Protein 6O55 (pdb70)

Solvent-accessible surface area: 30631 Å² total; per-residue (Å²): 111,102,74,15,0,0,0,0,0,16,50,72,71,13,26,133,19,0,51,44,0,2,100,12,0,83,79,8,128,7,12,51,43,19,40,4,0,8,17,116,112,2,67,104,39,2,69,105,16,1,78,94,0,110,103,113,36,4,38,0,0,0,0,0,8,34,18,64,2,85,2,0,10,80,0,10,49,71,16,107,24,60,6,5,0,0,0,12,66,18,159,23,38,43,0,59,37,0,49,99,42,1,65,130,57,110,114,71,67,109,14,35,36,33,56,12,2,113,56,0,0,48,63,0,0,30,100,0,0,41,52,1,5,120,129,61,104,103,11,94,62,30,18,127,107,60,144,89,94,44,41,75,147,21,62,94,86,49,96,7,154,115,90,74,9,0,0,0,0,0,16,48,85,81,12,15,120,19,0,50,44,0,2,102,11,0,85,77,8,128,5,14,31,47,18,41,7,0,10,18,116,116,2,67,106,26,2,81,114,17,1,97,91,0,105,101,113,37,4,37,0,0,0,0,0,9,32,18,58,1,83,3,0,11,81,0,10,51,66,16,104,20,59,6,5,0,0,0,14,67,15,160,25,40,46,0,61,36,0,49,101,46,2,61,130,57,110,114,69,66,108,13,36,34,30,56,12,5,117,56,0,0,49,62,0,0,31,101,0,0,41,53,2,5,121,130,61,108,123,18,93,63,32,20,129,115,62,151,86,81,43,34,67,148,21,75,106,80,43,109,17,197,143,98,73,12,0,0,0,0,0,15,51,90,88,13,17,129,19,0,46,44,0,3,102,13,0,74,76,8,100,2,4,28,41,16,42,8,0,9,18,115,115,2,69,104,23,4,85,128,17,1,87,96,0,111,88,121,36,4,39,0,0,0,0,0,8,32,18,63,2,84,2,0,11,83,0,10,52,69,15,108,25,60,6,5,0,0,0,14,63,15,150,22,41,55,0,61,35,0,47,98,46,1,64,129,54,109,114,71,67,106,14,35,36,30,56,11,5,116,58,0,0,48,63,0,0,32,100,0,0,42,55,2,5,118,130,62,109,105,12,98,62,30,20,127,115,62,145,87,85,42,37,81,151,22,64,110,84,52,90,8,142,157,105,97,54,18,0,0,0,0,0,16,45,89,84,12,16,127,20,0,44,46,0,2,102,11,0,71,71,6,107,2,5,26,78,14,37,9,0,8,18,116,114,2,68,106,40,2,69,120,19,2,81,106,0,117,102,93,34,3,37,0,0,0,0,0,9,32,18,62,2,83,2,0,11,81,0,11,50,70,16,111,25,60,5,4,0,0,0,15,66,20,144,19,41,38,0,62,38,0,48,98,43,2,63,130,58,106,114,70,66,107,14,34,36,32,56,12,1,114,56,0,0,48,62,0,0,30,100,0,0,41,51,1,11,142,130,64,104,123,16,126,62,27,20,91,104,61,146,108,99,44,44,91,145,21,61,90,86,51,71,5,119,123

Organism: Legionella pneumophila subsp. pneumophila (strain Philadelphia 1 / ATCC 33152 / DSM 7513) (NCBI:txid272624)

B-factor: mean 25.4, std 10.51, range [9.43, 81.41]

Radius of gyration: 29.44 Å; Cα contacts (8 Å, |Δi|>4): 1436; chains: 4; bounding box: 86×85×46 Å

Sequence (646 aa):
KPILIGLIMGSQSSDWQTLLIHAAHTLDALNNIGYEAEIVSAHRTPDKLFRRYAEQAEARGLEVIIIAGAGGAAHLPGMVAAKTSLPVLGVPVMMSQTLNGVDSLLSSIVQMPAGIPVGTLSS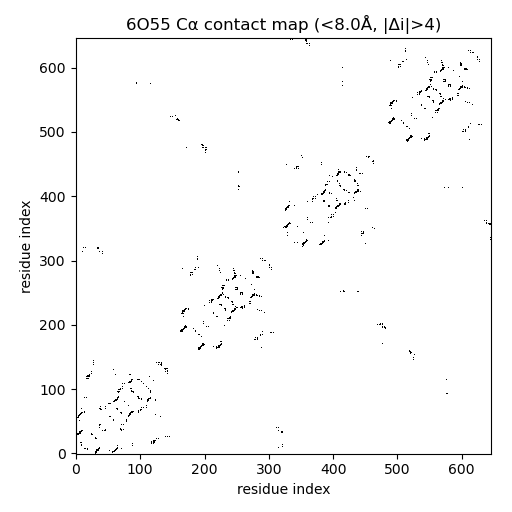IGKAGAINSALFAAAILANKYPDIRAALKHYREQQTQKVLDNPNPKKPILIGLIMGSQSSDWQTLIHAAHTLDALNIGYEAEIVSAHRTPDKLFRYAEQAEARGLEVIIIAGAGGAAHLPGMVAAKTSLPVLGVPVMSQTLNNGVDSLLSSIVQMPAGIPVGTLSSIGKAGAINSALFAAAILANKYPDIRAALKHYREQQTQKVLDNPNPKKPILIGLIMGSQSSDWQTLLIHAAHTLDALNNIGYEAEIVSAHRTPDKLFRYAEQAEARGLEVIIIAGAGGAAHLPGMVAAKTSLPVLGVPVMSQTLNNGVDSLLSSIVQMPAGIPVGTLSSIGKAGAINSALFAAAILANKYPDIRAALKHYREQQTQKVLDNPNNPKMKPILIGLIMGSQSDWQTLLIHAAHTLDALNNIGYEAEIVSAHRTPDKLFRYAEQAEARGLEVIIIAGAGGAAHLPGMVAAKTSLPVLGVPVMSQTLNGVDSLLSSIVQMPAGIPVGTLSSIGKAGAINSALFAAAILANKYPDIRAALKHYREQQTQKVLDNPNPKE

Secondary structure (DSSP, 8-state):
--EEEEEEESSGGGHHHHHHHHHHHHHTT-EEEEEE--TTT-HHHHHHHHHHHTTTT--EEEEEEESS--HHHHHHHH--S-EEEEEEPPTTTTTHHHHHHHHTPPTTS--EE--STHHHHHHHHHHHHHHHHTT-HHHHHHHHHHHHHHHHHHHH-----/--EEEEEEESSGGGHHHHHHHHHHHHHTT-EEEEEE--TTT-HHHHHHHHHHHTTTT--EEEEEEESS--HHHHHHHH--S-EEEEEEPPTTTTTHHHHHHHH-PPTTS--EE--SSHHHHHHHHHHHHHHHHTT-HHHHHHHHHHHHHHHHHHHT--S--/--EEEEEEESSGGGHHHHHHHHHHHHHTT-EEEEEE--TTT-HHHHHHHHHHHTTTT--EEEEEEESS--HHHHHHHH--S-EEEEEEPPTTTTTHHHHHHHHTPPTTS--EE--SSHHHHHHHHHHHHHHHHTT-HHHHHHHHHHHHHHHHHHHT-----/-----EEEEESSGGGHHHHHHHHHHHHHTT--EEEEE--TTT-HHHHHHHHHHHTTTT--EEEEEEESS--HHHHHHHH--S-EEEEEEPPTTTTTHHHHHHHH-PPTTS--EE--SSHHHHHHHHHHHHHHHHTT-HHHHHHHHHHHHHHHHHHHT---TT-

Foldseek 3Di:
DQAAEEEEEADPVCCVQLVLLVVLCVLLVHHHDYYHDHCPPHVVVLLVCLQCCVVSNHQEYEYEYEALGCSQQVSQVRHVHAYEYEQEQDPPPGSPNSQCNQQVDPPDGHYHYADHTNRRSNVVNLVVLVVCCVPDVSSVVSSVVVVVVVVVVCVVPVDPD/DAAAEEEEEADPVCCVQLVLLVVLCVLLVHHHDYYYDHCPPHVVVLLVCLQCCVVSNYQEYEYEYEALRCSQQVSQVRHVHAYEYEQEQDPPPGSPNSQCNQQVDPPDGHYHYADHTNRRSNVVNLVVLVVCCVPDVSSVVSSVVVVVVVVVVCVVCVDDD/DQAAEEEEEADPVCCVQLVLLVVLCVLLVHHHDYYYDHCPPHVVVLLVCLQCCVVSNHQEYEYEYEALGCSQQVSQVRHVHAYEYEQEQDPPPGSPNSQCNQQVDPPDGHYHYADHTNRRSNVSSLVVLVVCCVPDVSSVVSSVVVVVVVVVVCVVVPDPD/DAQAAEEEEEADPVCCVFLVLLVVLCVLLVHHHDYYYDHCVPHVVVLLVCLQCQVVSNHQEYEYEYEALDCSQQVSLVRHVHAYEYEQEQDPPPGSPNSQCNQQVDPPDGHYHYADHTNRRSNVVNLVVLVVCCVPDVSSVVSSVVVVVVVVVVCVVPPDPVD

InterPro domains:
  IPR000031 PurE domain [PF00731] (6-153)
  IPR000031 PurE domain [SM01001] (4-155)
  IPR000031 PurE domain [TIGR01162] (6-160)
  IPR024694 PurE, prokaryotic type [PIRSF001338] (5-158)
  IPR024694 PurE, prokaryotic type [PTHR23046] (4-160)
  IPR033747 Class I PurE [MF_01929] (6-159)

CATH classification: 3.40.50.1970

Nearest PDB structures (foldseek):
  6o55-assembly1_A  TM=1.006E+00  e=1.795E-32  Legionella pneumophila subsp. pneumophila str. Philadelphia 1
  4ycc-assembly1_A  TM=9.984E-01  e=1.562E-23  Acetobacter aceti 1023
  4zc8-assembly1_A  TM=1.001E+00  e=4.277E-23  Acetobacter aceti 1023
  4ycb-assembly1_B  TM=9.731E-01  e=1.140E-23  Acetobacter aceti 1023
  5clf-assembly1_B  TM=9.756E-01  e=1.562E-23  Acetobacter aceti 1023

Structure (mmCIF, N/CA/C/O backbone):
data_6O55
#
_entry.id   6O55
#
_cell.length_a   137.280
_cell.length_b   88.560
_cell.length_c   52.510
_cell.angle_alpha   90.000
_cell.angle_beta   111.770
_cell.angle_gamma   90.000
#
_symmetry.space_group_name_H-M   'C 1 2 1'
#
loop_
_entity.id
_entity.type
_entity.pdbx_description
1 polymer 'N5-carboxyaminoimidazole ribonucleotide mutase'
2 non-polymer 1,2-ETHANEDIOL
3 non-polymer 'CHLORIDE ION'
4 non-polymer 'TETRAETHYLENE GLYCOL'
5 water water
#
loop_
_atom_site.group_PDB
_atom_site.id
_atom_site.type_symbol
_atom_site.label_atom_id
_atom_site.label_alt_id
_atom_site.label_comp_id
_atom_site.label_asym_id
_atom_site.label_entity_id
_atom_site.label_seq_id
_atom_site.pdbx_PDB_ins_code
_atom_site.Cartn_x
_atom_site.Cartn_y
_atom_site.Cartn_z
_atom_site.occupancy
_atom_site.B_iso_or_equiv
_atom_site.auth_seq_id
_atom_site.auth_comp_id
_atom_site.auth_asym_id
_atom_site.auth_atom_id
_atom_site.pdbx_PDB_model_num
ATOM 1 N N . LYS A 1 10 ? 0.395 -42.379 18.294 1.00 58.38 2 LYS A N 1
ATOM 2 C CA . LYS A 1 10 ? 0.121 -41.717 17.022 1.00 55.45 2 LYS A CA 1
ATOM 3 C C . LYS A 1 10 ? 1.414 -41.276 16.346 1.00 51.62 2 LYS A C 1
ATOM 4 O O . LYS A 1 10 ? 2.263 -40.646 16.977 1.00 58.17 2 LYS A O 1
ATOM 6 N N . PRO A 1 11 ? 1.569 -41.614 15.066 1.00 44.79 3 PRO A N 1
ATOM 7 C CA . PRO A 1 11 ? 2.778 -41.200 14.339 1.00 40.69 3 PRO A CA 1
ATOM 8 C C . PRO A 1 11 ? 2.831 -39.689 14.152 1.00 36.83 3 PRO A C 1
ATOM 9 O O . PRO A 1 11 ? 1.807 -39.036 13.933 1.00 39.24 3 PRO A O 1
ATOM 13 N N . ILE A 1 12 ? 4.040 -39.141 14.239 1.00 31.46 4 ILE A N 1
ATOM 14 C CA . ILE A 1 12 ? 4.250 -37.701 14.107 1.00 29.79 4 ILE A CA 1
ATOM 15 C C . ILE A 1 12 ? 4.434 -37.393 12.627 1.00 30.37 4 ILE A C 1
ATOM 16 O O . ILE A 1 12 ? 5.477 -37.703 12.045 1.00 30.92 4 ILE A O 1
ATOM 21 N N . LEU A 1 13 ? 3.415 -36.784 12.016 1.00 27.78 5 LEU A N 1
ATOM 22 C CA . LEU A 1 13 ? 3.405 -36.512 10.585 1.00 26.30 5 LEU A CA 1
ATOM 23 C C . LEU A 1 13 ? 3.708 -35.061 10.248 1.00 24.88 5 LEU A C 1
ATOM 24 O O . LEU A 1 13 ? 4.076 -34.767 9.104 1.00 24.92 5 LEU A O 1
ATOM 29 N N . ILE A 1 14 ? 3.566 -34.154 11.208 1.00 24.56 6 ILE A N 1
ATOM 30 C CA . ILE A 1 14 ? 3.689 -32.725 10.956 1.00 23.30 6 ILE A CA 1
ATOM 31 C C . ILE A 1 14 ? 4.727 -32.132 11.900 1.00 25.83 6 ILE A C 1
ATOM 32 O O . ILE A 1 14 ? 4.682 -32.372 13.112 1.00 25.06 6 ILE A O 1
ATOM 37 N N . GLY A 1 15 ? 5.653 -31.358 11.347 1.00 25.85 7 GLY A N 1
ATOM 38 C CA . GLY A 1 15 ? 6.522 -30.512 12.134 1.00 22.64 7 GLY A CA 1
ATOM 39 C C . GLY A 1 15 ? 5.950 -29.110 12.129 1.00 22.40 7 GLY A C 1
ATOM 40 O O . GLY A 1 15 ? 5.729 -28.525 11.069 1.00 25.19 7 GLY A O 1
ATOM 41 N N . LEU A 1 16 ? 5.683 -28.587 13.321 1.00 21.73 8 LEU A N 1
ATOM 42 C CA . LEU A 1 16 ? 5.088 -27.265 13.508 1.00 21.55 8 LEU A CA 1
ATOM 43 C C . LEU A 1 16 ? 6.171 -26.390 14.121 1.00 20.96 8 LEU A C 1
ATOM 44 O O . LEU A 1 16 ? 6.481 -26.513 15.309 1.00 23.36 8 LEU A O 1
ATOM 49 N N . ILE A 1 17 ? 6.765 -25.512 13.316 1.00 20.19 9 ILE A N 1
ATOM 50 C CA . ILE A 1 17 ? 7.940 -24.779 13.772 1.00 18.94 9 ILE A CA 1
ATOM 51 C C . ILE A 1 17 ? 7.714 -23.286 13.617 1.00 19.77 9 ILE A C 1
ATOM 52 O O . ILE A 1 17 ? 6.930 -22.838 12.777 1.00 21.36 9 ILE A O 1
ATOM 57 N N . MET A 1 18 ? 8.429 -22.514 14.434 1.00 20.28 10 MET A N 1
ATOM 58 C CA . MET A 1 18 ? 8.269 -21.068 14.468 1.00 18.66 10 MET A CA 1
ATOM 59 C C . MET A 1 18 ? 9.573 -20.433 14.935 1.00 22.82 10 MET A C 1
ATOM 60 O O . MET A 1 18 ? 10.360 -21.049 15.657 1.00 22.31 10 MET A O 1
ATOM 65 N N . GLY A 1 19 ? 9.785 -19.168 14.541 1.00 18.83 11 GLY A N 1
ATOM 66 C CA . GLY A 1 19 ? 11.062 -18.534 14.811 1.00 24.59 11 GLY A CA 1
ATOM 67 C C . GLY A 1 19 ? 11.266 -18.067 16.237 1.00 24.13 11 GLY A C 1
ATOM 68 O O . GLY A 1 19 ? 12.412 -17.936 16.671 1.00 25.78 11 GLY A O 1
ATOM 69 N N . SER A 1 20 ? 10.193 -17.804 16.979 1.00 23.98 12 SER A N 1
ATOM 70 C CA . SER A 1 20 ? 10.344 -17.304 18.338 1.00 29.13 12 SER A CA 1
ATOM 71 C C . SER A 1 20 ? 9.154 -17.723 19.187 1.00 22.48 12 SER A C 1
ATOM 72 O O . SER A 1 20 ? 8.109 -18.139 18.674 1.00 25.55 12 SER A O 1
ATOM 75 N N . GLN A 1 21 ? 9.336 -17.600 20.507 1.00 23.87 13 GLN A N 1
ATOM 76 C CA . GLN A 1 21 ? 8.284 -17.956 21.457 1.00 26.28 13 GLN A CA 1
ATOM 77 C C . GLN A 1 21 ? 7.011 -17.159 21.210 1.00 27.14 13 GLN A C 1
ATOM 78 O O . GLN A 1 21 ? 5.903 -17.694 21.328 1.00 26.77 13 GLN A O 1
ATOM 84 N N . SER A 1 22 ? 7.151 -15.873 20.881 1.00 25.25 14 SER A N 1
ATOM 85 C CA A SER A 1 22 ? 5.980 -15.031 20.654 0.49 26.48 14 SER A CA 1
ATOM 86 C CA B SER A 1 22 ? 5.973 -15.039 20.663 0.51 26.48 14 SER A CA 1
ATOM 87 C C . SER A 1 22 ? 5.130 -15.539 19.494 1.00 26.39 14 SER A C 1
ATOM 88 O O . SER A 1 22 ? 3.907 -15.351 19.489 1.00 24.35 14 SER A O 1
ATOM 93 N N . ASP A 1 23 ? 5.754 -16.175 18.498 1.00 21.92 15 ASP A N 1
ATOM 94 C CA . ASP A 1 23 ? 4.988 -16.719 17.379 1.00 23.30 15 ASP A CA 1
ATOM 95 C C . ASP A 1 23 ? 4.017 -17.810 17.820 1.00 23.86 15 ASP A C 1
ATOM 96 O O . ASP A 1 23 ? 3.025 -18.060 17.123 1.00 19.81 15 ASP A O 1
ATOM 101 N N . TRP A 1 24 ? 4.287 -18.469 18.949 1.00 27.60 16 TRP A N 1
ATOM 102 C CA . TRP A 1 24 ? 3.412 -19.542 19.417 1.00 26.01 16 TRP A CA 1
ATOM 103 C C . TRP A 1 24 ? 2.023 -19.023 19.767 1.00 27.00 16 TRP A C 1
ATOM 104 O O . TRP A 1 24 ? 1.046 -19.778 19.687 1.00 26.32 16 TRP A O 1
ATOM 115 N N . GLN A 1 25 ? 1.906 -17.740 20.143 1.00 22.12 17 GLN A N 1
ATOM 116 C CA . GLN A 1 25 ? 0.580 -17.162 20.351 1.00 24.89 17 GLN A CA 1
ATOM 117 C C . GLN A 1 25 ? -0.293 -17.311 19.110 1.00 23.52 17 GLN A C 1
ATOM 118 O O . GLN A 1 25 ? -1.521 -17.389 19.219 1.00 24.92 17 GLN A O 1
ATOM 124 N N . THR A 1 26 ? 0.323 -17.345 17.928 1.00 22.74 18 THR A N 1
ATOM 125 C CA . THR A 1 26 ? -0.377 -17.578 16.673 1.00 22.60 18 THR A CA 1
ATOM 126 C C . THR A 1 26 ? -0.420 -19.059 16.298 1.00 22.81 18 THR A C 1
ATOM 127 O O . THR A 1 26 ? -1.491 -19.592 15.996 1.00 21.99 18 THR A O 1
ATOM 131 N N . LEU A 1 27 ? 0.726 -19.744 16.321 1.00 20.72 19 LEU A N 1
ATOM 132 C CA A LEU A 1 27 ? 0.770 -21.120 15.836 0.70 20.18 19 LEU A CA 1
ATOM 133 C CA B LEU A 1 27 ? 0.772 -21.121 15.840 0.30 21.12 19 LEU A CA 1
ATOM 134 C C . LEU A 1 27 ? 0.134 -22.121 16.794 1.00 24.42 19 LEU A C 1
ATOM 135 O O . LEU A 1 27 ? -0.124 -23.259 16.383 1.00 24.09 19 LEU A O 1
ATOM 144 N N . ILE A 1 28 ? -0.138 -21.738 18.046 1.00 21.89 20 ILE A N 1
ATOM 145 C CA . ILE A 1 28 ? -0.858 -22.657 18.923 1.00 23.15 20 ILE A CA 1
ATOM 146 C C . ILE A 1 28 ? -2.226 -22.988 18.339 1.00 24.80 20 ILE A C 1
ATOM 147 O O . ILE A 1 28 ? -2.762 -24.075 18.575 1.00 25.20 20 ILE A O 1
ATOM 152 N N . HIS A 1 29 ? -2.801 -22.087 17.543 1.00 22.13 21 HIS A N 1
ATOM 153 C CA . HIS A 1 29 ? -4.097 -22.395 16.951 1.00 23.15 21 HIS A CA 1
ATOM 154 C C . HIS A 1 29 ? -3.987 -23.480 15.884 1.00 24.44 21 HIS A C 1
ATOM 155 O O . HIS A 1 29 ? -4.952 -24.223 15.663 1.00 24.81 21 HIS A O 1
ATOM 162 N N . ALA A 1 30 ? -2.823 -23.609 15.234 1.00 22.44 22 ALA A N 1
ATOM 163 C CA . ALA A 1 30 ? -2.595 -24.762 14.363 1.00 23.87 22 ALA A CA 1
ATOM 164 C C . ALA A 1 30 ? -2.549 -26.048 15.175 1.00 24.17 22 ALA A C 1
ATOM 165 O O . ALA A 1 30 ? -3.171 -27.054 14.804 1.00 26.79 22 ALA A O 1
ATOM 167 N N . ALA A 1 31 ? -1.803 -26.029 16.283 1.00 25.14 23 ALA A N 1
ATOM 168 C CA . ALA A 1 31 ? -1.715 -27.193 17.161 1.00 24.75 23 ALA A CA 1
ATOM 169 C C . ALA A 1 31 ? -3.098 -27.629 17.643 1.00 26.70 23 ALA A C 1
ATOM 170 O O . ALA A 1 31 ? -3.430 -28.819 17.619 1.00 28.00 23 ALA A O 1
ATOM 172 N N . HIS A 1 32 ? -3.922 -26.667 18.078 1.00 25.54 24 HIS A N 1
ATOM 173 C CA . HIS A 1 32 ? -5.276 -26.978 18.529 1.00 25.20 24 HIS A CA 1
ATOM 174 C C . HIS A 1 32 ? -6.072 -27.681 17.435 1.00 30.70 24 HIS A C 1
ATOM 175 O O . HIS A 1 32 ? -6.777 -28.663 17.694 1.00 32.82 24 HIS A O 1
ATOM 182 N N . THR A 1 33 ? -5.983 -27.177 16.204 1.00 25.06 25 THR A N 1
ATOM 183 C CA . THR A 1 33 ? -6.726 -27.785 15.108 1.00 27.93 25 THR A CA 1
ATOM 184 C C . THR A 1 33 ? -6.216 -29.193 14.811 1.00 29.59 25 THR A C 1
ATOM 185 O O . THR A 1 33 ? -7.011 -30.106 14.569 1.00 27.78 25 THR A O 1
ATOM 189 N N . LEU A 1 34 ? -4.894 -29.390 14.845 1.00 25.84 26 LEU A N 1
ATOM 190 C CA . LEU A 1 34 ? -4.343 -30.731 14.667 1.00 24.04 26 LEU A CA 1
ATOM 191 C C . LEU A 1 34 ? -4.785 -31.669 15.782 1.00 28.44 26 LEU A C 1
ATOM 192 O O . LEU A 1 34 ? -5.080 -32.845 15.529 1.00 27.85 26 LEU A O 1
ATOM 197 N N . ASP A 1 35 ? -4.836 -31.175 17.023 1.00 27.31 27 ASP A N 1
ATOM 198 C CA . ASP A 1 35 ? -5.352 -31.996 18.120 1.00 30.76 27 ASP A CA 1
ATOM 199 C C . ASP A 1 35 ? -6.796 -32.407 17.868 1.00 34.04 27 ASP A C 1
ATOM 200 O O . ASP A 1 35 ? -7.181 -33.560 18.109 1.00 32.18 27 ASP A O 1
ATOM 205 N N . ALA A 1 36 ? -7.618 -31.469 17.399 1.00 27.93 28 ALA A N 1
ATOM 206 C CA . ALA A 1 36 ? -9.016 -31.776 17.123 1.00 29.85 28 ALA A CA 1
ATOM 207 C C . ALA A 1 36 ? -9.161 -32.825 16.026 1.00 34.45 28 ALA A C 1
ATOM 208 O O . ALA A 1 36 ? -10.101 -33.625 16.056 1.00 35.34 28 ALA A O 1
ATOM 210 N N . LEU A 1 37 ? -8.243 -32.847 15.062 1.00 33.67 29 LEU A N 1
ATOM 211 C CA . LEU A 1 37 ? -8.272 -33.828 13.984 1.00 29.20 29 LEU A CA 1
ATOM 212 C C . LEU A 1 37 ? -7.530 -35.114 14.326 1.00 34.92 29 LEU A C 1
ATOM 213 O O . LEU A 1 37 ? -7.488 -36.019 13.487 1.00 30.37 29 LEU A O 1
ATOM 218 N N . ASN A 1 38 ? -6.933 -35.194 15.521 1.00 31.94 30 ASN A N 1
ATOM 219 C CA A ASN A 1 38 ? -6.180 -36.369 15.968 0.54 34.27 30 ASN A CA 1
ATOM 220 C CA B ASN A 1 38 ? -6.180 -36.370 15.968 0.46 34.34 30 ASN A CA 1
ATOM 221 C C . ASN A 1 38 ? -4.989 -36.660 15.053 1.00 33.79 30 ASN A C 1
ATOM 222 O O . ASN A 1 38 ? -4.675 -37.815 14.758 1.00 35.70 30 ASN A O 1
ATOM 231 N N . ILE A 1 39 ? -4.302 -35.605 14.612 1.00 29.12 31 ILE A N 1
ATOM 232 C CA . ILE A 1 39 ? -3.099 -35.743 13.795 1.00 27.32 31 ILE A CA 1
ATOM 233 C C . ILE A 1 39 ? -1.881 -35.485 14.671 1.00 33.73 31 ILE A C 1
ATOM 234 O O . ILE A 1 39 ? -1.825 -34.479 15.388 1.00 32.78 31 ILE A O 1
ATOM 239 N N . GLY A 1 40 ? -0.897 -36.379 14.600 1.00 29.79 32 GLY A N 1
ATOM 240 C CA . GLY A 1 40 ? 0.304 -36.229 15.409 1.00 29.09 32 GLY A CA 1
ATOM 241 C C . GLY A 1 40 ? 1.244 -35.170 14.849 1.00 28.20 32 GLY A C 1
ATOM 242 O O . GLY A 1 40 ? 1.465 -35.076 13.642 1.00 29.76 32 GLY A O 1
ATOM 243 N N . TYR A 1 41 ? 1.823 -34.382 15.755 1.00 29.94 33 TYR A N 1
ATOM 244 C CA . TYR A 1 41 ? 2.719 -33.297 15.379 1.00 26.83 33 TYR A CA 1
ATOM 245 C C . TYR A 1 41 ? 3.725 -33.079 16.499 1.00 28.86 33 TYR A C 1
ATOM 246 O O . TYR A 1 41 ? 3.524 -33.513 17.637 1.00 31.57 33 TYR A O 1
ATOM 255 N N . GLU A 1 42 ? 4.829 -32.423 16.146 1.00 27.59 34 GLU A N 1
ATOM 256 C CA . GLU A 1 42 ? 5.814 -31.921 17.091 1.00 26.68 34 GLU A CA 1
ATOM 257 C C . GLU A 1 42 ? 5.959 -30.422 16.867 1.00 26.24 34 GLU A C 1
ATOM 258 O O . GLU A 1 42 ? 5.969 -29.961 15.723 1.00 31.88 34 GLU A O 1
ATOM 264 N N . ALA A 1 43 ? 6.051 -29.665 17.955 1.00 26.51 35 ALA A N 1
ATOM 265 C CA . ALA A 1 43 ? 6.155 -28.210 17.894 1.00 24.51 35 ALA A CA 1
ATOM 266 C C . ALA A 1 43 ? 7.508 -27.788 18.444 1.00 25.03 35 ALA A C 1
ATOM 267 O O . ALA A 1 43 ? 7.909 -28.242 19.521 1.00 28.54 35 ALA A O 1
ATOM 269 N N . GLU A 1 44 ? 8.202 -26.904 17.723 1.00 23.83 36 GLU A N 1
ATOM 270 C CA . GLU A 1 44 ? 9.569 -26.578 18.103 1.00 23.32 36 GLU A CA 1
ATOM 271 C C . GLU A 1 44 ? 9.937 -25.177 17.639 1.00 22.03 36 GLU A C 1
ATOM 272 O O . GLU A 1 44 ? 9.509 -24.723 16.573 1.00 24.26 36 GLU A O 1
ATOM 278 N N . ILE A 1 45 ? 10.758 -24.506 18.445 1.00 22.66 37 ILE A N 1
ATOM 279 C CA . ILE A 1 45 ? 11.313 -23.208 18.072 1.00 21.40 37 ILE A CA 1
ATOM 280 C C . ILE A 1 45 ? 12.540 -23.444 17.201 1.00 21.89 37 ILE A C 1
ATOM 281 O O . ILE A 1 45 ? 13.503 -24.084 17.633 1.00 23.85 37 ILE A O 1
ATOM 286 N N . VAL A 1 46 ? 12.499 -22.930 15.972 1.00 21.95 38 VAL A N 1
ATOM 287 C CA . VAL A 1 46 ? 13.594 -23.003 15.011 1.00 21.34 38 VAL A CA 1
ATOM 288 C C . VAL A 1 46 ? 13.716 -21.615 14.399 1.00 23.72 38 VAL A C 1
ATOM 289 O O . VAL A 1 46 ? 12.779 -21.146 13.741 1.00 25.40 38 VAL A O 1
ATOM 293 N N . SER A 1 47 ? 14.845 -20.943 14.627 1.00 17.46 39 SER A N 1
ATOM 294 C CA . SER A 1 47 ? 15.000 -19.554 14.191 1.00 16.91 39 SER A CA 1
ATOM 295 C C . SER A 1 47 ? 15.911 -19.474 12.971 1.00 22.97 39 SER A C 1
ATOM 296 O O . SER A 1 47 ? 17.084 -19.867 13.037 1.00 20.63 39 SER A O 1
ATOM 299 N N . ALA A 1 48 ? 15.376 -18.948 11.865 1.00 17.47 40 ALA A N 1
ATOM 300 C CA . ALA A 1 48 ? 16.204 -18.747 10.681 1.00 21.70 40 ALA A CA 1
ATOM 301 C C . ALA A 1 48 ? 17.377 -17.825 10.985 1.00 21.38 40 ALA A C 1
ATOM 302 O O . ALA A 1 48 ? 18.490 -18.042 10.494 1.00 23.26 40 ALA A O 1
ATOM 304 N N . HIS A 1 49 ? 17.156 -16.809 11.820 1.00 17.64 41 HIS A N 1
ATOM 305 C CA . HIS A 1 49 ? 18.179 -15.803 12.047 1.00 18.66 41 HIS A CA 1
ATOM 306 C C . HIS A 1 49 ? 19.061 -16.091 13.251 1.00 22.18 41 HIS A C 1
ATOM 307 O O . HIS A 1 49 ? 20.258 -15.780 13.211 1.00 19.16 41 HIS A O 1
ATOM 314 N N . ARG A 1 50 ? 18.518 -16.684 14.315 1.00 19.93 42 ARG A N 1
ATOM 315 C CA . ARG A 1 50 ? 19.317 -16.937 15.509 1.00 18.69 42 ARG A CA 1
ATOM 316 C C . ARG A 1 50 ? 19.830 -18.370 15.629 1.00 17.90 42 ARG A C 1
ATOM 317 O O . ARG A 1 50 ? 20.817 -18.586 16.343 1.00 18.34 42 ARG A O 1
ATOM 325 N N . THR A 1 51 ? 19.190 -19.353 14.983 1.00 19.34 43 THR A N 1
ATOM 326 C CA . THR A 1 51 ? 19.684 -20.737 14.958 1.00 18.71 43 THR A CA 1
ATOM 327 C C . THR A 1 51 ? 19.728 -21.258 13.519 1.00 19.82 43 THR A C 1
ATOM 328 O O . THR A 1 51 ? 19.082 -22.255 13.186 1.00 21.86 43 THR A O 1
ATOM 332 N N . PRO A 1 52 ? 20.507 -20.611 12.638 1.00 18.45 44 PRO A N 1
ATOM 333 C CA . PRO A 1 52 ? 20.522 -21.044 11.229 1.00 17.00 44 PRO A CA 1
ATOM 334 C C . PRO A 1 52 ? 21.029 -22.466 11.031 1.00 19.79 44 PRO A C 1
ATOM 335 O O . PRO A 1 52 ? 20.530 -23.185 10.158 1.00 22.42 44 PRO A O 1
ATOM 339 N N . ASP A 1 53 ? 22.028 -22.888 11.805 1.00 18.31 45 ASP A N 1
ATOM 340 C CA . ASP A 1 53 ? 22.511 -24.259 11.659 1.00 19.37 45 ASP A CA 1
ATOM 341 C C . ASP A 1 53 ? 21.444 -25.259 12.069 1.00 24.95 45 ASP A C 1
ATOM 342 O O . ASP A 1 53 ? 21.284 -26.301 11.420 1.00 21.93 45 ASP A O 1
ATOM 347 N N . LYS A 1 54 ? 20.703 -24.959 13.141 1.00 21.44 46 LYS A N 1
ATOM 348 C CA . LYS A 1 54 ? 19.618 -25.842 13.552 1.00 23.35 46 LYS A CA 1
ATOM 349 C C . LYS A 1 54 ? 18.551 -25.951 12.469 1.00 23.07 46 LYS A C 1
ATOM 350 O O . LYS A 1 54 ? 18.033 -27.050 12.214 1.00 23.16 46 LYS A O 1
ATOM 356 N N . LEU A 1 55 ? 18.198 -24.821 11.831 1.00 20.17 47 LEU A N 1
ATOM 357 C CA . LEU A 1 55 ? 17.249 -24.858 10.718 1.00 19.61 47 LEU A CA 1
ATOM 358 C C . LEU A 1 55 ? 17.707 -25.863 9.667 1.00 24.35 47 LEU A C 1
ATOM 359 O O . LEU A 1 55 ? 16.931 -26.710 9.215 1.00 20.80 47 LEU A O 1
ATOM 364 N N . PHE A 1 56 ? 18.977 -25.794 9.278 1.00 19.54 48 PHE A N 1
ATOM 365 C CA . PHE A 1 56 ? 19.463 -26.706 8.252 1.00 19.93 48 PHE A CA 1
ATOM 366 C C . PHE A 1 56 ? 19.388 -28.157 8.719 1.00 23.44 48 PHE A C 1
ATOM 367 O O . PHE A 1 56 ? 18.947 -29.023 7.962 1.00 23.87 48 PHE A O 1
ATOM 375 N N . ARG A 1 57 ? 19.783 -28.441 9.967 1.00 20.71 49 ARG A N 1
ATOM 376 C CA A ARG A 1 57 ? 19.696 -29.817 10.449 0.56 20.24 49 ARG A CA 1
ATOM 377 C CA B ARG A 1 57 ? 19.691 -29.807 10.490 0.44 20.78 49 ARG A CA 1
ATOM 378 C C . ARG A 1 57 ? 18.246 -30.280 10.530 1.00 23.09 49 ARG A C 1
ATOM 379 O O . ARG A 1 57 ? 17.930 -31.412 10.141 1.00 26.23 49 ARG A O 1
ATOM 394 N N . TYR A 1 58 ? 17.350 -29.422 11.020 1.00 20.49 50 TYR A N 1
ATOM 395 C CA . TYR A 1 58 ? 15.940 -29.784 11.104 1.00 27.81 50 TYR A CA 1
ATOM 396 C C . TYR A 1 58 ? 15.383 -30.158 9.734 1.00 24.29 50 TYR A C 1
ATOM 397 O O . TYR A 1 58 ? 14.724 -31.197 9.576 1.00 24.64 50 TYR A O 1
ATOM 406 N N . ALA A 1 59 ? 15.637 -29.312 8.730 1.00 21.63 51 ALA A N 1
ATOM 407 C CA . ALA A 1 59 ? 15.139 -29.577 7.382 1.00 20.90 51 ALA A CA 1
ATOM 408 C C . ALA A 1 59 ? 15.724 -30.870 6.827 1.00 21.39 51 ALA A C 1
ATOM 409 O O . ALA A 1 59 ? 15.002 -31.702 6.267 1.00 25.98 51 ALA A O 1
ATOM 411 N N . GLU A 1 60 ? 17.039 -31.051 6.982 1.00 20.43 52 GLU A N 1
ATOM 412 C CA . GLU A 1 60 ? 17.719 -32.218 6.424 1.00 23.56 52 GLU A CA 1
ATOM 413 C C . GLU A 1 60 ? 17.149 -33.517 6.973 1.00 27.41 52 GLU A C 1
ATOM 414 O O . GLU A 1 60 ? 17.079 -34.528 6.258 1.00 28.47 52 GLU A O 1
ATOM 420 N N . GLN A 1 61 ? 16.750 -33.517 8.243 1.00 23.25 53 GLN A N 1
ATOM 421 C CA . GLN A 1 61 ? 16.388 -34.754 8.922 1.00 29.13 53 GLN A CA 1
ATOM 422 C C . GLN A 1 61 ? 14.891 -35.022 8.938 1.00 28.30 53 GLN A C 1
ATOM 423 O O . GLN A 1 61 ? 14.479 -36.112 9.359 1.00 28.91 53 GLN A O 1
ATOM 429 N N . ALA A 1 62 ? 14.080 -34.077 8.456 1.00 24.28 54 ALA A N 1
ATOM 430 C CA . ALA A 1 62 ? 12.633 -34.180 8.601 1.00 21.39 54 ALA A CA 1
ATOM 431 C C . ALA A 1 62 ? 12.078 -35.395 7.864 1.00 29.81 54 ALA A C 1
ATOM 432 O O . ALA A 1 62 ? 11.242 -36.128 8.401 1.00 28.28 54 ALA A O 1
ATOM 434 N N . GLU A 1 63 ? 12.524 -35.618 6.626 1.00 33.37 55 GLU A N 1
ATOM 435 C CA . GLU A 1 63 ? 11.952 -36.701 5.832 1.00 34.23 55 GLU A CA 1
ATOM 436 C C . GLU A 1 63 ? 12.310 -38.061 6.417 1.00 35.65 55 GLU A C 1
ATOM 437 O O . GLU A 1 63 ? 11.445 -38.940 6.523 1.00 34.93 55 GLU A O 1
ATOM 443 N N . ALA A 1 64 ? 13.576 -38.250 6.809 1.00 37.08 56 ALA A N 1
ATOM 444 C CA . ALA A 1 64 ? 13.996 -39.538 7.362 1.00 41.51 56 ALA A CA 1
ATOM 445 C C . ALA A 1 64 ? 13.328 -39.815 8.700 1.00 39.89 56 ALA A C 1
ATOM 446 O O . ALA A 1 64 ? 13.161 -40.979 9.085 1.00 39.85 56 ALA A O 1
ATOM 448 N N . ARG A 1 65 ? 12.946 -38.759 9.415 1.00 38.97 57 ARG A N 1
ATOM 449 C CA . ARG A 1 65 ? 12.219 -38.861 10.670 1.00 43.25 57 ARG A CA 1
ATOM 450 C C . ARG A 1 65 ? 10.750 -39.230 10.486 1.00 40.81 57 ARG A C 1
ATOM 451 O O . ARG A 1 65 ? 10.064 -39.485 11.481 1.00 36.93 57 ARG A O 1
ATOM 459 N N . GLY A 1 66 ? 10.245 -39.255 9.254 1.00 34.26 58 GLY A N 1
ATOM 460 C CA . GLY A 1 66 ? 8.851 -39.566 9.017 1.00 33.16 58 GLY A CA 1
ATOM 461 C C . GLY A 1 66 ? 7.928 -38.371 8.896 1.00 33.05 58 GLY A C 1
ATOM 462 O O . GLY A 1 66 ? 6.729 -38.560 8.642 1.00 30.72 58 GLY A O 1
ATOM 463 N N . LEU A 1 67 ? 8.430 -37.149 9.076 1.00 31.16 59 LEU A N 1
ATOM 464 C CA . LEU A 1 67 ? 7.580 -35.987 8.861 1.00 31.13 59 LEU A CA 1
ATOM 465 C C . LEU A 1 67 ? 7.175 -35.917 7.394 1.00 31.97 59 LEU A C 1
ATOM 466 O O . LEU A 1 67 ? 7.961 -36.247 6.501 1.00 30.86 59 LEU A O 1
ATOM 471 N N . GLU A 1 68 ? 5.928 -35.513 7.150 1.00 27.38 60 GLU A N 1
ATOM 472 C CA . GLU A 1 68 ? 5.393 -35.404 5.799 1.00 27.29 60 GLU A CA 1
ATOM 473 C C . GLU A 1 68 ? 4.997 -33.986 5.406 1.00 28.86 60 GLU A C 1
ATOM 474 O O . GLU A 1 68 ? 4.977 -33.677 4.212 1.00 27.71 60 GLU A O 1
ATOM 480 N N . VAL A 1 69 ? 4.681 -33.124 6.367 1.00 23.14 61 VAL A N 1
ATOM 481 C CA . VAL A 1 69 ? 4.348 -31.727 6.105 1.00 19.86 61 VAL A CA 1
ATOM 482 C C . VAL A 1 69 ? 5.023 -30.901 7.181 1.00 22.77 61 VAL A C 1
ATOM 483 O O . VAL A 1 69 ? 5.100 -31.321 8.340 1.00 22.61 61 VAL A O 1
ATOM 487 N N . ILE A 1 70 ? 5.522 -29.726 6.800 1.00 21.06 62 ILE A N 1
ATOM 488 C CA A ILE A 1 70 ? 6.081 -28.772 7.744 0.50 21.94 62 ILE A CA 1
ATOM 489 C CA B ILE A 1 70 ? 6.092 -28.764 7.733 0.50 21.88 62 ILE A CA 1
ATOM 490 C C . ILE A 1 70 ? 5.225 -27.518 7.691 1.00 19.92 62 ILE A C 1
ATOM 491 O O . ILE A 1 70 ? 4.945 -26.998 6.606 1.00 24.33 62 ILE A O 1
ATOM 500 N N . ILE A 1 71 ? 4.779 -27.063 8.858 1.00 19.84 63 ILE A N 1
ATOM 501 C CA . ILE A 1 71 ? 4.108 -25.773 9.003 1.00 18.40 63 ILE A CA 1
ATOM 502 C C . ILE A 1 71 ? 5.086 -24.845 9.704 1.00 18.53 63 ILE A C 1
ATOM 503 O O . ILE A 1 71 ? 5.521 -25.136 10.821 1.00 19.44 63 ILE A O 1
ATOM 508 N N . ALA A 1 72 ? 5.425 -23.726 9.071 1.00 18.42 64 ALA A N 1
ATOM 509 C CA . ALA A 1 72 ? 6.430 -22.817 9.610 1.00 18.20 64 ALA A CA 1
ATOM 510 C C . ALA A 1 72 ? 5.817 -21.434 9.720 1.00 16.47 64 ALA A C 1
ATOM 511 O O . ALA A 1 72 ? 5.276 -20.920 8.739 1.00 18.36 64 ALA A O 1
ATOM 513 N N . GLY A 1 73 ? 5.892 -20.845 10.909 1.00 17.88 65 GLY A N 1
ATOM 514 C CA . GLY A 1 73 ? 5.351 -19.509 11.163 1.00 16.53 65 GLY A CA 1
ATOM 515 C C . GLY A 1 73 ? 6.463 -18.527 11.483 1.00 17.76 65 GLY A C 1
ATOM 516 O O . GLY A 1 73 ? 7.365 -18.827 12.276 1.00 21.50 65 GLY A O 1
ATOM 517 N N . ALA A 1 74 ? 6.390 -17.346 10.880 1.00 17.88 66 ALA A N 1
ATOM 518 C CA . ALA A 1 74 ? 7.387 -16.326 11.171 1.00 21.63 66 ALA A CA 1
ATOM 519 C C . ALA A 1 74 ? 6.807 -14.962 10.837 1.00 20.13 66 ALA A C 1
ATOM 520 O O . ALA A 1 74 ? 5.905 -14.837 10.001 1.00 20.20 66 ALA A O 1
ATOM 522 N N . GLY A 1 75 ? 7.349 -13.945 11.503 1.00 14.78 67 GLY A N 1
ATOM 523 C CA . GLY A 1 75 ? 6.906 -12.577 11.302 1.00 17.20 67 GLY A CA 1
ATOM 524 C C . GLY A 1 75 ? 7.998 -11.627 10.845 1.00 23.84 67 GLY A C 1
ATOM 525 O O . GLY A 1 75 ? 9.194 -11.898 11.016 1.00 22.16 67 GLY A O 1
ATOM 526 N N . GLY A 1 76 ? 7.594 -10.501 10.264 1.00 17.42 68 GLY A N 1
ATOM 527 C CA . GLY A 1 76 ? 8.574 -9.517 9.820 1.00 20.56 68 GLY A CA 1
ATOM 528 C C . GLY A 1 76 ? 9.230 -9.967 8.529 1.00 21.68 68 GLY A C 1
ATOM 529 O O . GLY A 1 76 ? 8.564 -10.432 7.605 1.00 21.80 68 GLY A O 1
ATOM 530 N N . ALA A 1 77 ? 10.548 -9.808 8.440 1.00 20.51 69 ALA A N 1
ATOM 531 C CA . ALA A 1 77 ? 11.300 -10.371 7.320 1.00 16.40 69 ALA A CA 1
ATOM 532 C C . ALA A 1 77 ? 11.407 -11.859 7.599 1.00 24.33 69 ALA A C 1
ATOM 533 O O . ALA A 1 77 ? 12.375 -12.337 8.192 1.00 26.38 69 ALA A O 1
ATOM 535 N N . ALA A 1 78 ? 10.364 -12.585 7.190 1.00 22.48 70 ALA A N 1
ATOM 536 C CA . ALA A 1 78 ? 10.140 -13.970 7.593 1.00 24.02 70 ALA A CA 1
ATOM 537 C C . ALA A 1 78 ? 10.868 -14.888 6.620 1.00 25.47 70 ALA A C 1
ATOM 538 O O . ALA A 1 78 ? 10.436 -15.062 5.474 1.00 23.80 70 ALA A O 1
ATOM 540 N N . HIS A 1 79 ? 11.982 -15.467 7.073 1.00 19.10 71 HIS A N 1
ATOM 541 C CA . HIS A 1 79 ? 12.794 -16.314 6.221 1.00 17.94 71 HIS A CA 1
ATOM 542 C C . HIS A 1 79 ? 12.682 -17.790 6.563 1.00 18.92 71 HIS A C 1
ATOM 543 O O . HIS A 1 79 ? 13.125 -18.625 5.765 1.00 20.58 71 HIS A O 1
ATOM 550 N N . LEU A 1 80 ? 12.082 -18.132 7.703 1.00 16.68 72 LEU A N 1
ATOM 551 C CA . LEU A 1 80 ? 12.049 -19.531 8.136 1.00 13.84 72 LEU A CA 1
ATOM 552 C C . LEU A 1 80 ? 11.344 -20.462 7.149 1.00 19.00 72 LEU A C 1
ATOM 553 O O . LEU A 1 80 ? 11.946 -21.483 6.772 1.00 17.11 72 LEU A O 1
ATOM 558 N N . PRO A 1 81 ? 10.113 -20.197 6.684 1.00 16.29 73 PRO A N 1
ATOM 559 C CA . PRO A 1 81 ? 9.492 -21.155 5.741 1.00 15.79 73 PRO A CA 1
ATOM 560 C C . PRO A 1 81 ? 10.302 -21.325 4.467 1.00 15.09 73 PRO A C 1
ATOM 561 O O . PRO A 1 81 ? 10.497 -22.455 4.007 1.00 17.71 73 PRO A O 1
ATOM 565 N N . GLY A 1 82 ? 10.806 -20.230 3.894 1.00 16.24 74 GLY A N 1
ATOM 566 C CA . GLY A 1 82 ? 11.528 -20.340 2.635 1.00 18.07 74 GLY A CA 1
ATOM 567 C C . GLY A 1 82 ? 12.835 -21.103 2.763 1.00 21.79 74 GLY A C 1
ATOM 568 O O . GLY A 1 82 ? 13.193 -21.898 1.887 1.00 18.83 74 GLY A O 1
ATOM 569 N N . MET A 1 83 ? 13.563 -20.891 3.856 1.00 18.21 75 MET A N 1
ATOM 570 C CA . MET A 1 83 ? 14.828 -21.607 3.990 1.00 16.43 75 MET A CA 1
ATOM 571 C C . MET A 1 83 ? 14.613 -23.080 4.317 1.00 20.17 75 MET A C 1
ATOM 572 O O . MET A 1 83 ? 15.417 -23.922 3.901 1.00 18.26 75 MET A O 1
ATOM 577 N N . VAL A 1 84 ? 13.549 -23.420 5.051 1.00 18.59 76 VAL A N 1
ATOM 578 C CA . VAL A 1 84 ? 13.230 -24.835 5.231 1.00 20.64 76 VAL A CA 1
ATOM 579 C C . VAL A 1 84 ? 12.890 -25.467 3.886 1.00 18.89 76 VAL A C 1
ATOM 580 O O . VAL A 1 84 ? 13.384 -26.550 3.556 1.00 21.83 76 VAL A O 1
ATOM 584 N N . ALA A 1 85 ? 12.062 -24.787 3.076 1.00 16.56 77 ALA A N 1
ATOM 585 C CA . ALA A 1 85 ? 11.694 -25.334 1.768 1.00 23.19 77 ALA A CA 1
ATOM 586 C C . ALA A 1 85 ? 12.915 -25.518 0.865 1.00 24.08 77 ALA A C 1
ATOM 587 O O . ALA A 1 85 ? 12.935 -26.427 0.025 1.00 20.48 77 ALA A O 1
ATOM 589 N N . ALA A 1 86 ? 13.941 -24.672 1.027 1.00 18.50 78 ALA A N 1
ATOM 590 C CA . ALA A 1 86 ? 15.181 -24.806 0.270 1.00 18.51 78 ALA A CA 1
ATOM 591 C C . ALA A 1 86 ? 15.978 -26.046 0.665 1.00 19.96 78 ALA A C 1
ATOM 592 O O . ALA A 1 86 ? 16.789 -26.526 -0.130 1.00 21.11 78 ALA A O 1
ATOM 594 N N . LYS A 1 87 ? 15.755 -26.580 1.865 1.00 20.51 79 LYS A N 1
ATOM 595 C CA . LYS A 1 87 ? 16.588 -27.635 2.413 1.00 19.90 79 LYS A CA 1
ATOM 596 C C . LYS A 1 87 ? 15.882 -28.970 2.620 1.00 19.44 79 LYS A C 1
ATOM 597 O O . LYS A 1 87 ? 16.554 -29.947 2.981 1.00 21.73 79 LYS A O 1
ATOM 603 N N . THR A 1 88 ? 14.568 -29.051 2.406 1.00 20.75 80 THR A N 1
ATOM 604 C CA . THR A 1 88 ? 13.866 -30.332 2.325 1.00 19.91 80 THR A CA 1
ATOM 605 C C . THR A 1 88 ? 12.894 -30.277 1.156 1.00 19.94 80 THR A C 1
ATOM 606 O O . THR A 1 88 ? 12.376 -29.205 0.818 1.00 23.14 80 THR A O 1
ATOM 610 N N . SER A 1 89 ? 12.645 -31.434 0.540 1.00 23.37 81 SER A N 1
ATOM 611 C CA . SER A 1 89 ? 11.650 -31.513 -0.524 1.00 21.11 81 SER A CA 1
ATOM 612 C C . SER A 1 89 ? 10.233 -31.754 -0.006 1.00 21.58 81 SER A C 1
ATOM 613 O O . SER A 1 89 ? 9.298 -31.793 -0.811 1.00 21.23 81 SER A O 1
ATOM 616 N N . LEU A 1 90 ? 10.048 -31.921 1.304 1.00 23.21 82 LEU A N 1
ATOM 617 C CA . LEU A 1 90 ? 8.709 -32.025 1.864 1.00 21.58 82 LEU A CA 1
ATOM 618 C C . LEU A 1 90 ? 7.931 -30.736 1.603 1.00 20.71 82 LEU A C 1
ATOM 619 O O . LEU A 1 90 ? 8.514 -29.652 1.587 1.00 22.20 82 LEU A O 1
ATOM 624 N N . PRO A 1 91 ? 6.608 -30.817 1.440 1.00 19.08 83 PRO A N 1
ATOM 625 C CA . PRO A 1 91 ? 5.815 -29.576 1.335 1.00 17.79 83 PRO A CA 1
ATOM 626 C C . PRO A 1 91 ? 5.901 -28.760 2.617 1.00 21.55 83 PRO A C 1
ATOM 627 O O . PRO A 1 91 ? 5.693 -29.275 3.717 1.00 20.74 83 PRO A O 1
ATOM 631 N N . VAL A 1 92 ? 6.192 -27.467 2.463 1.00 16.66 84 VAL A N 1
ATOM 632 C CA . VAL A 1 92 ? 6.317 -26.530 3.573 1.00 18.29 84 VAL A CA 1
ATOM 633 C C . VAL A 1 92 ? 5.194 -25.514 3.453 1.00 19.39 84 VAL A C 1
ATOM 634 O O . VAL A 1 92 ? 5.035 -24.874 2.404 1.00 19.25 84 VAL A O 1
ATOM 638 N N . LEU A 1 93 ? 4.412 -25.372 4.517 1.00 17.21 85 LEU A N 1
ATOM 639 C CA . LEU A 1 93 ? 3.352 -24.369 4.583 1.00 15.68 85 LEU A CA 1
ATOM 640 C C . LEU A 1 93 ? 3.835 -23.187 5.404 1.00 17.70 85 LEU A C 1
ATOM 641 O O . LEU A 1 93 ? 4.522 -23.362 6.418 1.00 18.57 85 LEU A O 1
ATOM 646 N N . GLY A 1 94 ? 3.474 -21.983 4.967 1.00 17.48 86 GLY A N 1
ATOM 647 C CA . GLY A 1 94 ? 3.947 -20.802 5.664 1.00 14.19 86 GLY A CA 1
ATOM 648 C C . GLY A 1 94 ? 2.814 -20.007 6.275 1.00 16.51 86 GLY A C 1
ATOM 649 O O . GLY A 1 94 ? 1.826 -19.704 5.595 1.00 17.36 86 GLY A O 1
ATOM 650 N N . VAL A 1 95 ? 2.937 -19.672 7.554 1.00 16.62 87 VAL A N 1
ATOM 651 C CA . VAL A 1 95 ? 1.961 -18.868 8.283 1.00 15.23 87 VAL A CA 1
ATOM 652 C C . VAL A 1 95 ? 2.594 -17.504 8.563 1.00 14.89 87 VAL A C 1
ATOM 653 O O . VAL A 1 95 ? 3.526 -17.412 9.376 1.00 18.90 87 VAL A O 1
ATOM 657 N N . PRO A 1 96 ? 2.130 -16.425 7.920 1.00 13.07 88 PRO A N 1
ATOM 658 C CA . PRO A 1 96 ? 2.673 -15.084 8.205 1.00 14.11 88 PRO A CA 1
ATOM 659 C C . PRO A 1 96 ? 2.127 -14.596 9.537 1.00 16.49 88 PRO A C 1
ATOM 660 O O . PRO A 1 96 ? 0.915 -14.466 9.710 1.00 19.37 88 PRO A O 1
ATOM 664 N N . VAL A 1 97 ? 3.025 -14.357 10.487 1.00 16.69 89 VAL A N 1
ATOM 665 C CA . VAL A 1 97 ? 2.630 -13.874 11.806 1.00 14.69 89 VAL A CA 1
ATOM 666 C C . VAL A 1 97 ? 2.428 -12.368 11.741 1.00 22.24 89 VAL A C 1
ATOM 667 O O . VAL A 1 97 ? 3.187 -11.648 11.077 1.00 24.51 89 VAL A O 1
ATOM 671 N N . MET A 1 98 ? 1.368 -11.890 12.384 1.00 25.95 90 MET A N 1
ATOM 672 C CA A MET A 1 98 ? 1.119 -10.458 12.380 0.43 27.53 90 MET A CA 1
ATOM 673 C CA B MET A 1 98 ? 1.103 -10.458 12.419 0.57 27.54 90 MET A CA 1
ATOM 674 C C . MET A 1 98 ? 2.279 -9.731 13.045 1.00 25.93 90 MET A C 1
ATOM 675 O O . MET A 1 98 ? 2.764 -10.129 14.109 1.00 28.25 90 MET A O 1
ATOM 684 N N . SER A 1 99 ? 2.737 -8.675 12.390 1.00 24.02 91 SER A N 1
ATOM 685 C CA . SER A 1 99 ? 3.836 -7.869 12.889 1.00 25.99 91 SER A CA 1
ATOM 686 C C . SER A 1 99 ? 3.295 -6.598 13.535 1.00 26.56 91 SER A C 1
ATOM 687 O O . SER A 1 99 ? 2.249 -6.072 13.143 1.00 25.90 91 SER A O 1
ATOM 690 N N . GLN A 1 100 ? 4.018 -6.114 14.544 1.00 26.29 92 GLN A N 1
ATOM 691 C CA . GLN A 1 100 ? 3.574 -4.919 15.252 1.00 39.10 92 GLN A CA 1
ATOM 692 C C . GLN A 1 100 ? 3.583 -3.688 14.347 1.00 34.91 92 GLN A C 1
ATOM 693 O O . GLN A 1 100 ? 2.671 -2.856 14.420 1.00 39.90 92 GLN A O 1
ATOM 699 N N . THR A 1 101 ? 4.584 -3.556 13.476 1.00 27.42 93 THR A N 1
ATOM 700 C CA . THR A 1 101 ? 4.681 -2.327 12.689 1.00 28.09 93 THR A CA 1
ATOM 701 C C . THR A 1 101 ? 3.854 -2.369 11.402 1.00 25.71 93 THR A C 1
ATOM 702 O O . THR A 1 101 ? 3.190 -1.382 11.066 1.00 29.44 93 THR A O 1
ATOM 706 N N . LEU A 1 102 ? 3.876 -3.478 10.661 1.00 19.73 94 LEU A N 1
ATOM 707 C CA . LEU A 1 102 ? 3.247 -3.511 9.343 1.00 20.70 94 LEU A CA 1
ATOM 708 C C . LEU A 1 102 ? 2.090 -4.511 9.246 1.00 25.20 94 LEU A C 1
ATOM 709 O O . LEU A 1 102 ? 1.690 -4.884 8.136 1.00 20.45 94 LEU A O 1
ATOM 714 N N . ASN A 1 103 ? 1.524 -4.935 10.379 1.00 21.54 95 ASN A N 1
ATOM 715 C CA . ASN A 1 103 ? 0.326 -5.784 10.399 1.00 23.15 95 ASN A CA 1
ATOM 716 C C . ASN A 1 103 ? 0.515 -7.078 9.610 1.00 24.41 95 ASN A C 1
ATOM 717 O O . ASN A 1 103 ? -0.435 -7.589 9.008 1.00 24.90 95 ASN A O 1
ATOM 722 N N . GLY A 1 104 ? 1.734 -7.614 9.589 1.00 18.74 96 GLY A N 1
ATOM 723 C CA . GLY A 1 104 ? 1.978 -8.845 8.857 1.00 17.19 96 GLY A CA 1
ATOM 724 C C . GLY A 1 104 ? 2.093 -8.691 7.357 1.00 17.23 96 GLY A C 1
ATOM 725 O O . GLY A 1 104 ? 2.179 -9.700 6.658 1.00 16.19 96 GLY A O 1
ATOM 726 N N . VAL A 1 105 ? 2.094 -7.466 6.819 1.00 14.36 97 VAL A N 1
ATOM 727 C CA . VAL A 1 105 ? 2.297 -7.334 5.376 1.00 14.51 97 VAL A CA 1
ATOM 728 C C . VAL A 1 105 ? 3.727 -7.713 5.004 1.00 14.40 97 VAL A C 1
ATOM 729 O O . VAL A 1 105 ? 3.960 -8.399 3.994 1.00 15.35 97 VAL A O 1
ATOM 733 N N . ASP A 1 106 ? 4.698 -7.309 5.828 1.00 17.00 98 ASP A N 1
ATOM 734 C CA . ASP A 1 106 ? 6.063 -7.776 5.618 1.00 15.77 98 ASP A CA 1
ATOM 735 C C . ASP A 1 106 ? 6.132 -9.294 5.741 1.00 15.59 98 ASP A C 1
ATOM 736 O O . ASP A 1 106 ? 6.728 -9.964 4.890 1.00 15.98 98 ASP A O 1
ATOM 741 N N . SER A 1 107 ? 5.469 -9.859 6.757 1.00 14.20 99 SER A N 1
ATOM 742 C CA . SER A 1 107 ? 5.451 -11.314 6.911 1.00 12.82 99 SER A CA 1
ATOM 743 C C . SER A 1 107 ? 4.921 -11.995 5.661 1.00 16.06 99 SER A C 1
ATOM 744 O O . SER A 1 107 ? 5.485 -12.997 5.196 1.00 14.91 99 SER A O 1
ATOM 747 N N . LEU A 1 108 ? 3.814 -11.479 5.121 1.00 15.41 100 LEU A N 1
ATOM 748 C CA . LEU A 1 108 ? 3.148 -12.125 3.993 1.00 15.77 100 LEU A CA 1
ATOM 749 C C . LEU A 1 108 ? 4.016 -12.082 2.742 1.00 15.27 100 LEU A C 1
ATOM 750 O O . LEU A 1 108 ? 4.245 -13.110 2.096 1.00 15.67 100 LEU A O 1
ATOM 755 N N . LEU A 1 109 ? 4.531 -10.905 2.394 1.00 13.96 101 LEU A N 1
ATOM 756 C CA . LEU A 1 109 ? 5.322 -10.816 1.171 1.00 13.56 101 LEU A CA 1
ATOM 757 C C . LEU A 1 109 ? 6.623 -11.606 1.287 1.00 18.09 101 LEU A C 1
ATOM 758 O O . LEU A 1 109 ? 7.070 -12.208 0.305 1.00 16.91 101 LEU A O 1
ATOM 763 N N . SER A 1 110 ? 7.241 -11.627 2.478 1.00 15.26 102 SER A N 1
ATOM 764 C CA A SER A 1 110 ? 8.496 -12.351 2.629 0.54 15.16 102 SER A CA 1
ATOM 765 C CA B SER A 1 110 ? 8.489 -12.358 2.681 0.46 15.36 102 SER A CA 1
ATOM 766 C C . SER A 1 110 ? 8.294 -13.861 2.576 1.00 16.11 102 SER A C 1
ATOM 767 O O . SER A 1 110 ? 9.267 -14.592 2.373 1.00 16.61 102 SER A O 1
ATOM 772 N N . ILE A 1 111 ? 7.066 -14.337 2.725 1.00 15.29 103 ILE A N 1
ATOM 773 C CA . ILE A 1 111 ? 6.782 -15.772 2.630 1.00 15.32 103 ILE A CA 1
ATOM 774 C C . ILE A 1 111 ? 6.226 -16.153 1.264 1.00 15.37 103 ILE A C 1
ATOM 775 O O . ILE A 1 111 ? 6.697 -17.109 0.644 1.00 18.29 103 ILE A O 1
ATOM 780 N N . VAL A 1 112 ? 5.215 -15.429 0.773 1.00 14.87 104 VAL A N 1
ATOM 781 C CA . VAL A 1 112 ? 4.510 -15.906 -0.414 1.00 15.58 104 VAL A CA 1
ATOM 782 C C . VAL A 1 112 ? 5.307 -15.656 -1.697 1.00 17.25 104 VAL A C 1
ATOM 783 O O . VAL A 1 112 ? 5.220 -16.451 -2.639 1.00 19.92 104 VAL A O 1
ATOM 787 N N . GLN A 1 113 ? 6.107 -14.584 -1.765 1.00 15.51 105 GLN A N 1
ATOM 788 C CA . GLN A 1 113 ? 6.720 -14.182 -3.039 1.00 14.08 105 GLN A CA 1
ATOM 789 C C . GLN A 1 113 ? 8.007 -14.940 -3.369 1.00 20.20 105 GLN A C 1
ATOM 790 O O . GLN A 1 113 ? 8.942 -14.373 -3.940 1.00 18.12 105 GLN A O 1
ATOM 796 N N . MET A 1 114 ? 8.065 -16.230 -3.058 1.00 16.22 106 MET A N 1
ATOM 797 C CA . MET A 1 114 ? 9.220 -17.024 -3.424 1.00 13.62 106 MET A CA 1
ATOM 798 C C . MET A 1 114 ? 9.427 -17.019 -4.937 1.00 17.95 106 MET A C 1
ATOM 799 O O . MET A 1 114 ? 8.462 -17.209 -5.694 1.00 20.44 106 MET A O 1
ATOM 804 N N . PRO A 1 115 ? 10.651 -16.810 -5.415 1.00 24.60 107 PRO A N 1
ATOM 805 C CA . PRO A 1 115 ? 10.930 -16.995 -6.841 1.00 22.87 107 PRO A CA 1
ATOM 806 C C . PRO A 1 115 ? 10.708 -18.439 -7.267 1.00 21.64 107 PRO A C 1
ATOM 807 O O . PRO A 1 115 ? 10.704 -19.368 -6.453 1.00 18.34 107 PRO A O 1
ATOM 811 N N . ALA A 1 116 ? 10.525 -18.620 -8.575 1.00 18.50 108 ALA A N 1
ATOM 812 C CA . ALA A 1 116 ? 10.323 -19.953 -9.137 1.00 20.34 108 ALA A CA 1
ATOM 813 C C . ALA A 1 116 ? 11.454 -20.897 -8.747 1.00 20.85 108 ALA A C 1
ATOM 814 O O . ALA A 1 116 ? 12.632 -20.542 -8.824 1.00 22.54 108 ALA A O 1
ATOM 816 N N . GLY A 1 117 ? 11.084 -22.104 -8.328 1.00 21.95 109 GLY A N 1
ATOM 817 C CA . GLY A 1 117 ? 12.058 -23.143 -8.046 1.00 23.52 109 GLY A CA 1
ATOM 818 C C . GLY A 1 117 ? 11.907 -23.768 -6.676 1.00 22.04 109 GLY A C 1
ATOM 819 O O . GLY A 1 117 ? 12.148 -24.968 -6.507 1.00 22.33 109 GLY A O 1
ATOM 820 N N . ILE A 1 118 ? 11.515 -22.965 -5.690 1.00 20.32 110 ILE A N 1
ATOM 821 C CA . ILE A 1 118 ? 11.344 -23.427 -4.313 1.00 21.19 110 ILE A CA 1
ATOM 822 C C . ILE A 1 118 ? 10.024 -22.875 -3.789 1.00 18.83 110 ILE A C 1
ATOM 823 O O . ILE A 1 118 ? 9.932 -21.668 -3.515 1.00 18.56 110 ILE A O 1
ATOM 828 N N . PRO A 1 119 ? 8.990 -23.699 -3.619 1.00 19.28 111 PRO A N 1
ATOM 829 C CA . PRO A 1 119 ? 7.680 -23.179 -3.210 1.00 19.83 111 PRO A CA 1
ATOM 830 C C . PRO A 1 119 ? 7.446 -23.192 -1.707 1.00 16.36 111 PRO A C 1
ATOM 831 O O . PRO A 1 119 ? 7.965 -24.032 -0.969 1.00 20.62 111 PRO A O 1
ATOM 835 N N . VAL A 1 120 ? 6.616 -22.245 -1.262 1.00 16.69 112 VAL A N 1
ATOM 836 C CA . VAL A 1 120 ? 6.015 -22.294 0.069 1.00 18.22 112 VAL A CA 1
ATOM 837 C C . VAL A 1 120 ? 4.516 -22.058 -0.084 1.00 18.12 112 VAL A C 1
ATOM 838 O O . VAL A 1 120 ? 4.098 -21.016 -0.608 1.00 17.39 112 VAL A O 1
ATOM 842 N N . GLY A 1 121 ? 3.709 -23.021 0.365 1.00 18.39 113 GLY A N 1
ATOM 843 C CA . GLY A 1 121 ? 2.263 -22.842 0.312 1.00 15.30 113 GLY A CA 1
ATOM 844 C C . GLY A 1 121 ? 1.821 -21.918 1.433 1.00 19.93 113 GLY A C 1
ATOM 845 O O . GLY A 1 121 ? 1.938 -22.281 2.609 1.00 18.62 113 GLY A O 1
ATOM 846 N N . THR A 1 122 ? 1.338 -20.724 1.099 1.00 17.06 114 THR A N 1
ATOM 847 C CA . THR A 1 122 ? 1.125 -19.674 2.093 1.00 14.26 114 THR A CA 1
ATOM 848 C C . THR A 1 122 ? -0.352 -19.535 2.456 1.00 16.19 114 THR A C 1
ATOM 849 O O . THR A 1 122 ? -1.233 -19.582 1.586 1.00 16.12 114 THR A O 1
ATOM 853 N N . LEU A 1 123 ? -0.615 -19.343 3.755 1.00 15.59 115 LEU A N 1
ATOM 854 C CA . LEU A 1 123 ? -1.964 -19.162 4.288 1.00 16.44 115 LEU A CA 1
ATOM 855 C C . LEU A 1 123 ? -2.135 -17.717 4.758 1.00 17.19 115 LEU A C 1
ATOM 856 O O . LEU A 1 123 ? -1.210 -16.908 4.672 1.00 15.73 115 LEU A O 1
ATOM 861 N N . SER A 1 124 ? -3.333 -17.416 5.276 1.00 16.76 116 SER A N 1
ATOM 862 C CA A SER A 1 124 ? -3.695 -16.063 5.698 0.60 16.35 116 SER A CA 1
ATOM 863 C CA B SER A 1 124 ? -3.659 -16.046 5.661 0.40 16.25 116 SER A CA 1
ATOM 864 C C . SER A 1 124 ? -2.755 -15.537 6.780 1.00 17.04 116 SER A C 1
ATOM 865 O O . SER A 1 124 ? -2.208 -16.300 7.578 1.00 15.97 116 SER A O 1
ATOM 870 N N . ILE A 1 125 ? -2.619 -14.204 6.841 1.00 14.94 117 ILE A N 1
ATOM 871 C CA . ILE A 1 125 ? -1.937 -13.581 7.973 1.00 14.47 117 ILE A CA 1
ATOM 872 C C . ILE A 1 125 ? -2.651 -13.953 9.267 1.00 15.59 117 ILE A C 1
ATOM 873 O O . ILE A 1 125 ? -3.883 -13.886 9.356 1.00 18.30 117 ILE A O 1
ATOM 878 N N . GLY A 1 126 ? -1.880 -14.323 10.284 1.00 15.82 118 GLY A N 1
ATOM 879 C CA . GLY A 1 126 ? -2.394 -14.417 11.643 1.00 14.91 118 GLY A CA 1
ATOM 880 C C . GLY A 1 126 ? -3.080 -15.729 11.982 1.00 19.81 118 GLY A C 1
ATOM 881 O O . GLY A 1 126 ? -2.844 -16.783 11.387 1.00 19.70 118 GLY A O 1
ATOM 882 N N . LYS A 1 127 ? -3.961 -15.636 12.985 1.00 19.49 119 LYS A N 1
ATOM 883 C CA . LYS A 1 127 ? -4.632 -16.814 13.543 1.00 23.26 119 LYS A CA 1
ATOM 884 C C . LYS A 1 127 ? -5.376 -17.608 12.472 1.00 20.71 119 LYS A C 1
ATOM 885 O O . LYS A 1 127 ? -5.380 -18.845 12.501 1.00 19.67 119 LYS A O 1
ATOM 891 N N . ALA A 1 128 ? -6.021 -16.917 11.527 1.00 21.14 120 ALA A N 1
ATOM 892 C CA . ALA A 1 128 ? -6.771 -17.615 10.482 1.00 17.61 120 ALA A CA 1
ATOM 893 C C . ALA A 1 128 ? -5.855 -18.507 9.653 1.00 16.58 120 ALA A C 1
ATOM 894 O O . ALA A 1 128 ? -6.232 -19.626 9.277 1.00 18.78 120 ALA A O 1
ATOM 896 N N . GLY A 1 129 ? -4.650 -18.017 9.346 1.00 18.87 121 GLY A N 1
ATOM 897 C CA . GLY A 1 129 ? -3.698 -18.820 8.601 1.00 17.87 121 GLY A CA 1
ATOM 898 C C . GLY A 1 129 ? -3.128 -19.978 9.394 1.00 19.63 121 GLY A C 1
ATOM 899 O O . GLY A 1 129 ? -2.843 -21.037 8.828 1.00 21.94 121 GLY A O 1
ATOM 900 N N . ALA A 1 130 ? -2.928 -19.798 10.701 1.00 18.15 122 ALA A N 1
ATOM 901 C CA . ALA A 1 130 ? -2.473 -20.914 11.527 1.00 17.55 122 ALA A CA 1
ATOM 902 C C . ALA A 1 130 ? -3.497 -22.045 11.524 1.00 19.53 122 ALA A C 1
ATOM 903 O O . ALA A 1 130 ? -3.148 -23.213 11.297 1.00 20.57 122 ALA A O 1
ATOM 905 N N . ILE A 1 131 ? -4.776 -21.714 11.748 1.00 19.25 123 ILE A N 1
ATOM 906 C CA . ILE A 1 131 ? -5.827 -22.731 11.688 1.00 21.62 123 ILE A CA 1
ATOM 907 C C . ILE A 1 131 ? -5.849 -23.378 10.306 1.00 19.87 123 ILE A C 1
ATOM 908 O O . ILE A 1 131 ? -5.869 -24.613 10.176 1.00 19.78 123 ILE A O 1
ATOM 913 N N . ASN A 1 132 ? -5.807 -22.555 9.252 1.00 20.12 124 ASN A N 1
ATOM 914 C CA . ASN A 1 132 ? -5.889 -23.095 7.896 1.00 18.14 124 ASN A CA 1
ATOM 915 C C . ASN A 1 132 ? -4.639 -23.883 7.511 1.00 20.75 124 ASN A C 1
ATOM 916 O O . ASN A 1 132 ? -4.721 -24.791 6.672 1.00 20.42 124 ASN A O 1
ATOM 921 N N . SER A 1 133 ? -3.485 -23.574 8.108 1.00 18.04 125 SER A N 1
ATOM 922 C CA . SER A 1 133 ? -2.302 -24.378 7.816 1.00 18.75 125 SER A CA 1
ATOM 923 C C . SER A 1 133 ? -2.486 -25.802 8.321 1.00 21.10 125 SER A C 1
ATOM 924 O O . SER A 1 133 ? -2.095 -26.761 7.648 1.00 21.20 125 SER A O 1
ATOM 927 N N . ALA A 1 134 ? -3.115 -25.957 9.488 1.00 19.79 126 ALA A N 1
ATOM 928 C CA . ALA A 1 134 ? -3.428 -27.289 9.992 1.00 20.85 126 ALA A CA 1
ATOM 929 C C . ALA A 1 134 ? -4.434 -27.992 9.087 1.00 25.18 126 ALA A C 1
ATOM 930 O O . ALA A 1 134 ? -4.274 -29.177 8.765 1.00 23.65 126 ALA A O 1
ATOM 932 N N . LEU A 1 135 ? -5.478 -27.274 8.662 1.00 23.77 127 LEU A N 1
ATOM 933 C CA . LEU A 1 135 ? -6.491 -27.874 7.797 1.00 21.82 127 LEU A CA 1
ATOM 934 C C . LEU A 1 135 ? -5.903 -28.246 6.442 1.00 23.58 127 LEU A C 1
ATOM 935 O O . LEU A 1 135 ? -6.247 -29.291 5.877 1.00 24.48 127 LEU A O 1
ATOM 940 N N . PHE A 1 136 ? -4.988 -27.421 5.919 1.00 21.86 128 PHE A N 1
ATOM 941 C CA . PHE A 1 136 ? -4.361 -27.747 4.642 1.00 21.66 128 PHE A CA 1
ATOM 942 C C . PHE A 1 136 ? -3.394 -28.918 4.779 1.00 23.72 128 PHE A C 1
ATOM 943 O O . PHE A 1 136 ? -3.346 -29.798 3.906 1.00 23.23 128 PHE A O 1
ATOM 951 N N . ALA A 1 137 ? -2.620 -28.959 5.868 1.00 20.69 129 ALA A N 1
ATOM 952 C CA . ALA A 1 137 ? -1.779 -30.131 6.095 1.00 20.96 129 ALA A CA 1
ATOM 953 C C . ALA A 1 137 ? -2.629 -31.392 6.168 1.00 23.28 129 ALA A C 1
ATOM 954 O O . ALA A 1 137 ? -2.249 -32.439 5.632 1.00 24.98 129 ALA A O 1
ATOM 956 N N . ALA A 1 138 ? -3.795 -31.299 6.810 1.00 25.72 130 ALA A N 1
ATOM 957 C CA . ALA A 1 138 ? -4.692 -32.447 6.863 1.00 30.57 130 ALA A CA 1
ATOM 958 C C . ALA A 1 138 ? -5.180 -32.819 5.466 1.00 30.35 130 ALA A C 1
ATOM 959 O O . ALA A 1 138 ? -5.261 -34.004 5.123 1.00 28.68 130 ALA A O 1
ATOM 961 N N . ALA A 1 139 ? -5.485 -31.817 4.640 1.00 25.64 131 ALA A N 1
ATOM 962 C CA . ALA A 1 139 ? -5.890 -32.089 3.263 1.00 27.88 131 ALA A CA 1
ATOM 963 C C . ALA A 1 139 ? -4.789 -32.822 2.504 1.00 26.18 131 ALA A C 1
ATOM 964 O O . ALA A 1 139 ? -5.069 -33.745 1.729 1.00 25.96 131 ALA A O 1
ATOM 966 N N . ILE A 1 140 ? -3.529 -32.430 2.720 1.00 21.82 132 ILE A N 1
ATOM 967 C CA . ILE A 1 140 ? -2.408 -33.119 2.081 1.00 24.86 132 ILE A CA 1
ATOM 968 C C . ILE A 1 140 ? -2.338 -34.568 2.552 1.00 28.61 132 ILE A C 1
ATOM 969 O O . ILE A 1 140 ? -2.233 -35.499 1.745 1.00 25.56 132 ILE A O 1
ATOM 974 N N . LEU A 1 141 ? -2.394 -34.774 3.871 1.00 24.15 133 LEU A N 1
ATOM 975 C CA . LEU A 1 141 ? -2.257 -36.118 4.441 1.00 26.25 133 LEU A CA 1
ATOM 976 C C . LEU A 1 141 ? -3.446 -37.009 4.108 1.00 30.31 133 LEU A C 1
ATOM 977 O O . LEU A 1 141 ? -3.302 -38.240 4.054 1.00 30.51 133 LEU A O 1
ATOM 982 N N . ALA A 1 142 ? -4.624 -36.407 3.916 1.00 26.72 134 ALA A N 1
ATOM 983 C CA . ALA A 1 142 ? -5.838 -37.152 3.607 1.00 28.56 134 ALA A CA 1
ATOM 984 C C . ALA A 1 142 ? -5.739 -37.893 2.284 1.00 29.33 134 ALA A C 1
ATOM 985 O O . ALA A 1 142 ? -6.458 -38.878 2.088 1.00 32.53 134 ALA A O 1
ATOM 987 N N . ASN A 1 143 ? -4.860 -37.457 1.375 1.00 28.89 135 ASN A N 1
ATOM 988 C CA . ASN A 1 143 ? -4.667 -38.224 0.147 1.00 27.54 135 ASN A CA 1
ATOM 989 C C . ASN A 1 143 ? -4.045 -39.582 0.438 1.00 29.20 135 ASN A C 1
ATOM 990 O O . ASN A 1 143 ? -4.237 -40.524 -0.335 1.00 32.54 135 ASN A O 1
ATOM 995 N N . LYS A 1 144 ? -3.298 -39.684 1.538 1.00 29.37 136 LYS A N 1
ATOM 996 C CA . LYS A 1 144 ? -2.594 -40.888 1.968 1.00 41.34 136 LYS A CA 1
ATOM 997 C C . LYS A 1 144 ? -3.373 -41.719 2.968 1.00 37.08 136 LYS A C 1
ATOM 998 O O . LYS A 1 144 ? -3.391 -42.956 2.875 1.00 36.63 136 LYS A O 1
ATOM 1004 N N . TYR A 1 145 ? -3.975 -41.062 3.947 1.00 31.85 137 TYR A N 1
ATOM 1005 C CA . TYR A 1 145 ? -4.442 -41.719 5.164 1.00 34.31 137 TYR A CA 1
ATOM 1006 C C . TYR A 1 145 ? -5.956 -41.631 5.273 1.00 34.80 137 TYR A C 1
ATOM 1007 O O . TYR A 1 145 ? -6.494 -40.542 5.555 1.00 32.28 137 TYR A O 1
ATOM 1016 N N . PRO A 1 146 ? -6.678 -42.732 5.042 1.00 33.24 138 PRO A N 1
ATOM 1017 C CA . PRO A 1 146 ? -8.149 -42.676 5.091 1.00 33.45 138 PRO A CA 1
ATOM 1018 C C . PRO A 1 146 ? -8.705 -42.232 6.430 1.00 32.54 138 PRO A C 1
ATOM 1019 O O . PRO A 1 146 ? -9.785 -41.634 6.464 1.00 34.33 138 PRO A O 1
ATOM 1023 N N . ASP A 1 147 ? -8.029 -42.537 7.538 1.00 32.91 139 ASP A N 1
ATOM 1024 C CA . ASP A 1 147 ? -8.494 -42.048 8.832 1.00 34.59 139 ASP A CA 1
ATOM 1025 C C . ASP A 1 147 ? -8.428 -40.526 8.890 1.00 33.31 139 ASP A C 1
ATOM 1026 O O . ASP A 1 147 ? -9.316 -39.876 9.454 1.00 32.96 139 ASP A O 1
ATOM 1031 N N . ILE A 1 148 ? -7.387 -39.938 8.302 1.00 33.25 140 ILE A N 1
ATOM 1032 C CA . ILE A 1 148 ? -7.278 -38.482 8.280 1.00 32.79 140 ILE A CA 1
ATOM 1033 C C . ILE A 1 148 ? -8.296 -37.882 7.318 1.00 31.56 140 ILE A C 1
ATOM 1034 O O . ILE A 1 148 ? -8.917 -36.854 7.611 1.00 30.22 140 ILE A O 1
ATOM 1039 N N . ARG A 1 149 ? -8.478 -38.507 6.155 1.00 31.33 141 ARG A N 1
ATOM 1040 C CA . ARG A 1 149 ? -9.512 -38.059 5.227 1.00 30.66 141 ARG A CA 1
ATOM 1041 C C . ARG A 1 149 ? -10.879 -38.038 5.897 1.00 32.72 141 ARG A C 1
ATOM 1042 O O . ARG A 1 149 ? -11.635 -37.067 5.753 1.00 30.14 141 ARG A O 1
ATOM 1050 N N . ALA A 1 150 ? -11.214 -39.103 6.635 1.00 30.04 142 ALA A N 1
ATOM 1051 C CA . ALA A 1 150 ? -12.495 -39.146 7.332 1.00 29.48 142 ALA A CA 1
ATOM 1052 C C . ALA A 1 150 ? -12.590 -38.051 8.392 1.00 36.04 142 ALA A C 1
ATOM 1053 O O . ALA A 1 150 ? -13.640 -37.410 8.537 1.00 31.72 142 ALA A O 1
ATOM 1055 N N . ALA A 1 151 ? -11.502 -37.818 9.137 1.00 29.87 143 ALA A N 1
ATOM 1056 C CA . ALA A 1 151 ? -11.513 -36.778 10.164 1.00 27.25 143 ALA A CA 1
ATOM 1057 C C . ALA A 1 151 ? -11.712 -35.399 9.551 1.00 25.41 143 ALA A C 1
ATOM 1058 O O . ALA A 1 151 ? -12.480 -34.586 10.075 1.00 29.50 143 ALA A O 1
ATOM 1060 N N . LEU A 1 152 ? -11.024 -35.122 8.444 1.00 27.70 144 LEU A N 1
ATOM 1061 C CA . LEU A 1 152 ? -11.139 -33.821 7.802 1.00 28.45 144 LEU A CA 1
ATOM 1062 C C . LEU A 1 152 ? -12.538 -33.602 7.248 1.00 30.08 144 LEU A C 1
ATOM 1063 O O . LEU A 1 152 ? -13.115 -32.520 7.411 1.00 27.45 144 LEU A O 1
ATOM 1068 N N . LYS A 1 153 ? -13.098 -34.617 6.582 1.00 24.15 145 LYS A N 1
ATOM 1069 C CA . LYS A 1 153 ? -14.442 -34.471 6.031 1.00 24.53 145 LYS A CA 1
ATOM 1070 C C . LYS A 1 153 ? -15.465 -34.266 7.140 1.00 29.07 145 LYS A C 1
ATOM 1071 O O . LYS A 1 153 ? -16.410 -33.482 6.987 1.00 28.44 145 LYS A O 1
ATOM 1077 N N . HIS A 1 154 ? -15.287 -34.951 8.275 1.00 29.62 146 HIS A N 1
ATOM 1078 C CA . HIS A 1 154 ? -16.194 -34.747 9.401 1.00 32.98 146 HIS A CA 1
ATOM 1079 C C . HIS A 1 154 ? -16.071 -33.330 9.961 1.00 30.04 146 HIS A C 1
ATOM 1080 O O . HIS A 1 154 ? -17.078 -32.698 10.299 1.00 30.99 146 HIS A O 1
ATOM 1087 N N . TYR A 1 155 ? -14.843 -32.826 10.081 1.00 26.29 147 TYR A N 1
ATOM 1088 C CA . TYR A 1 155 ? -14.640 -31.445 10.503 1.00 24.38 147 TYR A CA 1
ATOM 1089 C C . TYR A 1 155 ? -15.362 -30.479 9.566 1.00 26.92 147 TYR A C 1
ATOM 1090 O O . TYR A 1 155 ? -16.028 -29.533 10.012 1.00 23.99 147 TYR A O 1
ATOM 1099 N N . ARG A 1 156 ? -15.216 -30.684 8.255 1.00 26.70 148 ARG A N 1
ATOM 1100 C CA . ARG A 1 156 ? -15.850 -29.781 7.301 1.00 26.40 148 ARG A CA 1
ATOM 1101 C C . ARG A 1 156 ? -17.367 -29.914 7.351 1.00 28.06 148 ARG A C 1
ATOM 1102 O O . ARG A 1 156 ? -18.087 -28.912 7.272 1.00 22.40 148 ARG A O 1
ATOM 1110 N N . GLU A 1 157 ? -17.874 -31.142 7.500 1.00 22.46 149 GLU A N 1
ATOM 1111 C CA . GLU A 1 157 ? -19.318 -31.334 7.572 1.00 23.66 149 GLU A CA 1
ATOM 1112 C C . GLU A 1 157 ? -19.900 -30.670 8.817 1.00 30.76 149 GLU A C 1
ATOM 1113 O O . GLU A 1 157 ? -20.963 -30.039 8.752 1.00 24.56 149 GLU A O 1
ATOM 1119 N N . GLN A 1 158 ? -19.207 -30.781 9.960 1.00 28.08 150 GLN A N 1
ATOM 1120 C CA . GLN A 1 158 ? -19.721 -30.182 11.193 1.00 31.76 150 GLN A CA 1
ATOM 1121 C C . GLN A 1 158 ? -19.719 -28.662 11.118 1.00 28.76 150 GLN A C 1
ATOM 1122 O O . GLN A 1 158 ? -20.651 -28.007 11.603 1.00 24.71 150 GLN A O 1
ATOM 1128 N N . GLN A 1 159 ? -18.689 -28.080 10.512 1.00 21.39 151 GLN A N 1
ATOM 1129 C CA . GLN A 1 159 ? -18.637 -26.624 10.460 1.00 25.48 151 GLN A CA 1
ATOM 1130 C C . GLN A 1 159 ? -19.675 -26.083 9.479 1.00 20.60 151 GLN A C 1
ATOM 1131 O O . GLN A 1 159 ? -20.287 -25.041 9.733 1.00 21.32 151 GLN A O 1
ATOM 1137 N N . THR A 1 160 ? -19.937 -26.809 8.387 1.00 21.17 152 THR A N 1
ATOM 1138 C CA . THR A 1 160 ? -21.045 -26.444 7.504 1.00 24.17 152 THR A CA 1
ATOM 1139 C C . THR A 1 160 ? -22.384 -26.529 8.231 1.00 25.74 152 THR A C 1
ATOM 1140 O O . THR A 1 160 ? -23.191 -25.592 8.188 1.00 23.46 152 THR A O 1
ATOM 1144 N N . GLN A 1 161 ? -22.642 -27.650 8.909 1.00 22.61 153 GLN A N 1
ATOM 1145 C CA . GLN A 1 161 ? -23.941 -27.830 9.548 1.00 24.34 153 GLN A CA 1
ATOM 1146 C C . GLN A 1 161 ? -24.155 -26.826 10.674 1.00 27.10 153 GLN A C 1
ATOM 1147 O O . GLN A 1 161 ? -25.295 -26.428 10.937 1.00 25.72 153 GLN A O 1
ATOM 1153 N N . LYS A 1 162 ? -23.083 -26.394 11.340 1.00 23.28 154 LYS A N 1
ATOM 1154 C CA . LYS A 1 162 ? -23.246 -25.421 12.414 1.00 30.02 154 LYS A CA 1
ATOM 1155 C C . LYS A 1 162 ? -23.762 -24.090 11.873 1.00 24.77 154 LYS A C 1
ATOM 1156 O O . LYS A 1 162 ? -24.627 -23.451 12.486 1.00 26.86 154 LYS A O 1
ATOM 1162 N N . VAL A 1 163 ? -23.263 -23.666 10.713 1.00 22.65 155 VAL A N 1
ATOM 1163 C CA . VAL A 1 163 ? -23.754 -22.423 10.126 1.00 21.71 155 VAL A CA 1
ATOM 1164 C C . VAL A 1 163 ? -25.190 -22.597 9.652 1.00 22.57 155 VAL A C 1
ATOM 1165 O O . VAL A 1 163 ? -26.038 -21.723 9.866 1.00 22.98 155 VAL A O 1
ATOM 1169 N N . LEU A 1 164 ? -25.483 -23.727 8.999 1.00 21.68 156 LEU A N 1
ATOM 1170 C CA . LEU A 1 164 ? -26.838 -23.996 8.538 1.00 23.33 156 LEU A CA 1
ATOM 1171 C C . LEU A 1 164 ? -27.828 -23.975 9.693 1.00 25.34 156 LEU A C 1
ATOM 1172 O O . LEU A 1 164 ? -28.948 -23.471 9.553 1.00 27.20 156 LEU A O 1
ATOM 1177 N N . ASP A 1 165 ? -27.437 -24.527 10.842 1.00 25.52 157 ASP A N 1
ATOM 1178 C CA . ASP A 1 165 ? -28.336 -24.623 11.986 1.00 27.70 157 ASP A CA 1
ATOM 1179 C C . ASP A 1 165 ? -28.521 -23.293 12.703 1.00 27.12 157 ASP A C 1
ATOM 1180 O O . ASP A 1 165 ? -29.402 -23.198 13.565 1.00 29.72 157 ASP A O 1
ATOM 1185 N N . ASN A 1 166 ? -27.728 -22.271 12.377 1.00 28.40 158 ASN A N 1
ATOM 1186 C CA . ASN A 1 166 ? -27.817 -20.961 13.024 1.00 24.53 158 ASN A CA 1
ATOM 1187 C C . ASN A 1 166 ? -27.882 -19.868 11.964 1.00 25.93 158 ASN A C 1
ATOM 1188 O O . ASN A 1 166 ? -26.950 -19.069 11.816 1.00 27.86 158 ASN A O 1
ATOM 1193 N N . PRO A 1 167 ? -28.989 -19.795 11.215 1.00 26.55 159 PRO A N 1
ATOM 1194 C CA . PRO A 1 167 ? -29.046 -18.856 10.085 1.00 23.96 159 PRO A CA 1
ATOM 1195 C C . PRO A 1 167 ? -29.411 -17.432 10.469 1.00 24.56 159 PRO A C 1
ATOM 1196 O O . PRO A 1 167 ? -29.229 -16.531 9.642 1.00 26.25 159 PRO A O 1
ATOM 1200 N N . ASN A 1 168 ? -29.922 -17.193 11.679 1.00 24.27 160 ASN A N 1
ATOM 1201 C CA . ASN A 1 168 ? -30.444 -15.875 12.033 1.00 27.75 160 ASN A CA 1
ATOM 1202 C C . ASN A 1 168 ? -29.410 -15.103 12.833 1.00 24.46 160 ASN A C 1
ATOM 1203 O O . ASN A 1 168 ? -29.078 -15.525 13.952 1.00 31.38 160 ASN A O 1
ATOM 1208 N N . PRO A 1 169 ? -28.878 -13.979 12.334 1.00 27.77 161 PRO A N 1
ATOM 1209 C CA . PRO A 1 169 ? -27.921 -13.211 13.147 1.00 23.01 161 PRO A CA 1
ATOM 1210 C C . PRO A 1 169 ? -28.576 -12.481 14.304 1.00 35.60 161 PRO A C 1
ATOM 1211 O O . PRO A 1 169 ? -27.880 -12.132 15.267 1.00 41.24 161 PRO A O 1
ATOM 1215 N N . LYS A 1 170 ? -29.882 -12.239 14.241 1.00 37.05 162 LYS A N 1
ATOM 1216 C CA . LYS A 1 170 ? -30.599 -11.576 15.324 1.00 42.89 162 LYS A CA 1
ATOM 1217 C C . LYS A 1 170 ? -30.835 -12.545 16.481 1.00 47.73 162 LYS A C 1
ATOM 1218 O O . LYS A 1 170 ? -30.435 -12.282 17.612 1.00 52.21 162 LYS A O 1
ATOM 1224 N N . LYS B 1 10 ? 37.393 4.623 27.327 1.00 68.96 2 LYS B N 1
ATOM 1225 C CA . LYS B 1 10 ? 36.558 4.138 26.231 1.00 65.33 2 LYS B CA 1
ATOM 1226 C C . LYS B 1 10 ? 36.213 5.262 25.260 1.00 55.63 2 LYS B C 1
ATOM 1227 O O . LYS B 1 10 ? 35.472 6.183 25.609 1.00 56.21 2 LYS B O 1
ATOM 1229 N N . PRO B 1 11 ? 36.736 5.177 24.038 1.00 47.13 3 PRO B N 1
ATOM 1230 C CA . PRO B 1 11 ? 36.467 6.225 23.047 1.00 42.16 3 PRO B CA 1
ATOM 1231 C C . PRO B 1 11 ? 35.001 6.260 22.644 1.00 35.78 3 PRO B C 1
ATOM 1232 O O . PRO B 1 11 ? 34.324 5.230 22.569 1.00 35.19 3 PRO B O 1
ATOM 1236 N N . ILE B 1 12 ? 34.510 7.467 22.378 1.00 30.40 4 ILE B N 1
ATOM 1237 C CA . ILE B 1 12 ? 33.154 7.652 21.875 1.00 24.85 4 ILE B CA 1
ATOM 1238 C C . ILE B 1 12 ? 33.205 7.479 20.362 1.00 28.18 4 ILE B C 1
ATOM 1239 O O . ILE B 1 12 ? 33.683 8.358 19.642 1.00 27.64 4 ILE B O 1
ATOM 1244 N N . LEU B 1 13 ? 32.707 6.341 19.878 1.00 22.11 5 LEU B N 1
ATOM 1245 C CA . LEU B 1 13 ? 32.784 6.003 18.466 1.00 19.22 5 LEU B CA 1
ATOM 1246 C C . LEU B 1 13 ? 31.473 6.197 17.726 1.00 18.35 5 LEU B C 1
ATOM 1247 O O . LEU B 1 13 ? 31.480 6.218 16.490 1.00 22.76 5 LEU B O 1
ATOM 1252 N N . ILE B 1 14 ? 30.350 6.296 18.433 1.00 18.42 6 ILE B N 1
ATOM 1253 C CA . ILE B 1 14 ? 29.036 6.338 17.800 1.00 19.06 6 ILE B CA 1
ATOM 1254 C C . ILE B 1 14 ? 28.307 7.594 18.249 1.00 18.69 6 ILE B C 1
ATOM 1255 O O . ILE B 1 14 ? 28.234 7.886 19.448 1.00 19.54 6 ILE B O 1
ATOM 1260 N N . GLY B 1 15 ? 27.764 8.333 17.285 1.00 18.09 7 GLY B N 1
ATOM 1261 C CA . GLY B 1 15 ? 26.822 9.392 17.566 1.00 19.65 7 GLY B CA 1
ATOM 1262 C C . GLY B 1 15 ? 25.419 8.856 17.368 1.00 17.67 7 GLY B C 1
ATOM 1263 O O . GLY B 1 15 ? 25.076 8.379 16.286 1.00 19.36 7 GLY B O 1
ATOM 1264 N N . LEU B 1 16 ? 24.618 8.910 18.429 1.00 16.97 8 LEU B N 1
ATOM 1265 C CA . LEU B 1 16 ? 23.243 8.411 18.410 1.00 15.58 8 LEU B CA 1
ATOM 1266 C C . LEU B 1 16 ? 22.322 9.625 18.479 1.00 17.08 8 LEU B C 1
ATOM 1267 O O . LEU B 1 16 ? 22.216 10.276 19.523 1.00 19.67 8 LEU B O 1
ATOM 1272 N N . ILE B 1 17 ? 21.675 9.948 17.365 1.00 15.85 9 ILE B N 1
ATOM 1273 C CA . ILE B 1 17 ? 20.951 11.206 17.281 1.00 17.10 9 ILE B CA 1
ATOM 1274 C C . ILE B 1 17 ? 19.528 10.947 16.810 1.00 16.36 9 ILE B C 1
ATOM 1275 O O . ILE B 1 17 ? 19.224 9.936 16.173 1.00 16.63 9 ILE B O 1
ATOM 1280 N N . MET B 1 18 ? 18.650 11.890 17.131 1.00 16.34 10 MET B N 1
ATOM 1281 C CA . MET B 1 18 ? 17.234 11.712 16.843 1.00 16.72 10 MET B CA 1
ATOM 1282 C C . MET B 1 18 ? 16.594 13.087 16.776 1.00 21.37 10 MET B C 1
ATOM 1283 O O . MET B 1 18 ? 17.070 14.044 17.394 1.00 19.66 10 MET B O 1
ATOM 1288 N N . GLY B 1 19 ? 15.476 13.168 16.045 1.00 22.98 11 GLY B N 1
ATOM 1289 C CA . GLY B 1 19 ? 14.882 14.465 15.781 1.00 26.12 11 GLY B CA 1
ATOM 1290 C C . GLY B 1 19 ? 14.125 15.085 16.939 1.00 24.08 11 GLY B C 1
ATOM 1291 O O . GLY B 1 19 ? 13.968 16.307 16.971 1.00 25.71 11 GLY B O 1
ATOM 1292 N N . SER B 1 20 ? 13.645 14.284 17.885 1.00 19.15 12 SER B N 1
ATOM 1293 C CA . SER B 1 20 ? 12.793 14.808 18.941 1.00 22.08 12 SER B CA 1
ATOM 1294 C C . SER B 1 20 ? 12.863 13.900 20.160 1.00 22.62 12 SER B C 1
ATOM 1295 O O . SER B 1 20 ? 13.289 12.742 20.079 1.00 20.41 12 SER B O 1
ATOM 1298 N N . GLN B 1 21 ? 12.429 14.454 21.296 1.00 22.05 13 GLN B N 1
ATOM 1299 C CA . GLN B 1 21 ? 12.462 13.714 22.551 1.00 23.82 13 GLN B CA 1
ATOM 1300 C C . GLN B 1 21 ? 11.640 12.436 22.461 1.00 24.31 13 GLN B C 1
ATOM 1301 O O . GLN B 1 21 ? 12.037 11.395 22.998 1.00 25.57 13 GLN B O 1
ATOM 1307 N N . SER B 1 22 ? 10.494 12.494 21.778 1.00 24.79 14 SER B N 1
ATOM 1308 C CA A SER B 1 22 ? 9.653 11.306 21.672 0.61 26.50 14 SER B CA 1
ATOM 1309 C CA B SER B 1 22 ? 9.637 11.318 21.636 0.39 26.10 14 SER B CA 1
ATOM 1310 C C . SER B 1 22 ? 10.352 10.177 20.919 1.00 24.07 14 SER B C 1
ATOM 1311 O O . SER B 1 22 ? 10.054 9.003 21.161 1.00 23.11 14 SER B O 1
ATOM 1316 N N . ASP B 1 23 ? 11.300 10.496 20.030 1.00 19.71 15 ASP B N 1
ATOM 1317 C CA . ASP B 1 23 ? 12.037 9.438 19.333 1.00 18.34 15 ASP B CA 1
ATOM 1318 C C . ASP B 1 23 ? 12.896 8.605 20.281 1.00 20.46 15 ASP B C 1
ATOM 1319 O O . ASP B 1 23 ? 13.240 7.463 19.948 1.00 18.03 15 ASP B O 1
ATOM 1324 N N . TRP B 1 24 ? 13.263 9.158 21.440 1.00 20.82 16 TRP B N 1
ATOM 1325 C CA . TRP B 1 24 ? 14.104 8.434 22.393 1.00 18.61 16 TRP B CA 1
ATOM 1326 C C . TRP B 1 24 ? 13.425 7.163 22.893 1.00 19.62 16 TRP B C 1
ATOM 1327 O O . TRP B 1 24 ? 14.106 6.192 23.230 1.00 22.41 16 TRP B O 1
ATOM 1338 N N . GLN B 1 25 ? 12.087 7.147 22.949 1.00 20.03 17 GLN B N 1
ATOM 1339 C CA . GLN B 1 25 ? 11.383 5.929 23.351 1.00 20.01 17 GLN B CA 1
ATOM 1340 C C . GLN B 1 25 ? 11.751 4.756 22.454 1.00 18.13 17 GLN B C 1
ATOM 1341 O O . GLN B 1 25 ? 11.685 3.595 22.887 1.00 21.28 17 GLN B O 1
ATOM 1347 N N . THR B 1 26 ? 12.155 5.037 21.217 1.00 16.95 18 THR B N 1
ATOM 1348 C CA . THR B 1 26 ? 12.646 4.021 20.295 1.00 19.55 18 THR B CA 1
ATOM 1349 C C . THR B 1 26 ? 14.167 3.887 20.360 1.00 19.04 18 THR B C 1
ATOM 1350 O O . THR B 1 26 ? 14.685 2.784 20.555 1.00 17.98 18 THR B O 1
ATOM 1354 N N . LEU B 1 27 ? 14.899 4.997 20.233 1.00 17.65 19 LEU B N 1
ATOM 1355 C CA . LEU B 1 27 ? 16.353 4.911 20.132 1.00 19.23 19 LEU B CA 1
ATOM 1356 C C . LEU B 1 27 ? 17.040 4.546 21.444 1.00 18.70 19 LEU B C 1
ATOM 1357 O O . LEU B 1 27 ? 18.225 4.196 21.414 1.00 19.43 19 LEU B O 1
ATOM 1362 N N . ILE B 1 28 ? 16.347 4.624 22.584 1.00 17.14 20 ILE B N 1
ATOM 1363 C CA . ILE B 1 28 ? 16.946 4.179 23.844 1.00 18.39 20 ILE B CA 1
ATOM 1364 C C . ILE B 1 28 ? 17.328 2.706 23.764 1.00 18.03 20 ILE B C 1
ATOM 1365 O O . ILE B 1 28 ? 18.260 2.255 24.449 1.00 16.44 20 ILE B O 1
ATOM 1370 N N . HIS B 1 29 ? 16.639 1.935 22.915 1.00 19.56 21 HIS B N 1
ATOM 1371 C CA . HIS B 1 29 ? 16.987 0.526 22.771 1.00 16.77 21 HIS B CA 1
ATOM 1372 C C . HIS B 1 29 ? 18.299 0.346 22.022 1.00 20.04 21 HIS B C 1
ATOM 1373 O O . HIS B 1 29 ? 19.001 -0.643 22.253 1.00 20.48 21 HIS B O 1
ATOM 1380 N N . ALA B 1 30 ? 18.640 1.276 21.121 1.00 16.88 22 ALA B N 1
ATOM 1381 C CA . ALA B 1 30 ? 19.982 1.289 20.552 1.00 17.76 22 ALA B CA 1
ATOM 1382 C C . ALA B 1 30 ? 21.015 1.544 21.636 1.00 20.53 22 ALA B C 1
ATOM 1383 O O . ALA B 1 30 ? 22.037 0.847 21.719 1.00 18.05 22 ALA B O 1
ATOM 1385 N N . ALA B 1 31 ? 20.764 2.554 22.475 1.00 18.08 23 ALA B N 1
ATOM 1386 C CA . ALA B 1 31 ? 21.699 2.876 23.547 1.00 16.71 23 ALA B CA 1
ATOM 1387 C C . ALA B 1 31 ? 21.897 1.685 24.478 1.00 20.38 23 ALA B C 1
ATOM 1388 O O . ALA B 1 31 ? 23.032 1.366 24.854 1.00 21.58 23 ALA B O 1
ATOM 1390 N N . HIS B 1 32 ? 20.806 0.997 24.838 1.00 17.23 24 HIS B N 1
ATOM 1391 C CA . HIS B 1 32 ? 20.917 -0.149 25.736 1.00 20.55 24 HIS B CA 1
ATOM 1392 C C . HIS B 1 32 ? 21.785 -1.242 25.128 1.00 19.53 24 HIS B C 1
ATOM 1393 O O . HIS B 1 32 ? 22.562 -1.896 25.835 1.00 20.52 24 HIS B O 1
ATOM 1400 N N . THR B 1 33 ? 21.651 -1.460 23.818 1.00 18.58 25 THR B N 1
ATOM 1401 C CA . THR B 1 33 ? 22.443 -2.480 23.143 1.00 21.65 25 THR B CA 1
ATOM 1402 C C . THR B 1 33 ? 23.922 -2.102 23.123 1.00 21.61 25 THR B C 1
ATOM 1403 O O . THR B 1 33 ? 24.786 -2.946 23.384 1.00 21.98 25 THR B O 1
ATOM 1407 N N . LEU B 1 34 ? 24.227 -0.834 22.822 1.00 17.36 26 LEU B N 1
ATOM 1408 C CA . LEU B 1 34 ? 25.611 -0.366 22.852 1.00 17.46 26 LEU B CA 1
ATOM 1409 C C . LEU B 1 34 ? 26.214 -0.495 24.245 1.00 20.37 26 LEU B C 1
ATOM 1410 O O . LEU B 1 34 ? 27.389 -0.858 24.389 1.00 21.39 26 LEU B O 1
ATOM 1415 N N . ASP B 1 35 ? 25.430 -0.204 25.287 1.00 21.50 27 ASP B N 1
ATOM 1416 C CA . ASP B 1 35 ? 25.929 -0.399 26.644 1.00 24.80 27 ASP B CA 1
ATOM 1417 C C . ASP B 1 35 ? 26.234 -1.869 26.906 1.00 25.18 27 ASP B C 1
ATOM 1418 O O . ASP B 1 35 ? 27.225 -2.192 27.569 1.00 25.77 27 ASP B O 1
ATOM 1423 N N . ALA B 1 36 ? 25.401 -2.774 26.380 1.00 23.86 28 ALA B N 1
ATOM 1424 C CA . ALA B 1 36 ? 25.646 -4.203 26.560 1.00 22.79 28 ALA B CA 1
ATOM 1425 C C . ALA B 1 36 ? 26.957 -4.624 25.904 1.00 24.57 28 ALA B C 1
ATOM 1426 O O . ALA B 1 36 ? 27.671 -5.488 26.425 1.00 26.44 28 ALA B O 1
ATOM 1428 N N . LEU B 1 37 ? 27.298 -4.015 24.773 1.00 23.48 29 LEU B N 1
ATOM 1429 C CA . LEU B 1 37 ? 28.528 -4.320 24.055 1.00 26.65 29 LEU B CA 1
ATOM 1430 C C . LEU B 1 37 ? 29.718 -3.468 24.498 1.00 26.04 29 LEU B C 1
ATOM 1431 O O . LEU B 1 37 ? 30.804 -3.611 23.929 1.00 25.67 29 LEU B O 1
ATOM 1436 N N . ASN B 1 38 ? 29.537 -2.586 25.484 1.00 24.45 30 ASN B N 1
ATOM 1437 C CA . ASN B 1 38 ? 30.600 -1.714 26.004 1.00 23.04 30 ASN B CA 1
ATOM 1438 C C . ASN B 1 38 ? 31.207 -0.828 24.911 1.00 27.83 30 ASN B C 1
ATOM 1439 O O . ASN B 1 38 ? 32.423 -0.619 24.859 1.00 27.19 30 ASN B O 1
ATOM 1444 N N . ILE B 1 39 ? 30.358 -0.286 24.037 1.00 20.00 31 ILE B N 1
ATOM 1445 C CA . ILE B 1 39 ? 30.794 0.595 22.960 1.00 20.28 31 ILE B CA 1
ATOM 1446 C C . ILE B 1 39 ? 30.432 2.028 23.332 1.00 20.45 31 ILE B C 1
ATOM 1447 O O . ILE B 1 39 ? 29.278 2.305 23.677 1.00 20.84 31 ILE B O 1
ATOM 1452 N N . GLY B 1 40 ? 31.409 2.931 23.260 1.00 19.76 32 GLY B N 1
ATOM 1453 C CA . GLY B 1 40 ? 31.178 4.315 23.658 1.00 19.93 32 GLY B CA 1
ATOM 1454 C C . GLY B 1 40 ? 30.319 5.073 22.651 1.00 22.25 32 GLY B C 1
ATOM 1455 O O . GLY B 1 40 ? 30.580 5.044 21.442 1.00 20.98 32 GLY B O 1
ATOM 1456 N N . TYR B 1 41 ? 29.309 5.789 23.153 1.00 19.35 33 TYR B N 1
ATOM 1457 C CA . TYR B 1 41 ? 28.419 6.573 22.303 1.00 18.65 33 TYR B CA 1
ATOM 1458 C C . TYR B 1 41 ? 27.985 7.828 23.050 1.00 20.19 33 TYR B C 1
ATOM 1459 O O . TYR B 1 41 ? 28.143 7.944 24.271 1.00 21.12 33 TYR B O 1
ATOM 1468 N N . GLU B 1 42 ? 27.429 8.772 22.291 1.00 20.27 34 GLU B N 1
ATOM 1469 C CA . GLU B 1 42 ? 26.823 9.981 22.840 1.00 17.65 34 GLU B CA 1
ATOM 1470 C C . GLU B 1 42 ? 25.462 10.155 22.182 1.00 23.72 34 GLU B C 1
ATOM 1471 O O . GLU B 1 42 ? 25.340 10.002 20.963 1.00 27.56 34 GLU B O 1
ATOM 1477 N N . ALA B 1 43 ? 24.436 10.438 22.979 1.00 20.20 35 ALA B N 1
ATOM 1478 C CA . ALA B 1 43 ? 23.083 10.585 22.458 1.00 17.54 35 ALA B CA 1
ATOM 1479 C C . ALA B 1 43 ? 22.697 12.057 22.484 1.00 16.85 35 ALA B C 1
ATOM 1480 O O . ALA B 1 43 ? 22.977 12.761 23.457 1.00 21.81 35 ALA B O 1
ATOM 1482 N N . GLU B 1 44 ? 22.058 12.517 21.414 1.00 17.56 36 GLU B N 1
ATOM 1483 C CA . GLU B 1 44 ? 21.790 13.940 21.265 1.00 17.83 36 GLU B CA 1
ATOM 1484 C C . GLU B 1 44 ? 20.545 14.145 20.418 1.00 19.67 36 GLU B C 1
ATOM 1485 O O . GLU B 1 44 ? 20.301 13.390 19.472 1.00 19.14 36 GLU B O 1
ATOM 1491 N N . ILE B 1 45 ? 19.761 15.162 20.756 1.00 18.49 37 ILE B N 1
ATOM 1492 C CA . ILE B 1 45 ? 18.629 15.549 19.927 1.00 19.23 37 ILE B CA 1
ATOM 1493 C C . ILE B 1 45 ? 19.123 16.549 18.890 1.00 18.54 37 ILE B C 1
ATOM 1494 O O . ILE B 1 45 ? 19.661 17.607 19.232 1.00 22.08 37 ILE B O 1
ATOM 1499 N N . VAL B 1 46 ? 18.943 16.202 17.620 1.00 19.55 38 VAL B N 1
ATOM 1500 C CA . VAL B 1 46 ? 19.344 17.005 16.471 1.00 18.28 38 VAL B CA 1
ATOM 1501 C C . VAL B 1 46 ? 18.172 16.952 15.496 1.00 20.75 38 VAL B C 1
ATOM 1502 O O . VAL B 1 46 ? 17.866 15.882 14.955 1.00 19.57 38 VAL B O 1
ATOM 1506 N N . SER B 1 47 ? 17.508 18.085 15.277 1.00 16.26 39 SER B N 1
ATOM 1507 C CA . SER B 1 47 ? 16.300 18.109 14.455 1.00 15.92 39 SER B CA 1
ATOM 1508 C C . SER B 1 47 ? 16.617 18.689 13.082 1.00 19.24 39 SER B C 1
ATOM 1509 O O . SER B 1 47 ? 17.049 19.845 12.974 1.00 18.68 39 SER B O 1
ATOM 1512 N N . ALA B 1 48 ? 16.371 17.897 12.037 1.00 15.73 40 ALA B N 1
ATOM 1513 C CA . ALA B 1 48 ? 16.522 18.400 10.676 1.00 17.20 40 ALA B CA 1
ATOM 1514 C C . ALA B 1 48 ? 15.611 19.593 10.418 1.00 18.24 40 ALA B C 1
ATOM 1515 O O . ALA B 1 48 ? 15.978 20.508 9.673 1.00 18.62 40 ALA B O 1
ATOM 1517 N N . HIS B 1 49 ? 14.410 19.594 11.005 1.00 15.72 41 HIS B N 1
ATOM 1518 C CA . HIS B 1 49 ? 13.428 20.623 10.694 1.00 20.94 41 HIS B CA 1
ATOM 1519 C C . HIS B 1 49 ? 13.480 21.799 11.648 1.00 18.07 41 HIS B C 1
ATOM 1520 O O . HIS B 1 49 ? 13.249 22.932 11.220 1.00 19.75 41 HIS B O 1
ATOM 1527 N N . ARG B 1 50 ? 13.804 21.566 12.918 1.00 17.84 42 ARG B N 1
ATOM 1528 C CA . ARG B 1 50 ? 13.804 22.651 13.892 1.00 18.85 42 ARG B CA 1
ATOM 1529 C C . ARG B 1 50 ? 15.199 23.160 14.226 1.00 16.96 42 ARG B C 1
ATOM 1530 O O . ARG B 1 50 ? 15.332 24.320 14.621 1.00 20.10 42 ARG B O 1
ATOM 1538 N N . THR B 1 51 ? 16.245 22.343 14.072 1.00 18.80 43 THR B N 1
ATOM 1539 C CA . THR B 1 51 ? 17.628 22.801 14.247 1.00 19.69 43 THR B CA 1
ATOM 1540 C C . THR B 1 51 ? 18.475 22.447 13.022 1.00 22.38 43 THR B C 1
ATOM 1541 O O . THR B 1 51 ? 19.476 21.728 13.130 1.00 20.16 43 THR B O 1
ATOM 1545 N N . PRO B 1 52 ? 18.118 22.970 11.836 1.00 18.71 44 PRO B N 1
ATOM 1546 C CA . PRO B 1 52 ? 18.900 22.629 10.633 1.00 16.14 44 PRO B CA 1
ATOM 1547 C C . PRO B 1 52 ? 20.351 23.060 10.711 1.00 14.76 44 PRO B C 1
ATOM 1548 O O . PRO B 1 52 ? 21.232 22.335 10.230 1.00 16.62 44 PRO B O 1
ATOM 1552 N N . ASP B 1 53 ? 20.630 24.233 11.287 1.00 17.31 45 ASP B N 1
ATOM 1553 C CA . ASP B 1 53 ? 22.021 24.670 11.381 1.00 20.09 45 ASP B CA 1
ATOM 1554 C C . ASP B 1 53 ? 22.828 23.753 12.289 1.00 18.30 45 ASP B C 1
ATOM 1555 O O . ASP B 1 53 ? 23.974 23.412 11.972 1.00 18.49 45 ASP B O 1
ATOM 1560 N N . LYS B 1 54 ? 22.252 23.347 13.424 1.00 18.96 46 LYS B N 1
ATOM 1561 C CA . LYS B 1 54 ? 22.948 22.408 14.297 1.00 17.37 46 LYS B CA 1
ATOM 1562 C C . LYS B 1 54 ? 23.203 21.082 13.590 1.00 20.23 46 LYS B C 1
ATOM 1563 O O . LYS B 1 54 ? 24.268 20.471 13.773 1.00 18.36 46 LYS B O 1
ATOM 1569 N N . LEU B 1 55 ? 22.251 20.624 12.769 1.00 17.02 47 LEU B N 1
ATOM 1570 C CA . LEU B 1 55 ? 22.473 19.380 12.028 1.00 18.94 47 LEU B CA 1
ATOM 1571 C C . LEU B 1 55 ? 23.748 19.478 11.200 1.00 18.65 47 LEU B C 1
ATOM 1572 O O . LEU B 1 55 ? 24.595 18.574 11.221 1.00 15.76 47 LEU B O 1
ATOM 1577 N N . PHE B 1 56 ? 23.897 20.575 10.457 1.00 16.56 48 PHE B N 1
ATOM 1578 C CA . PHE B 1 56 ? 25.063 20.726 9.596 1.00 18.90 48 PHE B CA 1
ATOM 1579 C C . PHE B 1 56 ? 26.342 20.784 10.413 1.00 22.52 48 PHE B C 1
ATOM 1580 O O . PHE B 1 56 ? 27.333 20.142 10.055 1.00 23.15 48 PHE B O 1
ATOM 1588 N N . ARG B 1 57 ? 26.342 21.541 11.517 1.00 19.38 49 ARG B N 1
ATOM 1589 C CA . ARG B 1 57 ? 27.533 21.609 12.358 1.00 18.39 49 ARG B CA 1
ATOM 1590 C C . ARG B 1 57 ? 27.880 20.238 12.925 1.00 19.07 49 ARG B C 1
ATOM 1591 O O . ARG B 1 57 ? 29.056 19.843 12.949 1.00 22.19 49 ARG B O 1
ATOM 1599 N N . TYR B 1 58 ? 26.869 19.516 13.416 1.00 15.40 50 TYR B N 1
ATOM 1600 C CA . TYR B 1 58 ? 27.090 18.183 13.961 1.00 19.22 50 TYR B CA 1
ATOM 1601 C C . TYR B 1 58 ? 27.734 17.266 12.930 1.00 22.50 50 TYR B C 1
ATOM 1602 O O . TYR B 1 58 ? 28.706 16.558 13.228 1.00 20.36 50 TYR B O 1
ATOM 1611 N N . ALA B 1 59 ? 27.194 17.255 11.713 1.00 18.58 51 ALA B N 1
ATOM 1612 C CA . ALA B 1 59 ? 27.748 16.382 10.686 1.00 19.19 51 ALA B CA 1
ATOM 1613 C C . ALA B 1 59 ? 29.150 16.830 10.283 1.00 19.64 51 ALA B C 1
ATOM 1614 O O . ALA B 1 59 ? 30.041 15.998 10.100 1.00 19.75 51 ALA B O 1
ATOM 1616 N N . GLU B 1 60 ? 29.364 18.144 10.146 1.00 15.36 52 GLU B N 1
ATOM 1617 C CA . GLU B 1 60 ? 30.673 18.655 9.741 1.00 17.02 52 GLU B CA 1
ATOM 1618 C C . GLU B 1 60 ? 31.758 18.261 10.728 1.00 20.84 52 GLU B C 1
ATOM 1619 O O . GLU B 1 60 ? 32.904 17.997 10.336 1.00 23.56 52 GLU B O 1
ATOM 1625 N N . GLN B 1 61 ? 31.431 18.240 12.016 1.00 18.78 53 GLN B N 1
ATOM 1626 C CA . GLN B 1 61 ? 32.440 18.063 13.048 1.00 24.33 53 GLN B CA 1
ATOM 1627 C C . GLN B 1 61 ? 32.589 16.621 13.523 1.00 19.56 53 GLN B C 1
ATOM 1628 O O . GLN B 1 61 ? 33.534 16.334 14.272 1.00 19.81 53 GLN B O 1
ATOM 1634 N N . ALA B 1 62 ? 31.713 15.710 13.082 1.00 18.47 54 ALA B N 1
ATOM 1635 C CA . ALA B 1 62 ? 31.671 14.364 13.655 1.00 16.79 54 ALA B CA 1
ATOM 1636 C C . ALA B 1 62 ? 33.008 13.643 13.504 1.00 19.90 54 ALA B C 1
ATOM 1637 O O . ALA B 1 62 ? 33.528 13.064 14.465 1.00 20.04 54 ALA B O 1
ATOM 1639 N N . GLU B 1 63 ? 33.584 13.677 12.304 1.00 23.28 55 GLU B N 1
ATOM 1640 C CA . GLU B 1 63 ? 34.830 12.957 12.065 1.00 28.28 55 GLU B CA 1
ATOM 1641 C C . GLU B 1 63 ? 35.961 13.511 12.926 1.00 29.89 55 GLU B C 1
ATOM 1642 O O . GLU B 1 63 ? 36.716 12.745 13.535 1.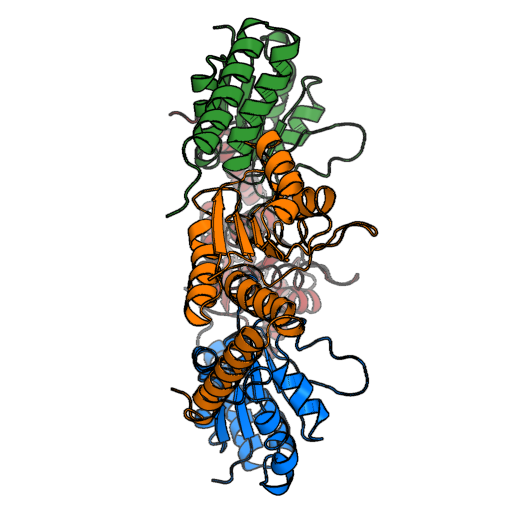00 27.89 55 GLU B O 1
ATOM 1648 N N . ALA B 1 64 ? 36.072 14.841 13.013 1.00 25.91 56 ALA B N 1
ATOM 1649 C CA . ALA B 1 64 ? 37.140 15.453 13.793 1.00 28.57 56 ALA B CA 1
ATOM 1650 C C . ALA B 1 64 ? 37.021 15.130 15.278 1.00 24.42 56 ALA B C 1
ATOM 1651 O O . ALA B 1 64 ? 38.031 15.137 15.995 1.00 26.62 56 ALA B O 1
ATOM 1653 N N . ARG B 1 65 ? 35.809 14.868 15.762 1.00 20.31 57 ARG B N 1
ATOM 1654 C CA . ARG B 1 65 ? 35.585 14.468 17.147 1.00 23.24 57 ARG B CA 1
ATOM 1655 C C . ARG B 1 65 ? 35.831 12.988 17.381 1.00 24.45 57 ARG B C 1
ATOM 1656 O O . ARG B 1 65 ? 35.734 12.530 18.525 1.00 26.34 57 ARG B O 1
ATOM 1664 N N . GLY B 1 66 ? 36.145 12.232 16.337 1.00 19.73 58 GLY B N 1
ATOM 1665 C CA . GLY B 1 66 ? 36.462 10.833 16.502 1.00 22.25 58 GLY B CA 1
ATOM 1666 C C . GLY B 1 66 ? 35.304 9.880 16.335 1.00 22.92 58 GLY B C 1
ATOM 1667 O O . GLY B 1 66 ? 35.500 8.674 16.512 1.00 20.82 58 GLY B O 1
ATOM 1668 N N . LEU B 1 67 ? 34.109 10.370 16.004 1.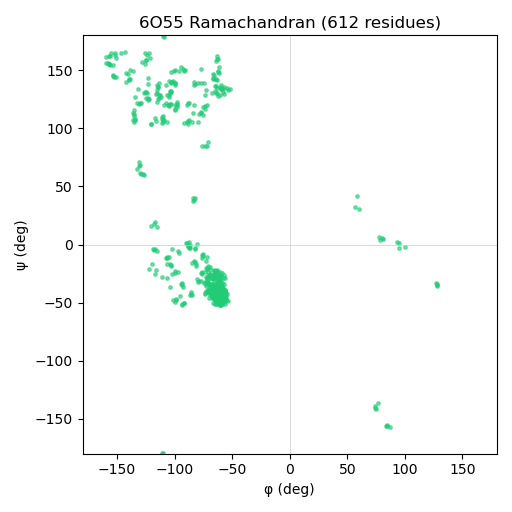00 17.20 59 LEU B N 1
ATOM 1669 C CA . LEU B 1 67 ? 33.011 9.460 15.702 1.00 16.83 59 LEU B CA 1
ATOM 1670 C C . LEU B 1 67 ? 33.309 8.694 14.418 1.00 16.04 59 LEU B C 1
ATOM 1671 O O . LEU B 1 67 ? 33.967 9.196 13.502 1.00 19.33 59 LEU B O 1
ATOM 1676 N N . GLU B 1 68 ? 32.842 7.445 14.373 1.00 16.18 60 GLU B N 1
ATOM 1677 C CA . GLU B 1 68 ? 33.043 6.604 13.204 1.00 16.19 60 GLU B CA 1
ATOM 1678 C C . GLU B 1 68 ? 31.750 6.092 12.596 1.00 13.90 60 GLU B C 1
ATOM 1679 O O . GLU B 1 68 ? 31.759 5.721 11.419 1.00 15.21 60 GLU B O 1
ATOM 1685 N N . VAL B 1 69 ? 30.652 6.063 13.351 1.00 16.15 61 VAL B N 1
ATOM 1686 C CA . VAL B 1 69 ? 29.331 5.698 12.839 1.00 15.15 61 VAL B CA 1
ATOM 1687 C C . VAL B 1 69 ? 28.303 6.635 13.460 1.00 18.41 61 VAL B C 1
ATOM 1688 O O . VAL B 1 69 ? 28.409 6.998 14.637 1.00 19.51 61 VAL B O 1
ATOM 1692 N N . ILE B 1 70 ? 27.303 7.029 12.674 1.00 16.08 62 ILE B N 1
ATOM 1693 C CA A ILE B 1 70 ? 26.177 7.807 13.173 0.58 17.42 62 ILE B CA 1
ATOM 1694 C CA B ILE B 1 70 ? 26.173 7.816 13.155 0.42 17.57 62 ILE B CA 1
ATOM 1695 C C . ILE B 1 70 ? 24.916 6.970 13.009 1.00 20.30 62 ILE B C 1
ATOM 1696 O O . ILE B 1 70 ? 24.658 6.427 11.928 1.00 21.13 62 ILE B O 1
ATOM 1705 N N . ILE B 1 71 ? 24.163 6.833 14.097 1.00 16.42 63 ILE B N 1
ATOM 1706 C CA . ILE B 1 71 ? 22.833 6.222 14.099 1.00 15.14 63 ILE B CA 1
ATOM 1707 C C . ILE B 1 71 ? 21.858 7.380 14.236 1.00 17.74 63 ILE B C 1
ATOM 1708 O O . ILE B 1 71 ? 21.903 8.103 15.238 1.00 16.21 63 ILE B O 1
ATOM 1713 N N . ALA B 1 72 ? 20.986 7.566 13.244 1.00 15.84 64 ALA B N 1
ATOM 1714 C CA . ALA B 1 72 ? 20.012 8.650 13.266 1.00 14.64 64 ALA B CA 1
ATOM 1715 C C . ALA B 1 72 ? 18.603 8.087 13.141 1.00 18.25 64 ALA B C 1
ATOM 1716 O O . ALA B 1 72 ? 18.314 7.341 12.200 1.00 16.70 64 ALA B O 1
ATOM 1718 N N . GLY B 1 73 ? 17.731 8.441 14.082 1.00 16.71 65 GLY B N 1
ATOM 1719 C CA . GLY B 1 73 ? 16.335 8.013 14.064 1.00 16.04 65 GLY B CA 1
ATOM 1720 C C . GLY B 1 73 ? 15.400 9.191 13.841 1.00 16.92 65 GLY B C 1
ATOM 1721 O O . GLY B 1 73 ? 15.593 10.264 14.427 1.00 20.75 65 GLY B O 1
ATOM 1722 N N . ALA B 1 74 ? 14.376 8.982 13.012 1.00 15.89 66 ALA B N 1
ATOM 1723 C CA . ALA B 1 74 ? 13.363 10.003 12.789 1.00 21.45 66 ALA B CA 1
ATOM 1724 C C . ALA B 1 74 ? 12.098 9.355 12.237 1.00 23.69 66 ALA B C 1
ATOM 1725 O O . ALA B 1 74 ? 12.132 8.263 11.657 1.00 18.83 66 ALA B O 1
ATOM 1727 N N . GLY B 1 75 ? 10.977 10.036 12.444 1.00 18.47 67 GLY B N 1
ATOM 1728 C CA . GLY B 1 75 ? 9.685 9.523 12.018 1.00 20.75 67 GLY B CA 1
ATOM 1729 C C . GLY B 1 75 ? 8.944 10.470 11.097 1.00 23.95 67 GLY B C 1
ATOM 1730 O O . GLY B 1 75 ? 9.278 11.657 11.036 1.00 21.20 67 GLY B O 1
ATOM 1731 N N . GLY B 1 76 ? 7.940 9.969 10.378 1.00 20.80 68 GLY B N 1
ATOM 1732 C CA . GLY B 1 76 ? 7.202 10.816 9.453 1.00 20.80 68 GLY B CA 1
ATOM 1733 C C . GLY B 1 76 ? 8.021 11.079 8.203 1.00 25.76 68 GLY B C 1
ATOM 1734 O O . GLY B 1 76 ? 8.727 10.200 7.704 1.00 26.72 68 GLY B O 1
ATOM 1735 N N . ALA B 1 77 ? 7.941 12.305 7.686 1.00 20.52 69 ALA B N 1
ATOM 1736 C CA . ALA B 1 77 ? 8.854 12.717 6.627 1.00 16.75 69 ALA B CA 1
ATOM 1737 C C . ALA B 1 77 ? 10.235 12.880 7.244 1.00 24.76 69 ALA B C 1
ATOM 1738 O O . ALA B 1 77 ? 10.604 13.966 7.697 1.00 25.87 69 ALA B O 1
ATOM 1740 N N . ALA B 1 78 ? 10.995 11.789 7.279 1.00 16.58 70 ALA B N 1
ATOM 1741 C CA . ALA B 1 78 ? 12.200 11.679 8.097 1.00 16.99 70 ALA B CA 1
ATOM 1742 C C . ALA B 1 78 ? 13.398 12.107 7.264 1.00 22.88 70 ALA B C 1
ATOM 1743 O O . ALA B 1 78 ? 13.871 11.351 6.413 1.00 22.37 70 ALA B O 1
ATOM 1745 N N . HIS B 1 79 ? 13.902 13.325 7.526 1.00 17.10 71 HIS B N 1
ATOM 1746 C CA . HIS B 1 79 ? 15.002 13.903 6.767 1.00 15.26 71 HIS B CA 1
ATOM 1747 C C . HIS B 1 79 ? 16.328 13.903 7.508 1.00 19.30 71 HIS B C 1
ATOM 1748 O O . HIS B 1 79 ? 17.366 14.159 6.882 1.00 14.93 71 HIS B O 1
ATOM 1755 N N . LEU B 1 80 ? 16.326 13.602 8.809 1.00 14.81 72 LEU B N 1
ATOM 1756 C CA . LEU B 1 80 ? 17.562 13.670 9.587 1.00 15.23 72 LEU B CA 1
ATOM 1757 C C . LEU B 1 80 ? 18.649 12.729 9.074 1.00 14.37 72 LEU B C 1
ATOM 1758 O O . LEU B 1 80 ? 19.776 13.201 8.848 1.00 16.18 72 LEU B O 1
ATOM 1763 N N . PRO B 1 81 ? 18.416 11.416 8.875 1.00 16.36 73 PRO B N 1
ATOM 1764 C CA . PRO B 1 81 ? 19.532 10.580 8.392 1.00 15.39 73 PRO B CA 1
ATOM 1765 C C . PRO B 1 81 ? 20.095 11.048 7.059 1.00 11.94 73 PRO B C 1
ATOM 1766 O O . PRO B 1 81 ? 21.320 11.106 6.899 1.00 14.66 73 PRO B O 1
ATOM 1770 N N . GLY B 1 82 ? 19.233 11.392 6.102 1.00 14.88 74 GLY B N 1
ATOM 1771 C CA . GLY B 1 82 ? 19.718 11.695 4.767 1.00 18.04 74 GLY B CA 1
ATOM 1772 C C . GLY B 1 82 ? 20.521 12.978 4.723 1.00 19.54 74 GLY B C 1
ATOM 1773 O O . GLY B 1 82 ? 21.516 13.077 4.002 1.00 15.11 74 GLY B O 1
ATOM 1774 N N . MET B 1 83 ? 20.120 13.966 5.510 1.00 14.66 75 MET B N 1
ATOM 1775 C CA . MET B 1 83 ? 20.864 15.222 5.504 1.00 12.45 75 MET B CA 1
ATOM 1776 C C . MET B 1 83 ? 22.191 15.101 6.251 1.00 13.55 75 MET B C 1
ATOM 1777 O O . MET B 1 83 ? 23.171 15.764 5.884 1.00 16.12 75 MET B O 1
ATOM 1782 N N . VAL B 1 84 ? 22.249 14.278 7.303 1.00 12.94 76 VAL B N 1
ATOM 1783 C CA . VAL B 1 84 ? 23.538 13.995 7.932 1.00 14.79 76 VAL B CA 1
ATOM 1784 C C . VAL B 1 84 ? 24.476 13.323 6.935 1.00 14.09 76 VAL B C 1
ATOM 1785 O O . VAL B 1 84 ? 25.644 13.716 6.806 1.00 14.89 76 VAL B O 1
ATOM 1789 N N . ALA B 1 85 ? 23.977 12.311 6.202 1.00 14.68 77 ALA B N 1
ATOM 1790 C CA . ALA B 1 85 ? 24.813 11.619 5.224 1.00 16.12 77 ALA B CA 1
ATOM 1791 C C . ALA B 1 85 ? 25.240 12.529 4.085 1.00 14.91 77 ALA B C 1
ATOM 1792 O O . ALA B 1 85 ? 26.287 12.287 3.475 1.00 14.38 77 ALA B O 1
ATOM 1794 N N . ALA B 1 86 ? 24.473 13.585 3.806 1.00 15.38 78 ALA B N 1
ATOM 1795 C CA . ALA B 1 86 ? 24.895 14.565 2.808 1.00 13.40 78 ALA B CA 1
ATOM 1796 C C . ALA B 1 86 ? 26.061 15.420 3.289 1.00 17.85 78 ALA B C 1
ATOM 1797 O O . ALA B 1 86 ? 26.759 16.017 2.458 1.00 19.39 78 ALA B O 1
ATOM 1799 N N . LYS B 1 87 ? 26.284 15.488 4.604 1.00 16.04 79 LYS B N 1
ATOM 1800 C CA . LYS B 1 87 ? 27.206 16.445 5.200 1.00 19.00 79 LYS B CA 1
ATOM 1801 C C . LYS B 1 87 ? 28.377 15.809 5.935 1.00 21.01 79 LYS B C 1
ATOM 1802 O O . LYS B 1 87 ? 29.248 16.541 6.415 1.00 21.60 79 LYS B O 1
ATOM 1808 N N . THR B 1 88 ? 28.417 14.481 6.057 1.00 16.72 80 THR B N 1
ATOM 1809 C CA . THR B 1 88 ? 29.609 13.786 6.512 1.00 21.54 80 THR B CA 1
ATOM 1810 C C . THR B 1 88 ? 29.785 12.530 5.671 1.00 18.22 80 THR B C 1
ATOM 1811 O O . THR B 1 88 ? 28.810 11.949 5.183 1.00 21.04 80 THR B O 1
ATOM 1815 N N . SER B 1 89 ? 31.041 12.119 5.496 1.00 18.66 81 SER B N 1
ATOM 1816 C CA . SER B 1 89 ? 31.319 10.890 4.764 1.00 20.15 81 SER B CA 1
ATOM 1817 C C . SER B 1 89 ? 31.297 9.658 5.667 1.00 19.36 81 SER B C 1
ATOM 1818 O O . SER B 1 89 ? 31.440 8.533 5.173 1.00 17.76 81 SER B O 1
ATOM 1821 N N . LEU B 1 90 ? 31.103 9.839 6.973 1.00 16.90 82 LEU B N 1
ATOM 1822 C CA . LEU B 1 90 ? 30.940 8.706 7.869 1.00 19.80 82 LEU B CA 1
ATOM 1823 C C . LEU B 1 90 ? 29.693 7.910 7.484 1.00 16.80 82 LEU B C 1
ATOM 1824 O O . LEU B 1 90 ? 28.715 8.481 6.996 1.00 16.35 82 LEU B O 1
ATOM 1829 N N . PRO B 1 91 ? 29.693 6.593 7.711 1.00 15.43 83 PRO B N 1
ATOM 1830 C CA . PRO B 1 91 ? 28.470 5.809 7.482 1.00 16.52 83 PRO B CA 1
ATOM 1831 C C . PRO B 1 91 ? 27.355 6.235 8.421 1.00 16.26 83 PRO B C 1
ATOM 1832 O O . PRO B 1 91 ? 27.549 6.345 9.636 1.00 16.80 83 PRO B O 1
ATOM 1836 N N . VAL B 1 92 ? 26.180 6.484 7.845 1.00 16.92 84 VAL B N 1
ATOM 1837 C CA . VAL B 1 92 ? 24.994 6.883 8.592 1.00 14.20 84 VAL B CA 1
ATOM 1838 C C . VAL B 1 92 ? 23.980 5.753 8.519 1.00 14.40 84 VAL B C 1
ATOM 1839 O O . VAL B 1 92 ? 23.622 5.305 7.422 1.00 15.14 84 VAL B O 1
ATOM 1843 N N . LEU B 1 93 ? 23.504 5.317 9.684 1.00 15.06 85 LEU B N 1
ATOM 1844 C CA . LEU B 1 93 ? 22.467 4.297 9.807 1.00 14.60 85 LEU B CA 1
ATOM 1845 C C . LEU B 1 93 ? 21.143 4.965 10.170 1.00 15.96 85 LEU B C 1
ATOM 1846 O O . LEU B 1 93 ? 21.094 5.816 11.064 1.00 18.39 85 LEU B O 1
ATOM 1851 N N . GLY B 1 94 ? 20.076 4.602 9.466 1.00 14.40 86 GLY B N 1
ATOM 1852 C CA . GLY B 1 94 ? 18.766 5.217 9.662 1.00 14.81 86 GLY B CA 1
ATOM 1853 C C . GLY B 1 94 ? 17.813 4.272 10.378 1.00 15.93 86 GLY B C 1
ATOM 1854 O O . GLY B 1 94 ? 17.635 3.127 9.967 1.00 14.62 86 GLY B O 1
ATOM 1855 N N . VAL B 1 95 ? 17.204 4.771 11.445 1.00 14.76 87 VAL B N 1
ATOM 1856 C CA . VAL B 1 95 ? 16.182 4.036 12.179 1.00 16.69 87 VAL B CA 1
ATOM 1857 C C . VAL B 1 95 ? 14.831 4.703 11.907 1.00 16.47 87 VAL B C 1
ATOM 1858 O O . VAL B 1 95 ? 14.570 5.810 12.411 1.00 15.34 87 VAL B O 1
ATOM 1862 N N . PRO B 1 96 ? 13.945 4.088 11.120 1.00 13.23 88 PRO B N 1
ATOM 1863 C CA . PRO B 1 96 ? 12.603 4.664 10.925 1.00 13.74 88 PRO B CA 1
ATOM 1864 C C . PRO B 1 96 ? 11.773 4.501 12.191 1.00 18.18 88 PRO B C 1
ATOM 1865 O O . PRO B 1 96 ? 11.533 3.387 12.658 1.00 17.94 88 PRO B O 1
ATOM 1869 N N . VAL B 1 97 ? 11.346 5.615 12.754 1.00 14.30 89 VAL B N 1
ATOM 1870 C CA . VAL B 1 97 ? 10.520 5.579 13.952 1.00 13.16 89 VAL B CA 1
ATOM 1871 C C . VAL B 1 97 ? 9.067 5.349 13.550 1.00 19.13 89 VAL B C 1
ATOM 1872 O O . VAL B 1 97 ? 8.594 5.865 12.532 1.00 22.29 89 VAL B O 1
ATOM 1876 N N . MET B 1 98 ? 8.368 4.527 14.328 1.00 19.80 90 MET B N 1
ATOM 1877 C CA . MET B 1 98 ? 6.955 4.300 14.079 1.00 20.69 90 MET B CA 1
ATOM 1878 C C . MET B 1 98 ? 6.189 5.612 14.124 1.00 25.17 90 MET B C 1
ATOM 1879 O O . MET B 1 98 ? 6.338 6.407 15.057 1.00 25.00 90 MET B O 1
ATOM 1884 N N . SER B 1 99 ? 5.372 5.845 13.108 1.00 24.01 91 SER B N 1
ATOM 1885 C CA . SER B 1 99 ? 4.535 7.032 13.071 1.00 27.44 91 SER B CA 1
ATOM 1886 C C . SER B 1 99 ? 3.098 6.665 13.425 1.00 29.69 91 SER B C 1
ATOM 1887 O O . SER B 1 99 ? 2.633 5.554 13.152 1.00 24.00 91 SER B O 1
ATOM 1890 N N . GLN B 1 100 ? 2.398 7.614 14.046 1.00 28.15 92 GLN B N 1
ATOM 1891 C CA . GLN B 1 100 ? 1.040 7.337 14.509 1.00 34.44 92 GLN B CA 1
ATOM 1892 C C . GLN B 1 100 ? 0.087 7.089 13.345 1.00 32.65 92 GLN B C 1
ATOM 1893 O O . GLN B 1 100 ? -0.765 6.196 13.414 1.00 39.25 92 GLN B O 1
ATOM 1899 N N . THR B 1 101 ? 0.216 7.858 12.264 1.00 23.64 93 THR B N 1
ATOM 1900 C CA . THR B 1 101 ? -0.759 7.750 11.184 1.00 26.42 93 THR B CA 1
ATOM 1901 C C . THR B 1 101 ? -0.441 6.625 10.202 1.00 23.81 93 THR B C 1
ATOM 1902 O O . THR B 1 101 ? -1.351 5.878 9.822 1.00 27.94 93 THR B O 1
ATOM 1906 N N . LEU B 1 102 ? 0.821 6.469 9.789 1.00 20.96 94 LEU B N 1
ATOM 1907 C CA . LEU B 1 102 ? 1.172 5.506 8.749 1.00 21.55 94 LEU B CA 1
ATOM 1908 C C . LEU B 1 102 ? 2.073 4.371 9.241 1.00 26.50 94 LEU B C 1
ATOM 1909 O O . LEU B 1 102 ? 2.660 3.661 8.412 1.00 20.30 94 LEU B O 1
ATOM 1914 N N . ASN B 1 103 ? 2.196 4.186 10.561 1.00 21.54 95 ASN B N 1
ATOM 1915 C CA A ASN B 1 103 ? 2.908 3.043 11.144 0.56 24.04 95 ASN B CA 1
ATOM 1916 C CA B ASN B 1 103 ? 2.903 3.048 11.148 0.44 24.12 95 ASN B CA 1
ATOM 1917 C C . ASN B 1 103 ? 4.358 2.965 10.682 1.00 27.46 95 ASN B C 1
ATOM 1918 O O . ASN B 1 103 ? 4.915 1.877 10.526 1.00 24.67 95 ASN B O 1
ATOM 1927 N N . GLY B 1 104 ? 4.987 4.117 10.471 1.00 17.63 96 GLY B N 1
ATOM 1928 C CA . GLY B 1 104 ? 6.367 4.162 10.053 1.00 17.23 96 GLY B CA 1
ATOM 1929 C C . GLY B 1 104 ? 6.612 3.875 8.586 1.00 17.59 96 GLY B C 1
ATOM 1930 O O . GLY B 1 104 ? 7.779 3.807 8.179 1.00 15.58 96 GLY B O 1
ATOM 1931 N N . VAL B 1 105 ? 5.565 3.684 7.777 1.00 13.57 97 VAL B N 1
ATOM 1932 C CA . VAL B 1 105 ? 5.789 3.519 6.343 1.00 11.96 97 VAL B CA 1
ATOM 1933 C C . VAL B 1 105 ? 6.329 4.813 5.738 1.00 15.91 97 VAL B C 1
ATOM 1934 O O . VAL B 1 105 ? 7.231 4.791 4.887 1.00 14.83 97 VAL B O 1
ATOM 1938 N N . ASP B 1 106 ? 5.815 5.962 6.181 1.00 16.17 98 ASP B N 1
ATOM 1939 C CA . ASP B 1 106 ? 6.403 7.216 5.723 1.00 13.05 98 ASP B CA 1
ATOM 1940 C C . ASP B 1 106 ? 7.855 7.333 6.197 1.00 10.96 98 ASP B C 1
ATOM 1941 O O . ASP B 1 106 ? 8.742 7.712 5.418 1.00 14.38 98 ASP B O 1
ATOM 1946 N N . SER B 1 107 ? 8.126 6.973 7.458 1.00 12.13 99 SER B N 1
ATOM 1947 C CA . SER B 1 107 ? 9.497 6.997 7.971 1.00 13.74 99 SER B CA 1
ATOM 1948 C C . SER B 1 107 ? 10.421 6.131 7.122 1.00 13.81 99 SER B C 1
ATOM 1949 O O . SER B 1 107 ? 11.525 6.553 6.744 1.00 13.98 99 SER B O 1
ATOM 1952 N N . LEU B 1 108 ? 9.997 4.894 6.851 1.00 12.35 100 LEU B N 1
ATOM 1953 C CA . LEU B 1 108 ? 10.824 3.961 6.099 1.00 10.80 100 LEU B CA 1
ATOM 1954 C C . LEU B 1 108 ? 11.158 4.496 4.708 1.00 12.81 100 LEU B C 1
ATOM 1955 O O . LEU B 1 108 ? 12.328 4.541 4.316 1.00 13.90 100 LEU B O 1
ATOM 1960 N N . LEU B 1 109 ? 10.141 4.913 3.940 1.00 13.60 101 LEU B N 1
ATOM 1961 C CA . LEU B 1 109 ? 10.419 5.336 2.572 1.00 15.13 101 LEU B CA 1
ATOM 1962 C C . LEU B 1 109 ? 11.246 6.616 2.537 1.00 15.29 101 LEU B C 1
ATOM 1963 O O . LEU B 1 109 ? 12.088 6.777 1.647 1.00 15.19 101 LEU B O 1
ATOM 1968 N N . SER B 1 110 ? 11.043 7.518 3.497 1.00 13.83 102 SER B N 1
ATOM 1969 C CA A SER B 1 110 ? 11.776 8.784 3.533 0.39 14.30 102 SER B CA 1
ATOM 1970 C CA B SER B 1 110 ? 11.788 8.769 3.459 0.61 14.32 102 SER B CA 1
ATOM 1971 C C . SER B 1 110 ? 13.247 8.594 3.877 1.00 16.14 102 SER B C 1
ATOM 1972 O O . SER B 1 110 ? 14.061 9.485 3.609 1.00 17.06 102 SER B O 1
ATOM 1977 N N . ILE B 1 111 ? 13.602 7.465 4.481 1.00 14.73 103 ILE B N 1
ATOM 1978 C CA . ILE B 1 111 ? 14.980 7.177 4.864 1.00 13.79 103 ILE B CA 1
ATOM 1979 C C . ILE B 1 111 ? 15.665 6.276 3.847 1.00 13.49 103 ILE B C 1
ATOM 1980 O O . ILE B 1 111 ? 16.801 6.538 3.440 1.00 15.32 103 ILE B O 1
ATOM 1985 N N . VAL B 1 112 ? 14.994 5.201 3.426 1.00 13.54 104 VAL B N 1
ATOM 1986 C CA . VAL B 1 112 ? 15.696 4.189 2.639 1.00 12.94 104 VAL B CA 1
ATOM 1987 C C . VAL B 1 112 ? 15.833 4.600 1.171 1.00 15.08 104 VAL B C 1
ATOM 1988 O O . VAL B 1 112 ? 16.828 4.251 0.528 1.00 16.51 104 VAL B O 1
ATOM 1992 N N . GLN B 1 113 ? 14.864 5.339 0.611 1.00 12.75 105 GLN B N 1
ATOM 1993 C CA . GLN B 1 113 ? 14.833 5.568 -0.836 1.00 11.58 105 GLN B CA 1
ATOM 1994 C C . GLN B 1 113 ? 15.751 6.693 -1.305 1.00 12.79 105 GLN B C 1
ATOM 1995 O O . GLN B 1 113 ? 15.404 7.449 -2.227 1.00 14.66 105 GLN B O 1
ATOM 2001 N N . MET B 1 114 ? 16.951 6.793 -0.727 1.00 14.53 106 MET B N 1
ATOM 2002 C CA . MET B 1 114 ? 17.889 7.833 -1.136 1.00 12.86 106 MET B CA 1
ATOM 2003 C C . MET B 1 114 ? 18.289 7.632 -2.593 1.00 18.56 106 MET B C 1
ATOM 2004 O O . MET B 1 114 ? 18.588 6.496 -3.000 1.00 18.12 106 MET B O 1
ATOM 2009 N N . PRO B 1 115 ? 18.301 8.686 -3.405 1.00 19.84 107 PRO B N 1
ATOM 2010 C CA . PRO B 1 115 ? 18.853 8.571 -4.756 1.00 18.84 107 PRO B CA 1
ATOM 2011 C C . PRO B 1 115 ? 20.335 8.225 -4.707 1.00 18.25 107 PRO B C 1
ATOM 2012 O O . PRO B 1 115 ? 21.023 8.438 -3.703 1.00 15.96 107 PRO B O 1
ATOM 2016 N N . ALA B 1 116 ? 20.822 7.683 -5.824 1.00 18.41 108 ALA B N 1
ATOM 2017 C CA . ALA B 1 116 ? 22.227 7.324 -5.956 1.00 16.10 108 ALA B CA 1
ATOM 2018 C C . ALA B 1 116 ? 23.122 8.514 -5.625 1.00 17.97 108 ALA B C 1
ATOM 2019 O O . ALA B 1 116 ? 22.887 9.623 -6.105 1.00 20.10 108 ALA B O 1
ATOM 2021 N N . GLY B 1 117 ? 24.146 8.271 -4.799 1.00 19.42 109 GLY B N 1
ATOM 2022 C CA . GLY B 1 117 ? 25.150 9.288 -4.514 1.00 18.47 109 GLY B CA 1
ATOM 2023 C C . GLY B 1 117 ? 25.375 9.536 -3.035 1.00 14.81 109 GLY B C 1
ATOM 2024 O O . GLY B 1 117 ? 26.494 9.856 -2.623 1.00 18.77 109 GLY B O 1
ATOM 2025 N N . ILE B 1 118 ? 24.320 9.411 -2.235 1.00 15.87 110 ILE B N 1
ATOM 2026 C CA . ILE B 1 118 ? 24.380 9.619 -0.785 1.00 14.42 110 ILE B CA 1
ATOM 2027 C C . ILE B 1 118 ? 23.603 8.490 -0.116 1.00 14.47 110 ILE B C 1
ATOM 2028 O O . ILE B 1 118 ? 22.363 8.489 -0.150 1.00 15.17 110 ILE B O 1
ATOM 2033 N N . PRO B 1 119 ? 24.279 7.517 0.494 1.00 15.72 111 PRO B N 1
ATOM 2034 C CA . PRO B 1 119 ? 23.588 6.365 1.087 1.00 17.55 111 PRO B CA 1
ATOM 2035 C C . PRO B 1 119 ? 23.220 6.554 2.551 1.00 17.09 111 PRO B C 1
ATOM 2036 O O . PRO B 1 119 ? 23.901 7.247 3.309 1.00 18.08 111 PRO B O 1
ATOM 2040 N N . VAL B 1 120 ? 22.128 5.895 2.948 1.00 13.75 112 VAL B N 1
ATOM 2041 C CA . VAL B 1 120 ? 21.815 5.656 4.360 1.00 13.80 112 VAL B CA 1
ATOM 2042 C C . VAL B 1 120 ? 21.522 4.165 4.543 1.00 14.12 112 VAL B C 1
ATOM 2043 O O . VAL B 1 120 ? 20.595 3.628 3.920 1.00 14.14 112 VAL B O 1
ATOM 2047 N N . GLY B 1 121 ? 22.281 3.509 5.417 1.00 14.14 113 GLY B N 1
ATOM 2048 C CA . GLY B 1 121 ? 22.016 2.106 5.730 1.00 13.55 113 GLY B CA 1
ATOM 2049 C C . GLY B 1 121 ? 20.803 1.990 6.636 1.00 15.32 113 GLY B C 1
ATOM 2050 O O . GLY B 1 121 ? 20.851 2.421 7.794 1.00 16.13 113 GLY B O 1
ATOM 2051 N N . THR B 1 122 ? 19.698 1.442 6.136 1.00 12.64 114 THR B N 1
ATOM 2052 C CA . THR B 1 122 ? 18.426 1.529 6.843 1.00 12.46 114 THR B CA 1
ATOM 2053 C C . THR B 1 122 ? 18.095 0.216 7.544 1.00 12.47 114 THR B C 1
ATOM 2054 O O . THR B 1 122 ? 18.319 -0.871 6.997 1.00 13.62 114 THR B O 1
ATOM 2058 N N . LEU B 1 123 ? 17.564 0.327 8.764 1.00 13.12 115 LEU B N 1
ATOM 2059 C CA . LEU B 1 123 ? 17.150 -0.827 9.567 1.00 15.12 115 LEU B CA 1
ATOM 2060 C C . LEU B 1 123 ? 15.624 -0.874 9.667 1.00 15.95 115 LEU B C 1
ATOM 2061 O O . LEU B 1 123 ? 14.920 0.001 9.152 1.00 15.26 115 LEU B O 1
ATOM 2066 N N . SER B 1 124 ? 15.127 -1.903 10.364 1.00 13.02 116 SER B N 1
ATOM 2067 C CA A SER B 1 124 ? 13.689 -2.133 10.502 0.57 12.95 116 SER B CA 1
ATOM 2068 C CA B SER B 1 124 ? 13.688 -2.121 10.477 0.43 13.10 116 SER B CA 1
ATOM 2069 C C . SER B 1 124 ? 12.983 -0.936 11.127 1.00 15.28 116 SER B C 1
ATOM 2070 O O . SER B 1 124 ? 13.566 -0.185 11.908 1.00 15.22 116 SER B O 1
ATOM 2075 N N . ILE B 1 125 ? 11.690 -0.788 10.803 1.00 15.10 117 ILE B N 1
ATOM 2076 C CA . ILE B 1 125 ? 10.869 0.204 11.494 1.00 14.67 117 ILE B CA 1
ATOM 2077 C C . ILE B 1 125 ? 10.852 -0.120 12.979 1.00 15.76 117 ILE B C 1
ATOM 2078 O O . ILE B 1 125 ? 10.686 -1.279 13.376 1.00 17.56 117 ILE B O 1
ATOM 2083 N N . GLY B 1 126 ? 11.051 0.898 13.813 1.00 14.52 118 GLY B N 1
ATOM 2084 C CA . GLY B 1 126 ? 10.756 0.767 15.224 1.00 15.58 118 GLY B CA 1
ATOM 2085 C C . GLY B 1 126 ? 11.881 0.207 16.073 1.00 13.84 118 GLY B C 1
ATOM 2086 O O . GLY B 1 126 ? 13.068 0.259 15.742 1.00 18.50 118 GLY B O 1
ATOM 2087 N N . LYS B 1 127 ? 11.465 -0.344 17.219 1.00 14.94 119 LYS B N 1
ATOM 2088 C CA . LYS B 1 127 ? 12.399 -0.845 18.222 1.00 16.17 119 LYS B CA 1
ATOM 2089 C C . LYS B 1 127 ? 13.359 -1.876 17.637 1.00 15.83 119 LYS B C 1
ATOM 2090 O O . LYS B 1 127 ? 14.551 -1.869 17.963 1.00 15.16 119 LYS B O 1
ATOM 2096 N N . ALA B 1 128 ? 12.857 -2.780 16.784 1.00 15.81 120 ALA B N 1
ATOM 2097 C CA . ALA B 1 128 ? 13.745 -3.782 16.192 1.00 17.64 120 ALA B CA 1
ATOM 2098 C C . ALA B 1 128 ? 14.857 -3.112 15.398 1.00 15.88 120 ALA B C 1
ATOM 2099 O O . ALA B 1 128 ? 16.008 -3.558 15.434 1.00 16.39 120 ALA B O 1
ATOM 2101 N N . GLY B 1 129 ? 14.533 -2.018 14.697 1.00 14.95 121 GLY B N 1
ATOM 2102 C CA . GLY B 1 129 ? 15.554 -1.293 13.958 1.00 11.23 121 GLY B CA 1
ATOM 2103 C C . GLY B 1 129 ? 16.516 -0.526 14.846 1.00 14.59 121 GLY B C 1
ATOM 2104 O O . GLY B 1 129 ? 17.690 -0.363 14.499 1.00 16.25 121 GLY B O 1
ATOM 2105 N N . ALA B 1 130 ? 16.041 -0.029 15.989 1.00 16.23 122 ALA B N 1
ATOM 2106 C CA . ALA B 1 130 ? 16.961 0.627 16.915 1.00 14.14 122 ALA B CA 1
ATOM 2107 C C . ALA B 1 130 ? 17.995 -0.365 17.435 1.00 16.67 122 ALA B C 1
ATOM 2108 O O . ALA B 1 130 ? 19.202 -0.087 17.445 1.00 14.33 122 ALA B O 1
ATOM 2110 N N . ILE B 1 131 ? 17.540 -1.547 17.849 1.00 14.26 123 ILE B N 1
ATOM 2111 C CA . ILE B 1 131 ? 18.471 -2.552 18.355 1.00 13.73 123 ILE B CA 1
ATOM 2112 C C . ILE B 1 131 ? 19.436 -2.963 17.252 1.00 14.82 123 ILE B C 1
ATOM 2113 O O . ILE B 1 131 ? 20.658 -3.047 17.461 1.00 15.43 123 ILE B O 1
ATOM 2118 N N . ASN B 1 132 ? 18.908 -3.188 16.050 1.00 15.49 124 ASN B N 1
ATOM 2119 C CA . ASN B 1 132 ? 19.760 -3.637 14.958 1.00 14.75 124 ASN B CA 1
ATOM 2120 C C . ASN B 1 132 ? 20.707 -2.539 14.485 1.00 16.12 124 ASN B C 1
ATOM 2121 O O . ASN B 1 132 ? 21.784 -2.847 13.965 1.00 15.43 124 ASN B O 1
ATOM 2126 N N . SER B 1 133 ? 20.355 -1.260 14.670 1.00 14.22 125 SER B N 1
ATOM 2127 C CA . SER B 1 133 ? 21.297 -0.221 14.273 1.00 14.06 125 SER B CA 1
ATOM 2128 C C . SER B 1 133 ? 22.535 -0.258 15.160 1.00 15.35 125 SER B C 1
ATOM 2129 O O . SER B 1 133 ? 23.653 -0.039 14.686 1.00 15.79 125 SER B O 1
ATOM 2132 N N . ALA B 1 134 ? 22.351 -0.574 16.443 1.00 11.83 126 ALA B N 1
ATOM 2133 C CA . ALA B 1 134 ? 23.478 -0.731 17.352 1.00 15.01 126 ALA B CA 1
ATOM 2134 C C . ALA B 1 134 ? 24.320 -1.948 16.979 1.00 17.27 126 ALA B C 1
ATOM 2135 O O . ALA B 1 134 ? 25.557 -1.873 16.927 1.00 14.96 126 ALA B O 1
ATOM 2137 N N . LEU B 1 135 ? 23.662 -3.078 16.713 1.00 17.04 127 LEU B N 1
ATOM 2138 C CA . LEU B 1 135 ? 24.387 -4.277 16.307 1.00 14.47 127 LEU B CA 1
ATOM 2139 C C . LEU B 1 135 ? 25.111 -4.062 14.983 1.00 17.84 127 LEU B C 1
ATOM 2140 O O . LEU B 1 135 ? 26.200 -4.608 14.767 1.00 16.44 127 LEU B O 1
ATOM 2145 N N . PHE B 1 136 ? 24.516 -3.288 14.071 1.00 14.80 128 PHE B N 1
ATOM 2146 C CA . PHE B 1 136 ? 25.179 -3.039 12.792 1.00 14.42 128 PHE B CA 1
ATOM 2147 C C . PHE B 1 136 ? 26.356 -2.078 12.945 1.00 16.44 128 PHE B C 1
ATOM 2148 O O . PHE B 1 136 ? 27.411 -2.285 12.332 1.00 15.56 128 PHE B O 1
ATOM 2156 N N . ALA B 1 137 ? 26.190 -1.006 13.729 1.00 14.49 129 ALA B N 1
ATOM 2157 C CA . ALA B 1 137 ? 27.334 -0.161 14.066 1.00 13.83 129 ALA B CA 1
ATOM 2158 C C . ALA B 1 137 ? 28.460 -0.990 14.685 1.00 18.82 129 ALA B C 1
ATOM 2159 O O . ALA B 1 137 ? 29.637 -0.825 14.339 1.00 17.25 129 ALA B O 1
ATOM 2161 N N . ALA B 1 138 ? 28.115 -1.909 15.586 1.00 16.04 130 ALA B N 1
ATOM 2162 C CA . ALA B 1 138 ? 29.132 -2.790 16.152 1.00 18.45 130 ALA B CA 1
ATOM 2163 C C . ALA B 1 138 ? 29.826 -3.613 15.067 1.00 16.70 130 ALA B C 1
ATOM 2164 O O . ALA B 1 138 ? 31.048 -3.794 15.101 1.00 18.69 130 ALA B O 1
ATOM 2166 N N . ALA B 1 139 ? 29.068 -4.107 14.091 1.00 16.78 131 ALA B N 1
ATOM 2167 C CA . ALA B 1 139 ? 29.674 -4.908 13.026 1.00 16.75 131 ALA B CA 1
ATOM 2168 C C . ALA B 1 139 ? 30.646 -4.071 12.199 1.00 14.98 131 ALA B C 1
ATOM 2169 O O . ALA B 1 139 ? 31.709 -4.560 11.789 1.00 20.16 131 ALA B O 1
ATOM 2171 N N . ILE B 1 140 ? 30.287 -2.810 11.940 1.00 16.41 132 ILE B N 1
ATOM 2172 C CA . ILE B 1 140 ? 31.184 -1.892 11.240 1.00 16.72 132 ILE B CA 1
ATOM 2173 C C . ILE B 1 140 ? 32.470 -1.704 12.033 1.00 18.60 132 ILE B C 1
ATOM 2174 O O . ILE B 1 140 ? 33.579 -1.836 11.501 1.00 19.09 132 ILE B O 1
ATOM 2179 N N . LEU B 1 141 ? 32.332 -1.379 13.320 1.00 17.15 133 LEU B N 1
ATOM 2180 C CA . LEU B 1 141 ? 33.479 -1.094 14.172 1.00 18.08 133 LEU B CA 1
ATOM 2181 C C . LEU B 1 141 ? 34.338 -2.329 14.395 1.00 18.87 133 LEU B C 1
ATOM 2182 O O . LEU B 1 141 ? 35.550 -2.213 14.615 1.00 20.82 133 LEU B O 1
ATOM 2187 N N . ALA B 1 142 ? 33.729 -3.512 14.347 1.00 18.74 134 ALA B N 1
ATOM 2188 C CA . ALA B 1 142 ? 34.452 -4.746 14.615 1.00 17.11 134 ALA B CA 1
ATOM 2189 C C . ALA B 1 142 ? 35.525 -5.036 13.570 1.00 21.33 134 ALA B C 1
ATOM 2190 O O . ALA B 1 142 ? 36.463 -5.782 13.860 1.00 18.37 134 ALA B O 1
ATOM 2192 N N . ASN B 1 143 ? 35.414 -4.471 12.361 1.00 18.24 135 ASN B N 1
ATOM 2193 C CA . ASN B 1 143 ? 36.491 -4.642 11.391 1.00 23.21 135 ASN B CA 1
ATOM 2194 C C . ASN B 1 143 ? 37.777 -3.961 11.828 1.00 20.99 135 ASN B C 1
ATOM 2195 O O . ASN B 1 143 ? 38.860 -4.377 11.403 1.00 21.83 135 ASN B O 1
ATOM 2200 N N . LYS B 1 144 ? 37.676 -2.932 12.663 1.00 20.85 136 LYS B N 1
ATOM 2201 C CA . LYS B 1 144 ? 38.806 -2.121 13.079 1.00 21.59 136 LYS B CA 1
ATOM 2202 C C . LYS B 1 144 ? 39.242 -2.390 14.510 1.00 25.34 136 LYS B C 1
ATOM 2203 O O . LYS B 1 144 ? 40.430 -2.259 14.817 1.00 24.42 136 LYS B O 1
ATOM 2209 N N . TYR B 1 145 ? 38.320 -2.797 15.378 1.00 22.28 137 TYR B N 1
ATOM 2210 C CA . TYR B 1 145 ? 38.579 -2.902 16.814 1.00 21.23 137 TYR B CA 1
ATOM 2211 C C . TYR B 1 145 ? 38.371 -4.332 17.288 1.00 23.46 137 TYR B C 1
ATOM 2212 O O . TYR B 1 145 ? 37.221 -4.771 17.457 1.00 22.46 137 TYR B O 1
ATOM 2221 N N . PRO B 1 146 ? 39.446 -5.087 17.525 1.00 21.32 138 PRO B N 1
ATOM 2222 C CA . PRO B 1 146 ? 39.283 -6.497 17.925 1.00 22.07 138 PRO B CA 1
ATOM 2223 C C . PRO B 1 146 ? 38.451 -6.694 19.178 1.00 23.52 138 PRO B C 1
ATOM 2224 O O . PRO B 1 146 ? 37.763 -7.715 19.289 1.00 22.59 138 PRO B O 1
ATOM 2228 N N . ASP B 1 147 ? 38.515 -5.772 20.142 1.00 21.97 139 ASP B N 1
ATOM 2229 C CA . ASP B 1 147 ? 37.697 -5.916 21.346 1.00 25.32 139 ASP B CA 1
ATOM 2230 C C . ASP B 1 147 ? 36.213 -5.867 21.017 1.00 24.87 139 ASP B C 1
ATOM 2231 O O . ASP B 1 147 ? 35.405 -6.564 21.644 1.00 22.60 139 ASP B O 1
ATOM 2236 N N . ILE B 1 148 ? 35.825 -5.026 20.057 1.00 23.63 140 ILE B N 1
ATOM 2237 C CA . ILE B 1 148 ? 34.414 -4.942 19.691 1.00 21.49 140 ILE B CA 1
ATOM 2238 C C . ILE B 1 148 ? 33.996 -6.178 18.910 1.00 21.52 140 ILE B C 1
ATOM 2239 O O . ILE B 1 148 ? 32.872 -6.671 19.062 1.00 20.10 140 ILE B O 1
ATOM 2244 N N . ARG B 1 149 ? 34.892 -6.711 18.076 1.00 20.40 141 ARG B N 1
ATOM 2245 C CA . ARG B 1 149 ? 34.589 -7.966 17.394 1.00 18.95 141 ARG B CA 1
ATOM 2246 C C . ARG B 1 149 ? 34.337 -9.080 18.401 1.00 20.27 141 ARG B C 1
ATOM 2247 O O . ARG B 1 149 ? 33.374 -9.842 18.263 1.00 20.78 141 ARG B O 1
ATOM 2255 N N . ALA B 1 150 ? 35.163 -9.165 19.444 1.00 19.84 142 ALA B N 1
ATOM 2256 C CA . ALA B 1 150 ? 34.961 -10.214 20.441 1.00 23.59 142 ALA B CA 1
ATOM 2257 C C . ALA B 1 150 ? 33.639 -10.025 21.179 1.00 23.74 142 ALA B C 1
ATOM 2258 O O . ALA B 1 150 ? 32.913 -10.993 21.427 1.00 22.23 142 ALA B O 1
ATOM 2260 N N . ALA B 1 151 ? 33.301 -8.780 21.527 1.00 21.98 143 ALA B N 1
ATOM 2261 C CA . ALA B 1 151 ? 32.037 -8.529 22.211 1.00 18.42 143 ALA B CA 1
ATOM 2262 C C . ALA B 1 151 ? 30.843 -8.887 21.332 1.00 18.93 143 ALA B C 1
ATOM 2263 O O . ALA B 1 151 ? 29.846 -9.433 21.821 1.00 19.22 143 ALA B O 1
ATOM 2265 N N . LEU B 1 152 ? 30.912 -8.565 20.035 1.00 16.68 144 LEU B N 1
ATOM 2266 C CA . LEU B 1 152 ? 29.784 -8.836 19.146 1.00 17.24 144 LEU B CA 1
ATOM 2267 C C . LEU B 1 152 ? 29.634 -10.329 18.901 1.00 17.39 144 LEU B C 1
ATOM 2268 O O . LEU B 1 152 ? 28.512 -10.856 18.879 1.00 18.89 144 LEU B O 1
ATOM 2273 N N . LYS B 1 153 ? 30.753 -11.028 18.716 1.00 16.90 145 LYS B N 1
ATOM 2274 C CA . LYS B 1 153 ? 30.666 -12.471 18.524 1.00 18.89 145 LYS B CA 1
ATOM 2275 C C . LYS B 1 153 ? 30.112 -13.153 19.766 1.00 22.59 145 LYS B C 1
ATOM 2276 O O . LYS B 1 153 ? 29.311 -14.092 19.661 1.00 20.45 145 LYS B O 1
ATOM 2282 N N . HIS B 1 154 ? 30.495 -12.677 20.955 1.00 19.36 146 HIS B N 1
ATOM 2283 C CA . HIS B 1 154 ? 29.948 -13.267 22.175 1.00 22.71 146 HIS B CA 1
ATOM 2284 C C . HIS B 1 154 ? 28.446 -13.011 22.277 1.00 20.19 146 HIS B C 1
ATOM 2285 O O . HIS B 1 154 ? 27.674 -13.906 22.649 1.00 20.66 146 HIS B O 1
ATOM 2292 N N . TYR B 1 155 ? 28.019 -11.793 21.952 1.00 16.68 147 TYR B N 1
ATOM 2293 C CA . TYR B 1 155 ? 26.598 -11.461 21.947 1.00 17.42 147 TYR B CA 1
ATOM 2294 C C . TYR B 1 155 ? 25.826 -12.391 21.018 1.00 19.67 147 TYR B C 1
ATOM 2295 O O . TYR B 1 155 ? 24.761 -12.909 21.377 1.00 16.67 147 TYR B O 1
ATOM 2304 N N . ARG B 1 156 ? 26.340 -12.592 19.805 1.00 16.65 148 ARG B N 1
ATOM 2305 C CA . ARG B 1 156 ? 25.640 -13.437 18.846 1.00 16.69 148 ARG B CA 1
ATOM 2306 C C . ARG B 1 156 ? 25.631 -14.889 19.302 1.00 18.35 148 ARG B C 1
ATOM 2307 O O . ARG B 1 156 ? 24.621 -15.581 19.150 1.00 18.62 148 ARG B O 1
ATOM 2315 N N . GLU B 1 157 ? 26.739 -15.370 19.873 1.00 18.85 149 GLU B N 1
ATOM 2316 C CA . GLU B 1 157 ? 26.774 -16.761 20.322 1.00 19.01 149 GLU B CA 1
ATOM 2317 C C . GLU B 1 157 ? 25.779 -16.998 21.451 1.00 22.15 149 GLU B C 1
ATOM 2318 O O . GLU B 1 157 ? 25.072 -18.011 21.459 1.00 20.64 149 GLU B O 1
ATOM 2324 N N . GLN B 1 158 ? 25.696 -16.068 22.408 1.00 21.09 150 GLN B N 1
ATOM 2325 C CA . GLN B 1 158 ? 24.764 -16.256 23.517 1.00 22.38 150 GLN B CA 1
ATOM 2326 C C . GLN B 1 158 ? 23.320 -16.085 23.065 1.00 19.69 150 GLN B C 1
ATOM 2327 O O . GLN B 1 158 ? 22.426 -16.776 23.574 1.00 20.34 150 GLN B O 1
ATOM 2333 N N . GLN B 1 159 ? 23.082 -15.197 22.097 1.00 18.16 151 GLN B N 1
ATOM 2334 C CA . GLN B 1 159 ? 21.757 -15.078 21.497 1.00 17.60 151 GLN B CA 1
ATOM 2335 C C . GLN B 1 159 ? 21.329 -16.394 20.843 1.00 19.68 151 GLN B C 1
ATOM 2336 O O . GLN B 1 159 ? 20.191 -16.849 21.024 1.00 19.91 151 GLN B O 1
ATOM 2342 N N . THR B 1 160 ? 22.250 -17.043 20.126 1.00 19.72 152 THR B N 1
ATOM 2343 C CA . THR B 1 160 ? 21.953 -18.332 19.506 1.00 18.38 152 THR B CA 1
ATOM 2344 C C . THR B 1 160 ? 21.698 -19.411 20.556 1.00 21.85 152 THR B C 1
ATOM 2345 O O . THR B 1 160 ? 20.742 -20.191 20.446 1.00 23.14 152 THR B O 1
ATOM 2349 N N . GLN B 1 161 ? 22.553 -19.479 21.582 1.00 17.56 153 GLN B N 1
ATOM 2350 C CA . GLN B 1 161 ? 22.411 -20.524 22.590 1.00 19.31 153 GLN B CA 1
ATOM 2351 C C . GLN B 1 161 ? 21.102 -20.388 23.353 1.00 25.17 153 GLN B C 1
ATOM 2352 O O . GLN B 1 161 ? 20.478 -21.394 23.705 1.00 24.91 153 GLN B O 1
ATOM 2358 N N . LYS B 1 162 ? 20.661 -19.154 23.612 1.00 23.93 154 LYS B N 1
ATOM 2359 C CA . LYS B 1 162 ? 19.415 -18.970 24.350 1.00 23.54 154 LYS B CA 1
ATOM 2360 C C . LYS B 1 162 ? 18.231 -19.572 23.599 1.00 22.97 154 LYS B C 1
ATOM 2361 O O . LYS B 1 162 ? 17.343 -20.180 24.215 1.00 26.34 154 LYS B O 1
ATOM 2367 N N . VAL B 1 163 ? 18.211 -19.446 22.270 1.00 22.74 155 VAL B N 1
ATOM 2368 C CA . VAL B 1 163 ? 17.141 -20.074 21.495 1.00 22.72 155 VAL B CA 1
ATOM 2369 C C . VAL B 1 163 ? 17.295 -21.592 21.505 1.00 22.90 155 VAL B C 1
ATOM 2370 O O . VAL B 1 163 ? 16.324 -22.324 21.720 1.00 21.81 155 VAL B O 1
ATOM 2374 N N . LEU B 1 164 ? 18.517 -22.083 21.274 1.00 20.86 156 LEU B N 1
ATOM 2375 C CA . LEU B 1 164 ? 18.758 -23.525 21.302 1.00 21.82 156 LEU B CA 1
ATOM 2376 C C . LEU B 1 164 ? 18.370 -24.134 22.643 1.00 24.00 156 LEU B C 1
ATOM 2377 O O . LEU B 1 164 ? 17.865 -25.265 22.700 1.00 25.95 156 LEU B O 1
ATOM 2382 N N . ASP B 1 165 ? 18.609 -23.410 23.736 1.00 26.81 157 ASP B N 1
ATOM 2383 C CA . ASP B 1 165 ? 18.331 -23.941 25.064 1.00 31.78 157 ASP B CA 1
ATOM 2384 C C . ASP B 1 165 ? 16.850 -23.928 25.418 1.00 30.28 157 ASP B C 1
ATOM 2385 O O . ASP B 1 165 ? 16.475 -24.498 26.445 1.00 33.11 157 ASP B O 1
ATOM 2390 N N . ASN B 1 166 ? 16.000 -23.301 24.607 1.00 28.73 158 ASN B N 1
ATOM 2391 C CA . ASN B 1 166 ? 14.560 -23.250 24.859 1.00 29.02 158 ASN B CA 1
ATOM 2392 C C . ASN B 1 166 ? 13.826 -23.635 23.582 1.00 26.72 158 ASN B C 1
ATOM 2393 O O . ASN B 1 166 ? 13.187 -22.796 22.934 1.00 27.53 158 ASN B O 1
ATOM 2398 N N . PRO B 1 167 ? 13.888 -24.915 23.200 1.00 26.72 159 PRO B N 1
ATOM 2399 C CA . PRO B 1 167 ? 13.323 -25.339 21.913 1.00 28.01 159 PRO B CA 1
ATOM 2400 C C . PRO B 1 167 ? 11.824 -25.579 21.932 1.00 27.99 159 PRO B C 1
ATOM 2401 O O . PRO B 1 167 ? 11.223 -25.684 20.854 1.00 29.37 159 PRO B O 1
ATOM 2405 N N . ASN B 1 168 ? 11.202 -25.689 23.102 1.00 30.14 160 ASN B N 1
ATOM 2406 C CA . ASN B 1 168 ? 9.789 -26.032 23.161 1.00 32.84 160 ASN B CA 1
ATOM 2407 C C . ASN B 1 168 ? 8.950 -24.813 23.494 1.00 32.49 160 ASN B C 1
ATOM 2408 O O . ASN B 1 168 ? 9.215 -24.141 24.498 1.00 42.73 160 ASN B O 1
ATOM 2413 N N . PRO B 1 169 ? 7.937 -24.501 22.694 1.00 33.60 161 PRO B N 1
ATOM 2414 C CA . PRO B 1 169 ? 7.132 -23.306 22.957 1.00 30.70 161 PRO B CA 1
ATOM 2415 C C . PRO B 1 169 ? 6.148 -23.510 24.097 1.00 39.30 161 PRO B C 1
ATOM 2416 O O . PRO B 1 169 ? 5.709 -24.628 24.381 1.00 44.53 161 PRO B O 1
ATOM 2420 N N . LYS B 1 170 ? 5.844 -22.401 24.775 1.00 53.28 162 LYS B N 1
ATOM 2421 C CA . LYS B 1 170 ? 4.621 -22.237 25.575 1.00 66.13 162 LYS B CA 1
ATOM 2422 C C . LYS B 1 170 ? 4.525 -20.805 26.091 1.00 73.84 162 LYS B C 1
ATOM 2423 O O . LYS B 1 170 ? 4.202 -19.885 25.339 1.00 76.67 162 LYS B O 1
ATOM 2429 N N . LYS C 1 10 ? -9.464 41.648 15.494 1.00 62.40 2 LYS C N 1
ATOM 2430 C CA . LYS C 1 10 ? -8.678 41.254 14.329 1.00 60.64 2 LYS C CA 1
ATOM 2431 C C . LYS C 1 10 ? -9.552 41.041 13.106 1.00 52.85 2 LYS C C 1
ATOM 2432 O O . LYS C 1 10 ? -10.679 40.564 13.222 1.00 57.13 2 LYS C O 1
ATOM 2438 N N . PRO C 1 11 ? -9.031 41.387 11.932 1.00 46.61 3 PRO C N 1
ATOM 2439 C CA . PRO C 1 11 ? -9.694 40.974 10.690 1.00 38.65 3 PRO C CA 1
ATOM 2440 C C . PRO C 1 11 ? -9.671 39.460 10.555 1.00 33.44 3 PRO C C 1
ATOM 2441 O O . PRO C 1 11 ? -8.658 38.811 10.823 1.00 34.26 3 PRO C O 1
ATOM 2445 N N . ILE C 1 12 ? -10.805 38.902 10.145 1.00 30.75 4 ILE C N 1
ATOM 2446 C CA . ILE C 1 12 ? -10.931 37.460 9.952 1.00 28.42 4 ILE C CA 1
ATOM 2447 C C . ILE C 1 12 ? -10.311 37.120 8.601 1.00 30.24 4 ILE C C 1
ATOM 2448 O O . ILE C 1 12 ? -10.898 37.401 7.554 1.00 32.53 4 ILE C O 1
ATOM 2453 N N . LEU C 1 13 ? -9.118 36.515 8.619 1.00 26.46 5 LEU C N 1
ATOM 2454 C CA . LEU C 1 13 ? -8.377 36.260 7.389 1.00 25.67 5 LEU C CA 1
ATOM 2455 C C . LEU C 1 13 ? -8.423 34.810 6.938 1.00 26.61 5 LEU C C 1
ATOM 2456 O O . LEU C 1 13 ? -8.092 34.529 5.782 1.00 24.49 5 LEU C O 1
ATOM 2461 N N . ILE C 1 14 ? -8.802 33.891 7.818 1.00 22.88 6 ILE C N 1
ATOM 2462 C CA . ILE C 1 14 ? -8.773 32.464 7.525 1.00 21.25 6 ILE C CA 1
ATOM 2463 C C . ILE C 1 14 ? -10.147 31.883 7.815 1.00 24.98 6 ILE C C 1
ATOM 2464 O O . ILE C 1 14 ? -10.712 32.122 8.887 1.00 24.54 6 ILE C O 1
ATOM 2469 N N . GLY C 1 15 ? -10.682 31.125 6.860 1.00 24.53 7 GLY C N 1
ATOM 2470 C CA . GLY C 1 15 ? -11.833 30.286 7.092 1.00 19.68 7 GLY C CA 1
ATOM 2471 C C . GLY C 1 15 ? -11.358 28.871 7.351 1.00 18.95 7 GLY C C 1
ATOM 2472 O O . GLY C 1 15 ? -10.684 28.271 6.515 1.00 19.97 7 GLY C O 1
ATOM 2473 N N . LEU C 1 16 ? -11.659 28.370 8.539 1.00 18.97 8 LEU C N 1
ATOM 2474 C CA . LEU C 1 16 ? -11.248 27.035 8.970 1.00 20.26 8 LEU C CA 1
ATOM 2475 C C . LEU C 1 16 ? -12.513 26.183 8.933 1.00 17.26 8 LEU C C 1
ATOM 2476 O O . LEU C 1 16 ? -13.388 26.322 9.789 1.00 21.95 8 LEU C O 1
ATOM 2481 N N . ILE C 1 17 ? -12.626 25.306 7.935 1.00 20.89 9 ILE C N 1
ATOM 2482 C CA . ILE C 1 17 ? -13.881 24.597 7.716 1.00 19.03 9 ILE C CA 1
ATOM 2483 C C . ILE C 1 17 ? -13.626 23.096 7.722 1.00 18.31 9 ILE C C 1
ATOM 2484 O O . ILE C 1 17 ? -12.507 22.624 7.505 1.00 22.01 9 ILE C O 1
ATOM 2489 N N . MET C 1 18 ? -14.696 22.346 7.979 1.00 19.96 10 MET C N 1
ATOM 2490 C CA . MET C 1 18 ? -14.583 20.902 8.133 1.00 18.81 10 MET C CA 1
ATOM 2491 C C . MET C 1 18 ? -15.930 20.259 7.847 1.00 22.17 10 MET C C 1
ATOM 2492 O O . MET C 1 18 ? -16.984 20.874 8.022 1.00 21.05 10 MET C O 1
ATOM 2497 N N . GLY C 1 19 ? -15.881 18.985 7.450 1.00 18.68 11 GLY C N 1
ATOM 2498 C CA . GLY C 1 19 ? -17.084 18.329 6.977 1.00 23.00 11 GLY C CA 1
ATOM 2499 C C . GLY C 1 19 ? -18.036 17.926 8.080 1.00 23.50 11 GLY C C 1
ATOM 2500 O O . GLY C 1 19 ? -19.242 17.808 7.846 1.00 25.37 11 GLY C O 1
ATOM 2501 N N . SER C 1 20 ? -17.529 17.719 9.287 1.00 20.92 12 SER C N 1
ATOM 2502 C CA . SER C 1 20 ? -18.381 17.223 10.357 1.00 21.75 12 SER C CA 1
ATOM 2503 C C . SER C 1 20 ? -17.805 17.628 11.704 1.00 27.39 12 SER C C 1
ATOM 2504 O O . SER C 1 20 ? -16.639 18.020 11.816 1.00 27.35 12 SER C O 1
ATOM 2507 N N . GLN C 1 21 ? -18.648 17.513 12.733 1.00 22.69 13 GLN C N 1
ATOM 2508 C CA . GLN C 1 21 ? -18.224 17.862 14.085 1.00 25.81 13 GLN C CA 1
ATOM 2509 C C . GLN C 1 21 ? -17.023 17.032 14.520 1.00 25.05 13 GLN C C 1
ATOM 2510 O O . GLN C 1 21 ? -16.100 17.550 15.161 1.00 25.43 13 GLN C O 1
ATOM 2516 N N . SER C 1 22 ? -17.009 15.743 14.174 1.00 22.87 14 SER C N 1
ATOM 2517 C CA A SER C 1 22 ? -15.909 14.876 14.591 0.42 23.69 14 SER C CA 1
ATOM 2518 C CA B SER C 1 22 ? -15.909 14.888 14.608 0.58 23.87 14 SER C CA 1
ATOM 2519 C C . SER C 1 22 ? -14.564 15.383 14.081 1.00 21.78 14 SER C C 1
ATOM 2520 O O . SER C 1 22 ? -13.537 15.195 14.743 1.00 22.84 14 SER C O 1
ATOM 2525 N N . ASP C 1 23 ? -14.548 16.025 12.908 1.00 20.04 15 ASP C N 1
ATOM 2526 C CA . ASP C 1 23 ? -13.306 16.559 12.355 1.00 20.55 15 ASP C CA 1
ATOM 2527 C C . ASP C 1 23 ? -12.700 17.643 13.237 1.00 25.27 15 ASP C C 1
ATOM 2528 O O . ASP C 1 23 ? -11.494 17.917 13.132 1.00 19.54 15 ASP C O 1
ATOM 2533 N N . TRP C 1 24 ? -13.514 18.282 14.081 1.00 25.21 16 TRP C N 1
ATOM 2534 C CA . TRP C 1 24 ? -13.009 19.342 14.947 1.00 22.18 16 TRP C CA 1
ATOM 2535 C C . TRP C 1 24 ? -11.963 18.815 15.917 1.00 22.78 16 TRP C C 1
ATOM 2536 O O . TRP C 1 24 ? -11.064 19.560 16.320 1.00 22.99 16 TRP C O 1
ATOM 2547 N N . GLN C 1 25 ? -12.048 17.535 16.294 1.00 21.45 17 GLN C N 1
ATOM 2548 C CA . GLN C 1 25 ? -11.016 16.971 17.159 1.00 23.10 17 GLN C CA 1
ATOM 2549 C C . GLN C 1 25 ? -9.637 17.061 16.526 1.00 23.48 17 GLN C C 1
ATOM 2550 O O . GLN C 1 25 ? -8.632 17.083 17.248 1.00 25.63 17 GLN C O 1
ATOM 2556 N N . THR C 1 26 ? -9.570 17.135 15.200 1.00 19.18 18 THR C N 1
ATOM 2557 C CA . THR C 1 26 ? -8.322 17.378 14.490 1.00 19.06 18 THR C CA 1
ATOM 2558 C C . THR C 1 26 ? -8.084 18.867 14.231 1.00 20.46 18 THR C C 1
ATOM 2559 O O . THR C 1 26 ? -7.005 19.386 14.539 1.00 18.69 18 THR C O 1
ATOM 2563 N N . LEU C 1 27 ? -9.074 19.573 13.673 1.00 17.94 19 LEU C N 1
ATOM 2564 C CA A LEU C 1 27 ? -8.833 20.945 13.248 0.59 20.44 19 LEU C CA 1
ATOM 2565 C CA B LEU C 1 27 ? -8.857 20.951 13.248 0.41 20.40 19 LEU C CA 1
ATOM 2566 C C . LEU C 1 27 ? -8.796 21.939 14.403 1.00 22.37 19 LEU C C 1
ATOM 2567 O O . LEU C 1 27 ? -8.394 23.088 14.186 1.00 24.86 19 LEU C O 1
ATOM 2576 N N . ILE C 1 28 ? -9.185 21.534 15.617 1.00 18.75 20 ILE C N 1
ATOM 2577 C CA . ILE C 1 28 ? -9.013 22.424 16.758 1.00 23.07 20 ILE C CA 1
ATOM 2578 C C . ILE C 1 28 ? -7.539 22.773 16.938 1.00 20.81 20 ILE C C 1
ATOM 2579 O O . ILE C 1 28 ? -7.206 23.858 17.428 1.00 21.70 20 ILE C O 1
ATOM 2584 N N . HIS C 1 29 ? -6.631 21.881 16.526 1.00 19.97 21 HIS C N 1
ATOM 2585 C CA . HIS C 1 29 ? -5.211 22.182 16.677 1.00 22.48 21 HIS C CA 1
ATOM 2586 C C . HIS C 1 29 ? -4.752 23.254 15.698 1.00 23.44 21 HIS C C 1
ATOM 2587 O O . HIS C 1 29 ? -3.819 24.008 16.003 1.00 25.30 21 HIS C O 1
ATOM 2594 N N . ALA C 1 30 ? -5.393 23.350 14.528 1.00 20.19 22 ALA C N 1
ATOM 2595 C CA . ALA C 1 30 ? -5.138 24.487 13.647 1.00 22.36 22 ALA C CA 1
ATOM 2596 C C . ALA C 1 30 ? -5.586 25.788 14.300 1.00 23.43 22 ALA C C 1
ATOM 2597 O O . ALA C 1 30 ? -4.866 26.795 14.259 1.00 25.00 22 ALA C O 1
ATOM 2599 N N . ALA C 1 31 ? -6.782 25.773 14.901 1.00 23.12 23 ALA C N 1
ATOM 2600 C CA . ALA C 1 31 ? -7.316 26.942 15.589 1.00 22.45 23 ALA C CA 1
ATOM 2601 C C . ALA C 1 31 ? -6.415 27.370 16.744 1.00 27.62 23 ALA C C 1
ATOM 2602 O O . ALA C 1 31 ? -6.157 28.566 16.927 1.00 23.94 23 ALA C O 1
ATOM 2604 N N . HIS C 1 32 ? -5.933 26.408 17.539 1.00 24.19 24 HIS C N 1
ATOM 2605 C CA . HIS C 1 32 ? -5.043 26.745 18.647 1.00 26.75 24 HIS C CA 1
ATOM 2606 C C . HIS C 1 32 ? -3.770 27.410 18.144 1.00 26.32 24 HIS C C 1
ATOM 2607 O O . HIS C 1 32 ? -3.268 28.356 18.762 1.00 29.31 24 HIS C O 1
ATOM 2614 N N . THR C 1 33 ? -3.247 26.943 17.009 1.00 24.00 25 THR C N 1
ATOM 2615 C CA . THR C 1 33 ? -2.041 27.536 16.445 1.00 25.42 25 THR C CA 1
ATOM 2616 C C . THR C 1 33 ? -2.308 28.948 15.926 1.00 26.08 25 THR C C 1
ATOM 2617 O O . THR C 1 33 ? -1.491 29.853 16.126 1.00 25.60 25 THR C O 1
ATOM 2621 N N . LEU C 1 34 ? -3.449 29.159 15.263 1.00 21.80 26 LEU C N 1
ATOM 2622 C CA . LEU C 1 34 ? -3.792 30.503 14.800 1.00 24.36 26 LEU C CA 1
ATOM 2623 C C . LEU C 1 34 ? -3.984 31.463 15.968 1.00 27.63 26 LEU C C 1
ATOM 2624 O O . LEU C 1 34 ? -3.583 32.634 15.895 1.00 25.97 26 LEU C O 1
ATOM 2629 N N . ASP C 1 35 ? -4.593 30.989 17.059 1.00 29.11 27 ASP C N 1
ATOM 2630 C CA . ASP C 1 35 ? -4.691 31.817 18.260 1.00 30.45 27 ASP C CA 1
ATOM 2631 C C . ASP C 1 35 ? -3.305 32.202 18.772 1.00 30.90 27 ASP C C 1
ATOM 2632 O O . ASP C 1 35 ? -3.057 33.364 19.119 1.00 32.64 27 ASP C O 1
ATOM 2637 N N . ALA C 1 36 ? -2.391 31.229 18.838 1.00 28.88 28 ALA C N 1
ATOM 2638 C CA . ALA C 1 36 ? -1.036 31.502 19.307 1.00 28.53 28 ALA C CA 1
ATOM 2639 C C . ALA C 1 36 ? -0.346 32.564 18.456 1.00 29.05 28 ALA C C 1
ATOM 2640 O O . ALA C 1 36 ? 0.447 33.358 18.975 1.00 31.18 28 ALA C O 1
ATOM 2642 N N . LEU C 1 37 ? -0.649 32.610 17.160 1.00 33.69 29 LEU C N 1
ATOM 2643 C CA . LEU C 1 37 ? -0.077 33.589 16.244 1.00 28.54 29 LEU C CA 1
ATOM 2644 C C . LEU C 1 37 ? -0.903 34.868 16.141 1.00 27.52 29 LEU C C 1
ATOM 2645 O O . LEU C 1 37 ? -0.538 35.753 15.360 1.00 31.28 29 LEU C O 1
ATOM 2650 N N . ASN C 1 38 ? -2.005 34.966 16.895 1.00 29.30 30 ASN C N 1
ATOM 2651 C CA A ASN C 1 38 ? -2.900 36.129 16.878 0.53 31.81 30 ASN C CA 1
ATOM 2652 C CA B ASN C 1 38 ? -2.888 36.135 16.877 0.47 31.83 30 ASN C CA 1
ATOM 2653 C C . ASN C 1 38 ? -3.426 36.424 15.472 1.00 31.59 30 ASN C C 1
ATOM 2654 O O . ASN C 1 38 ? -3.528 37.581 15.054 1.00 36.16 30 ASN C O 1
ATOM 2663 N N . ILE C 1 39 ? -3.784 35.371 14.734 1.00 27.10 31 ILE C N 1
ATOM 2664 C CA . ILE C 1 39 ? -4.372 35.514 13.404 1.00 27.33 31 ILE C CA 1
ATOM 2665 C C . ILE C 1 39 ? -5.874 35.261 13.496 1.00 29.20 31 ILE C C 1
ATOM 2666 O O . ILE C 1 39 ? -6.305 34.241 14.051 1.00 28.95 31 ILE C O 1
ATOM 2671 N N . GLY C 1 40 ? -6.667 36.170 12.931 1.00 25.97 32 GLY C N 1
ATOM 2672 C CA . GLY C 1 40 ? -8.117 36.036 12.998 1.00 25.58 32 GLY C CA 1
ATOM 2673 C C . GLY C 1 40 ? -8.632 34.955 12.058 1.00 26.49 32 GLY C C 1
ATOM 2674 O O . GLY C 1 40 ? -8.176 34.816 10.922 1.00 27.24 32 GLY C O 1
ATOM 2675 N N . TYR C 1 41 ? -9.600 34.182 12.544 1.00 27.99 33 TYR C N 1
ATOM 2676 C CA . TYR C 1 41 ? -10.177 33.106 11.750 1.00 25.40 33 TYR C CA 1
ATOM 2677 C C . TYR C 1 41 ? -11.607 32.876 12.208 1.00 27.16 33 TYR C C 1
ATOM 2678 O O . TYR C 1 41 ? -12.012 33.308 13.291 1.00 26.59 33 TYR C O 1
ATOM 2687 N N . GLU C 1 42 ? -12.365 32.180 11.364 1.00 24.63 34 GLU C N 1
ATOM 2688 C CA . GLU C 1 42 ? -13.682 31.672 11.708 1.00 23.56 34 GLU C CA 1
ATOM 2689 C C . GLU C 1 42 ? -13.678 30.170 11.492 1.00 23.73 34 GLU C C 1
ATOM 2690 O O . GLU C 1 42 ? -13.033 29.676 10.565 1.00 29.21 34 GLU C O 1
ATOM 2696 N N . ALA C 1 43 ? -14.373 29.442 12.356 1.00 25.51 35 ALA C N 1
ATOM 2697 C CA . ALA C 1 43 ? -14.455 27.992 12.249 1.00 22.76 35 ALA C CA 1
ATOM 2698 C C . ALA C 1 43 ? -15.898 27.599 11.965 1.00 25.72 35 ALA C C 1
ATOM 2699 O O . ALA C 1 43 ? -16.815 28.047 12.662 1.00 25.50 35 ALA C O 1
ATOM 2701 N N . GLU C 1 44 ? -16.102 26.753 10.955 1.00 20.17 36 GLU C N 1
ATOM 2702 C CA . GLU C 1 44 ? -17.464 26.458 10.531 1.00 20.29 36 GLU C CA 1
ATOM 2703 C C . GLU C 1 44 ? -17.545 25.059 9.947 1.00 22.24 36 GLU C C 1
ATOM 2704 O O . GLU C 1 44 ? -16.628 24.612 9.256 1.00 20.80 36 GLU C O 1
ATOM 2710 N N . ILE C 1 45 ? -18.663 24.390 10.198 1.00 23.80 37 ILE C N 1
ATOM 2711 C CA . ILE C 1 45 ? -18.918 23.087 9.603 1.00 21.58 37 ILE C CA 1
ATOM 2712 C C . ILE C 1 45 ? -19.579 23.290 8.245 1.00 21.37 37 ILE C C 1
ATOM 2713 O O . ILE C 1 45 ? -20.631 23.929 8.140 1.00 20.45 37 ILE C O 1
ATOM 2718 N N . VAL C 1 46 ? -18.933 22.771 7.200 1.00 21.15 38 VAL C N 1
ATOM 2719 C CA . VAL C 1 46 ? -19.405 22.833 5.820 1.00 19.36 38 VAL C CA 1
ATOM 2720 C C . VAL C 1 46 ? -19.210 21.435 5.241 1.00 19.30 38 VAL C C 1
ATOM 2721 O O . VAL C 1 46 ? -18.070 21.005 5.045 1.00 21.15 38 VAL C O 1
ATOM 2725 N N . SER C 1 47 ? -20.307 20.718 4.978 1.00 18.58 39 SER C N 1
ATOM 2726 C CA . SER C 1 47 ? -20.222 19.331 4.513 1.00 14.47 39 SER C CA 1
ATOM 2727 C C . SER C 1 47 ? -20.405 19.273 2.999 1.00 15.64 39 SER C C 1
ATOM 2728 O O . SER C 1 47 ? -21.454 19.678 2.481 1.00 19.11 39 SER C O 1
ATOM 2731 N N . ALA C 1 48 ? -19.390 18.754 2.301 1.00 17.32 40 ALA C N 1
ATOM 2732 C CA . ALA C 1 48 ? -19.503 18.561 0.859 1.00 18.87 40 ALA C CA 1
ATOM 2733 C C . ALA C 1 48 ? -20.649 17.619 0.526 1.00 21.36 40 ALA C C 1
ATOM 2734 O O . ALA C 1 48 ? -21.358 17.810 -0.469 1.00 18.12 40 ALA C O 1
ATOM 2736 N N . HIS C 1 49 ? -20.861 16.614 1.365 1.00 17.15 41 HIS C N 1
ATOM 2737 C CA . HIS C 1 49 ? -21.841 15.588 1.058 1.00 17.43 41 HIS C CA 1
ATOM 2738 C C . HIS C 1 49 ? -23.221 15.869 1.634 1.00 17.66 41 HIS C C 1
ATOM 2739 O O . HIS C 1 49 ? -24.224 15.571 0.980 1.00 19.14 41 HIS C O 1
ATOM 2746 N N . ARG C 1 50 ? -23.301 16.444 2.835 1.00 18.84 42 ARG C N 1
ATOM 2747 C CA . ARG C 1 50 ? -24.596 16.712 3.444 1.00 15.46 42 ARG C CA 1
ATOM 2748 C C . ARG C 1 50 ? -25.095 18.139 3.235 1.00 14.79 42 ARG C C 1
ATOM 2749 O O . ARG C 1 50 ? -26.307 18.356 3.303 1.00 18.29 42 ARG C O 1
ATOM 2757 N N . THR C 1 51 ? -24.213 19.110 2.985 1.00 14.58 43 THR C N 1
ATOM 2758 C CA . THR C 1 51 ? -24.625 20.497 2.704 1.00 16.42 43 THR C CA 1
ATOM 2759 C C . THR C 1 51 ? -23.938 21.012 1.442 1.00 18.57 43 THR C C 1
ATOM 2760 O O . THR C 1 51 ? -23.180 21.982 1.489 1.00 16.78 43 THR C O 1
ATOM 2764 N N . PRO C 1 52 ? -24.182 20.376 0.288 1.00 17.59 44 PRO C N 1
ATOM 2765 C CA . PRO C 1 52 ? -23.469 20.789 -0.935 1.00 14.36 44 PRO C CA 1
ATOM 2766 C C . PRO C 1 52 ? -23.764 22.220 -1.361 1.00 15.18 44 PRO C C 1
ATOM 2767 O O . PRO C 1 52 ? -22.866 22.911 -1.864 1.00 16.07 44 PRO C O 1
ATOM 2771 N N . ASP C 1 53 ? -25.006 22.679 -1.190 1.00 18.90 45 ASP C N 1
ATOM 2772 C CA . ASP C 1 53 ? -25.332 24.055 -1.564 1.00 14.98 45 ASP C CA 1
ATOM 2773 C C . ASP C 1 53 ? -24.665 25.064 -0.638 1.00 20.11 45 ASP C C 1
ATOM 2774 O O . ASP C 1 53 ? -24.280 26.156 -1.087 1.00 16.72 45 ASP C O 1
ATOM 2779 N N . LYS C 1 54 ? -24.542 24.736 0.652 1.00 17.21 46 LYS C N 1
ATOM 2780 C CA . LYS C 1 54 ? -23.792 25.596 1.562 1.00 19.44 46 LYS C CA 1
ATOM 2781 C C . LYS C 1 54 ? -22.326 25.696 1.148 1.00 18.99 46 LYS C C 1
ATOM 2782 O O . LYS C 1 54 ? -21.721 26.773 1.243 1.00 21.31 46 LYS C O 1
ATOM 2788 N N . LEU C 1 55 ? -21.729 24.579 0.703 1.00 18.56 47 LEU C N 1
ATOM 2789 C CA . LEU C 1 55 ? -20.348 24.633 0.223 1.00 17.91 47 LEU C CA 1
ATOM 2790 C C . LEU C 1 55 ? -20.210 25.678 -0.877 1.00 17.92 47 LEU C C 1
ATOM 2791 O O . LEU C 1 55 ? -19.291 26.504 -0.858 1.00 19.28 47 LEU C O 1
ATOM 2796 N N . PHE C 1 56 ? -21.126 25.662 -1.842 1.00 15.90 48 PHE C N 1
ATOM 2797 C CA . PHE C 1 56 ? -21.049 26.638 -2.921 1.00 16.53 48 PHE C CA 1
ATOM 2798 C C . PHE C 1 56 ? -21.198 28.064 -2.394 1.00 19.78 48 PHE C C 1
ATOM 2799 O O . PHE C 1 56 ? -20.440 28.948 -2.792 1.00 19.23 48 PHE C O 1
ATOM 2807 N N . ARG C 1 57 ? -22.164 28.309 -1.498 1.00 20.28 49 ARG C N 1
ATOM 2808 C CA . ARG C 1 57 ? -22.334 29.661 -0.955 1.00 20.02 49 ARG C CA 1
ATOM 2809 C C . ARG C 1 57 ? -21.078 30.111 -0.227 1.00 20.32 49 ARG C C 1
ATOM 2810 O O . ARG C 1 57 ? -20.604 31.240 -0.408 1.00 22.19 49 ARG C O 1
ATOM 2818 N N . TYR C 1 58 ? -20.526 29.230 0.606 1.00 19.86 50 TYR C N 1
ATOM 2819 C CA . TYR C 1 58 ? -19.356 29.589 1.389 1.00 19.66 50 TYR C CA 1
ATOM 2820 C C . TYR C 1 58 ? -18.181 29.940 0.487 1.00 22.23 50 TYR C C 1
ATOM 2821 O O . TYR C 1 58 ? -17.527 30.975 0.673 1.00 22.65 50 TYR C O 1
ATOM 2830 N N . ALA C 1 59 ? -17.899 29.084 -0.503 1.00 18.15 51 ALA C N 1
ATOM 2831 C CA . ALA C 1 59 ? -16.790 29.342 -1.417 1.00 19.14 51 ALA C CA 1
ATOM 2832 C C . ALA C 1 59 ? -17.026 30.614 -2.232 1.00 20.27 51 ALA C C 1
ATOM 2833 O O . ALA C 1 59 ? -16.114 31.434 -2.393 1.00 22.22 51 ALA C O 1
ATOM 2835 N N . GLU C 1 60 ? -18.249 30.789 -2.749 1.00 18.71 52 GLU C N 1
ATOM 2836 C CA . GLU C 1 60 ? -18.563 31.945 -3.587 1.00 23.11 52 GLU C CA 1
ATOM 2837 C C . GLU C 1 60 ? -18.360 33.258 -2.855 1.00 24.01 52 GLU C C 1
ATOM 2838 O O . GLU C 1 60 ? -17.978 34.260 -3.475 1.00 27.63 52 GLU C O 1
ATOM 2844 N N . GLN C 1 61 ? -18.608 33.286 -1.549 1.00 20.66 53 GLN C N 1
ATOM 2845 C CA . GLN C 1 61 ? -18.577 34.552 -0.821 1.00 24.72 53 GLN C CA 1
ATOM 2846 C C . GLN C 1 61 ? -17.313 34.779 -0.006 1.00 23.94 53 GLN C C 1
ATOM 2847 O O . GLN C 1 61 ? -17.173 35.855 0.584 1.00 25.91 53 GLN C O 1
ATOM 2853 N N . ALA C 1 62 ? -16.391 33.809 0.040 1.00 22.69 54 ALA C N 1
ATOM 2854 C CA . ALA C 1 62 ? -15.239 33.919 0.932 1.00 23.07 54 ALA C CA 1
ATOM 2855 C C . ALA C 1 62 ? -14.385 35.144 0.606 1.00 24.84 54 ALA C C 1
ATOM 2856 O O . ALA C 1 62 ? -13.995 35.896 1.507 1.00 25.66 54 ALA C O 1
ATOM 2858 N N . GLU C 1 63 ? -14.068 35.343 -0.679 1.00 24.36 55 GLU C N 1
ATOM 2859 C CA . GLU C 1 63 ? -13.206 36.452 -1.077 1.00 29.83 55 GLU C CA 1
ATOM 2860 C C . GLU C 1 63 ? -13.849 37.785 -0.732 1.00 26.76 55 GLU C C 1
ATOM 2861 O O . GLU C 1 63 ? -13.185 38.693 -0.219 1.00 29.74 55 GLU C O 1
ATOM 2867 N N . ALA C 1 64 ? -15.151 37.912 -0.992 1.00 28.24 56 ALA C N 1
ATOM 2868 C CA . ALA C 1 64 ? -15.841 39.174 -0.763 1.00 31.67 56 ALA C CA 1
ATOM 2869 C C . ALA C 1 64 ? -15.914 39.526 0.716 1.00 28.93 56 ALA C C 1
ATOM 2870 O O . ALA C 1 64 ? -15.987 40.713 1.066 1.00 31.59 56 ALA C O 1
ATOM 2872 N N . ARG C 1 65 ? -15.922 38.522 1.591 1.00 29.32 57 ARG C N 1
ATOM 2873 C CA . ARG C 1 65 ? -15.949 38.757 3.028 1.00 31.09 57 ARG C CA 1
ATOM 2874 C C . ARG C 1 65 ? -14.568 39.042 3.606 1.00 28.21 57 ARG C C 1
ATOM 2875 O O . ARG C 1 65 ? -14.460 39.326 4.803 1.00 33.13 57 ARG C O 1
ATOM 2883 N N . GLY C 1 66 ? -13.516 38.975 2.799 1.00 26.73 58 GLY C N 1
ATOM 2884 C CA . GLY C 1 66 ? -12.192 39.313 3.263 1.00 27.61 58 GLY C CA 1
ATOM 2885 C C . GLY C 1 66 ? -11.315 38.138 3.622 1.00 29.88 58 GLY C C 1
ATOM 2886 O O . GLY C 1 66 ? -10.156 38.355 3.998 1.00 28.94 58 GLY C O 1
ATOM 2887 N N . LEU C 1 67 ? -11.824 36.906 3.531 1.00 27.47 59 LEU C N 1
ATOM 2888 C CA . LEU C 1 67 ? -10.962 35.753 3.747 1.00 24.78 59 LEU C CA 1
ATOM 2889 C C . LEU C 1 67 ? -9.876 35.717 2.681 1.00 28.67 59 LEU C C 1
ATOM 2890 O O . LEU C 1 67 ? -10.118 36.037 1.514 1.00 27.36 59 LEU C O 1
ATOM 2895 N N . GLU C 1 68 ? -8.668 35.336 3.095 1.00 25.09 60 GLU C N 1
ATOM 2896 C CA . GLU C 1 68 ? -7.541 35.203 2.187 1.00 21.69 60 GLU C CA 1
ATOM 2897 C C . GLU C 1 68 ? -7.003 33.780 2.068 1.00 21.88 60 GLU C C 1
ATOM 2898 O O . GLU C 1 68 ? -6.360 33.473 1.059 1.00 23.34 60 GLU C O 1
ATOM 2904 N N . VAL C 1 69 ? -7.249 32.908 3.049 1.00 20.54 61 VAL C N 1
ATOM 2905 C CA . VAL C 1 69 ? -6.831 31.504 2.996 1.00 19.20 61 VAL C CA 1
ATOM 2906 C C . VAL C 1 69 ? -7.956 30.664 3.574 1.00 19.39 61 VAL C C 1
ATOM 2907 O O . VAL C 1 69 ? -8.601 31.061 4.548 1.00 20.01 61 VAL C O 1
ATOM 2911 N N . ILE C 1 70 ? -8.204 29.498 2.976 1.00 18.22 62 ILE C N 1
ATOM 2912 C CA A ILE C 1 70 ? -9.166 28.544 3.503 0.55 21.08 62 ILE C CA 1
ATOM 2913 C CA B ILE C 1 70 ? -9.171 28.534 3.484 0.45 20.69 62 ILE C CA 1
ATOM 2914 C C . ILE C 1 70 ? -8.402 27.292 3.904 1.00 17.00 62 ILE C C 1
ATOM 2915 O O . ILE C 1 70 ? -7.581 26.782 3.133 1.00 20.45 62 ILE C O 1
ATOM 2924 N N . ILE C 1 71 ? -8.639 26.828 5.126 1.00 17.55 63 ILE C N 1
ATOM 2925 C CA . ILE C 1 71 ? -8.146 25.533 5.587 1.00 17.25 63 ILE C CA 1
ATOM 2926 C C . ILE C 1 71 ? -9.354 24.621 5.700 1.00 16.77 63 ILE C C 1
ATOM 2927 O O . ILE C 1 71 ? -10.270 24.901 6.478 1.00 17.91 63 ILE C O 1
ATOM 2932 N N . ALA C 1 72 ? -9.350 23.524 4.945 1.00 16.41 64 ALA C N 1
ATOM 2933 C CA . ALA C 1 72 ? -10.469 22.592 4.902 1.00 16.57 64 ALA C CA 1
ATOM 2934 C C . ALA C 1 72 ? -9.977 21.215 5.305 1.00 17.93 64 ALA C C 1
ATOM 2935 O O . ALA C 1 72 ? -9.032 20.689 4.705 1.00 19.02 64 ALA C O 1
ATOM 2937 N N . GLY C 1 73 ? -10.618 20.634 6.311 1.00 16.24 65 GLY C N 1
ATOM 2938 C CA . GLY C 1 73 ? -10.289 19.292 6.784 1.00 16.54 65 GLY C CA 1
ATOM 2939 C C . GLY C 1 73 ? -11.435 18.329 6.532 1.00 22.96 65 GLY C C 1
ATOM 2940 O O . GLY C 1 73 ? -12.602 18.655 6.785 1.00 22.81 65 GLY C O 1
ATOM 2941 N N . ALA C 1 74 ? -11.098 17.142 6.037 1.00 15.88 66 ALA C N 1
ATOM 2942 C CA . ALA C 1 74 ? -12.116 16.121 5.828 1.00 17.54 66 ALA C CA 1
ATOM 2943 C C . ALA C 1 74 ? -11.442 14.757 5.792 1.00 25.22 66 ALA C C 1
ATOM 2944 O O . ALA C 1 74 ? -10.249 14.641 5.499 1.00 18.54 66 ALA C O 1
ATOM 2946 N N . GLY C 1 75 ? -12.222 13.728 6.096 1.00 19.16 67 GLY C N 1
ATOM 2947 C CA . GLY C 1 75 ? -11.710 12.365 6.112 1.00 19.37 67 GLY C CA 1
ATOM 2948 C C . GLY C 1 75 ? -12.434 11.405 5.188 1.00 27.36 67 GLY C C 1
ATOM 2949 O O . GLY C 1 75 ? -13.550 11.691 4.732 1.00 23.28 67 GLY C O 1
ATOM 2950 N N . GLY C 1 76 ? -11.825 10.248 4.918 1.00 16.42 68 GLY C N 1
ATOM 2951 C CA . GLY C 1 76 ? -12.437 9.296 4.012 1.00 20.08 68 GLY C CA 1
ATOM 2952 C C . GLY C 1 76 ? -12.325 9.756 2.571 1.00 18.87 68 GLY C C 1
ATOM 2953 O O . GLY C 1 76 ? -11.290 10.268 2.138 1.00 20.60 68 GLY C O 1
ATOM 2954 N N . ALA C 1 77 ? -13.394 9.540 1.801 1.00 18.18 69 ALA C N 1
ATOM 2955 C CA . ALA C 1 77 ? -13.513 10.121 0.464 1.00 16.37 69 ALA C CA 1
ATOM 2956 C C . ALA C 1 77 ? -13.749 11.614 0.673 1.00 25.22 69 ALA C C 1
ATOM 2957 O O . ALA C 1 77 ? -14.881 12.110 0.708 1.00 21.62 69 ALA C O 1
ATOM 2959 N N . ALA C 1 78 ? -12.644 12.337 0.832 1.00 18.36 70 ALA C N 1
ATOM 2960 C CA . ALA C 1 78 ? -12.651 13.719 1.299 1.00 20.95 70 ALA C CA 1
ATOM 2961 C C . ALA C 1 78 ? -12.780 14.649 0.097 1.00 23.15 70 ALA C C 1
ATOM 2962 O O . ALA C 1 78 ? -11.822 14.834 -0.661 1.00 24.56 70 ALA C O 1
ATOM 2964 N N . HIS C 1 79 ? -13.969 15.221 -0.089 1.00 17.92 71 HIS C N 1
ATOM 2965 C CA . HIS C 1 79 ? -14.217 16.072 -1.239 1.00 17.50 71 HIS C CA 1
ATOM 2966 C C . HIS C 1 79 ? -14.301 17.548 -0.894 1.00 20.33 71 HIS C C 1
ATOM 2967 O O . HIS C 1 79 ? -14.272 18.377 -1.812 1.00 19.82 71 HIS C O 1
ATOM 2974 N N . LEU C 1 80 ? -14.386 17.899 0.392 1.00 14.92 72 LEU C N 1
ATOM 2975 C CA . LEU C 1 80 ? -14.561 19.304 0.765 1.00 15.62 72 LEU C CA 1
ATOM 2976 C C . LEU C 1 80 ? -13.436 20.207 0.266 1.00 17.87 72 LEU C C 1
ATOM 2977 O O . LEU C 1 80 ? -13.744 21.242 -0.353 1.00 17.16 72 LEU C O 1
ATOM 2982 N N . PRO C 1 81 ? -12.142 19.911 0.488 1.00 14.34 73 PRO C N 1
ATOM 2983 C CA . PRO C 1 81 ? -11.106 20.862 0.024 1.00 17.83 73 PRO C CA 1
ATOM 2984 C C . PRO C 1 81 ? -11.125 21.074 -1.481 1.00 16.79 73 PRO C C 1
ATOM 2985 O O . PRO C 1 81 ? -11.059 22.217 -1.946 1.00 16.92 73 PRO C O 1
ATOM 2989 N N . GLY C 1 82 ? -11.269 19.998 -2.257 1.00 16.38 74 GLY C N 1
ATOM 2990 C CA . GLY C 1 82 ? -11.227 20.130 -3.702 1.00 18.51 74 GLY C CA 1
ATOM 2991 C C . GLY C 1 82 ? -12.416 20.878 -4.269 1.00 18.18 74 GLY C C 1
ATOM 2992 O O . GLY C 1 82 ? -12.268 21.669 -5.204 1.00 17.32 74 GLY C O 1
ATOM 2993 N N . MET C 1 83 ? -13.612 20.654 -3.711 1.00 14.36 75 MET C N 1
ATOM 2994 C CA . MET C 1 83 ? -14.775 21.361 -4.240 1.00 15.17 75 MET C CA 1
ATOM 2995 C C . MET C 1 83 ? -14.756 22.840 -3.863 1.00 15.67 75 MET C C 1
ATOM 2996 O O . MET C 1 83 ? -15.233 23.675 -4.640 1.00 17.25 75 MET C O 1
ATOM 3001 N N . VAL C 1 84 ? -14.227 23.186 -2.686 1.00 14.87 76 VAL C N 1
ATOM 3002 C CA . VAL C 1 84 ? -14.065 24.603 -2.362 1.00 16.63 76 VAL C CA 1
ATOM 3003 C C . VAL C 1 84 ? -13.079 25.249 -3.328 1.00 17.06 76 VAL C C 1
ATOM 3004 O O . VAL C 1 84 ? -13.340 26.337 -3.856 1.00 19.35 76 VAL C O 1
ATOM 3008 N N . ALA C 1 85 ? -11.953 24.569 -3.614 1.00 19.00 77 ALA C N 1
ATOM 3009 C CA . ALA C 1 85 ? -10.970 25.114 -4.551 1.00 18.25 77 ALA C CA 1
ATOM 3010 C C . ALA C 1 85 ? -11.552 25.277 -5.955 1.00 21.30 77 ALA C C 1
ATOM 3011 O O . ALA C 1 85 ? -11.137 26.177 -6.698 1.00 16.95 77 ALA C O 1
ATOM 3013 N N . ALA C 1 86 ? -12.527 24.437 -6.322 1.00 18.61 78 ALA C N 1
ATOM 3014 C CA . ALA C 1 86 ? -13.209 24.559 -7.609 1.00 17.43 78 ALA C CA 1
ATOM 3015 C C . ALA C 1 86 ? -14.097 25.793 -7.692 1.00 19.93 78 ALA C C 1
ATOM 3016 O O . ALA C 1 86 ? -14.440 26.222 -8.798 1.00 19.44 78 ALA C O 1
ATOM 3018 N N . LYS C 1 87 ? -14.470 26.370 -6.552 1.00 16.67 79 LYS C N 1
ATOM 3019 C CA . LYS C 1 87 ? -15.490 27.404 -6.490 1.00 17.17 79 LYS C CA 1
ATOM 3020 C C . LYS C 1 87 ? -14.978 28.729 -5.944 1.00 16.90 79 LYS C C 1
ATOM 3021 O O . LYS C 1 87 ? -15.745 29.703 -5.910 1.00 22.10 79 LYS C O 1
ATOM 3027 N N . THR C 1 88 ? -13.720 28.799 -5.509 1.00 18.21 80 THR C N 1
ATOM 3028 C CA . THR C 1 88 ? -13.084 30.073 -5.185 1.00 19.07 80 THR C CA 1
ATOM 3029 C C . THR C 1 88 ? -11.628 30.038 -5.624 1.00 18.26 80 THR C C 1
ATOM 3030 O O . THR C 1 88 ? -10.979 28.987 -5.586 1.00 22.77 80 THR C O 1
ATOM 3034 N N . SER C 1 89 ? -11.116 31.200 -6.021 1.00 24.37 81 SER C N 1
ATOM 3035 C CA . SER C 1 89 ? -9.719 31.288 -6.421 1.00 22.81 81 SER C CA 1
ATOM 3036 C C . SER C 1 89 ? -8.780 31.556 -5.246 1.00 19.51 81 SER C C 1
ATOM 3037 O O . SER C 1 89 ? -7.557 31.589 -5.440 1.00 20.69 81 SER C O 1
ATOM 3040 N N . LEU C 1 90 ? -9.308 31.713 -4.030 1.00 20.61 82 LEU C N 1
ATOM 3041 C CA . LEU C 1 90 ? -8.458 31.795 -2.847 1.00 19.55 82 LEU C CA 1
ATOM 3042 C C . LEU C 1 90 ? -7.654 30.505 -2.676 1.00 18.69 82 LEU C C 1
ATOM 3043 O O . LEU C 1 90 ? -8.149 29.416 -2.987 1.00 21.07 82 LEU C O 1
ATOM 3048 N N . PRO C 1 91 ? -6.436 30.587 -2.137 1.00 17.65 83 PRO C N 1
ATOM 3049 C CA . PRO C 1 91 ? -5.680 29.352 -1.870 1.00 20.20 83 PRO C CA 1
ATOM 3050 C C . PRO C 1 91 ? -6.382 28.509 -0.812 1.00 18.20 83 PRO C C 1
ATOM 3051 O O . PRO C 1 91 ? -6.776 29.013 0.242 1.00 18.36 83 PRO C O 1
ATOM 3055 N N . VAL C 1 92 ? -6.529 27.210 -1.096 1.00 14.78 84 VAL C N 1
ATOM 3056 C CA . VAL C 1 92 ? -7.232 26.272 -0.223 1.00 15.81 84 VAL C CA 1
ATOM 3057 C C . VAL C 1 92 ? -6.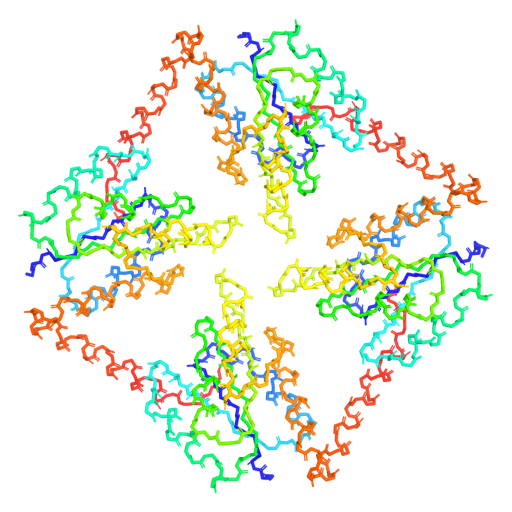220 25.247 0.266 1.00 14.86 84 VAL C C 1
ATOM 3058 O O . VAL C 1 92 ? -5.569 24.573 -0.545 1.00 18.75 84 VAL C O 1
ATOM 3062 N N . LEU C 1 93 ? -6.087 25.134 1.584 1.00 14.66 85 LEU C N 1
ATOM 3063 C CA . LEU C 1 93 ? -5.230 24.140 2.216 1.00 14.57 85 LEU C CA 1
ATOM 3064 C C . LEU C 1 93 ? -6.080 22.970 2.686 1.00 14.37 85 LEU C C 1
ATOM 3065 O O . LEU C 1 93 ? -7.172 23.165 3.229 1.00 17.73 85 LEU C O 1
ATOM 3070 N N . GLY C 1 94 ? -5.573 21.755 2.485 1.00 17.27 86 GLY C N 1
ATOM 3071 C CA . GLY C 1 94 ? -6.307 20.543 2.799 1.00 14.89 86 GLY C CA 1
ATOM 3072 C C . GLY C 1 94 ? -5.641 19.783 3.934 1.00 15.55 86 GLY C C 1
ATOM 3073 O O . GLY C 1 94 ? -4.446 19.491 3.876 1.00 15.96 86 GLY C O 1
ATOM 3074 N N . VAL C 1 95 ? -6.437 19.437 4.942 1.00 14.19 87 VAL C N 1
ATOM 3075 C CA . VAL C 1 95 ? -5.978 18.642 6.076 1.00 14.54 87 VAL C CA 1
ATOM 3076 C C . VAL C 1 95 ? -6.638 17.266 5.987 1.00 12.91 87 VAL C C 1
ATOM 3077 O O . VAL C 1 95 ? -7.853 17.149 6.210 1.00 15.65 87 VAL C O 1
ATOM 3081 N N . PRO C 1 96 ? -5.887 16.204 5.676 1.00 13.26 88 PRO C N 1
ATOM 3082 C CA . PRO C 1 96 ? -6.475 14.851 5.663 1.00 15.32 88 PRO C CA 1
ATOM 3083 C C . PRO C 1 96 ? -6.699 14.381 7.091 1.00 16.50 88 PRO C C 1
ATOM 3084 O O . PRO C 1 96 ? -5.750 14.236 7.864 1.00 19.61 88 PRO C O 1
ATOM 3088 N N . VAL C 1 97 ? -7.961 14.165 7.442 1.00 16.53 89 VAL C N 1
ATOM 3089 C CA . VAL C 1 97 ? -8.310 13.682 8.769 1.00 15.56 89 VAL C CA 1
ATOM 3090 C C . VAL C 1 97 ? -8.081 12.177 8.819 1.00 18.87 89 VAL C C 1
ATOM 3091 O O . VAL C 1 97 ? -8.370 11.450 7.856 1.00 20.80 89 VAL C O 1
ATOM 3095 N N . MET C 1 98 ? -7.530 11.709 9.932 1.00 21.94 90 MET C N 1
ATOM 3096 C CA . MET C 1 98 ? -7.373 10.276 10.119 1.00 22.71 90 MET C CA 1
ATOM 3097 C C . MET C 1 98 ? -8.720 9.577 9.999 1.00 22.81 90 MET C C 1
ATOM 3098 O O . MET C 1 98 ? -9.698 9.964 10.641 1.00 28.08 90 MET C O 1
ATOM 3103 N N . SER C 1 99 ? -8.772 8.543 9.173 1.00 25.31 91 SER C N 1
ATOM 3104 C CA . SER C 1 99 ? -9.963 7.720 9.049 1.00 28.05 91 SER C CA 1
ATOM 3105 C C . SER C 1 99 ? -9.797 6.448 9.878 1.00 32.50 91 SER C C 1
ATOM 3106 O O . SER C 1 99 ? -8.682 5.953 10.076 1.00 26.78 91 SER C O 1
ATOM 3109 N N . GLN C 1 100 ? -10.920 5.923 10.371 1.00 28.12 92 GLN C N 1
ATOM 3110 C CA . GLN C 1 100 ? -10.848 4.741 11.223 1.00 36.07 92 GLN C CA 1
ATOM 3111 C C . GLN C 1 100 ? -10.348 3.524 10.453 1.00 36.08 92 GLN C C 1
ATOM 3112 O O . GLN C 1 100 ? -9.551 2.736 10.976 1.00 37.99 92 GLN C O 1
ATOM 3118 N N . THR C 1 101 ? -10.792 3.351 9.210 1.00 29.17 93 THR C N 1
ATOM 3119 C CA . THR C 1 101 ? -10.468 2.109 8.516 1.00 25.89 93 THR C CA 1
ATOM 3120 C C . THR C 1 101 ? -9.110 2.149 7.815 1.00 23.76 93 THR C C 1
ATOM 3121 O O . THR C 1 101 ? -8.363 1.167 7.874 1.00 29.70 93 THR C O 1
ATOM 3125 N N . LEU C 1 102 ? -8.753 3.262 7.172 1.00 21.05 94 LEU C N 1
ATOM 3126 C CA . LEU C 1 102 ? -7.542 3.311 6.360 1.00 21.80 94 LEU C CA 1
ATOM 3127 C C . LEU C 1 102 ? -6.515 4.333 6.871 1.00 23.60 94 LEU C C 1
ATOM 3128 O O . LEU C 1 102 ? -5.599 4.710 6.129 1.00 19.52 94 LEU C O 1
ATOM 3133 N N . ASN C 1 103 ? -6.645 4.774 8.131 1.00 22.40 95 ASN C N 1
ATOM 3134 C CA A ASN C 1 103 ? -5.665 5.641 8.795 0.29 26.93 95 ASN C CA 1
ATOM 3135 C CA B ASN C 1 103 ? -5.652 5.637 8.787 0.71 27.65 95 ASN C CA 1
ATOM 3136 C C . ASN C 1 103 ? -5.381 6.915 8.000 1.00 23.54 95 ASN C C 1
ATOM 3137 O O . ASN C 1 103 ? -4.261 7.435 8.011 1.00 24.51 95 ASN C O 1
ATOM 3146 N N . GLY C 1 104 ? -6.393 7.434 7.318 1.00 18.65 96 GLY C N 1
ATOM 3147 C CA . GLY C 1 104 ? -6.220 8.668 6.572 1.00 16.89 96 GLY C CA 1
ATOM 3148 C C . GLY C 1 104 ? -5.560 8.525 5.213 1.00 17.96 96 GLY C C 1
ATOM 3149 O O . GLY C 1 104 ? -5.289 9.542 4.569 1.00 16.39 96 GLY C O 1
ATOM 3150 N N . VAL C 1 105 ? -5.277 7.307 4.751 1.00 15.52 97 VAL C N 1
ATOM 3151 C CA . VAL C 1 105 ? -4.702 7.169 3.415 1.00 12.46 97 VAL C CA 1
ATOM 3152 C C . VAL C 1 105 ? -5.740 7.510 2.357 1.00 14.70 97 VAL C C 1
ATOM 3153 O O . VAL C 1 105 ? -5.422 8.134 1.335 1.00 13.91 97 VAL C O 1
ATOM 3157 N N . ASP C 1 106 ? -6.993 7.106 2.580 1.00 17.02 98 ASP C N 1
ATOM 3158 C CA . ASP C 1 106 ? -8.063 7.563 1.701 1.00 13.31 98 ASP C CA 1
ATOM 3159 C C . ASP C 1 106 ? -8.202 9.083 1.773 1.00 14.14 98 ASP C C 1
ATOM 3160 O O . ASP C 1 106 ? -8.288 9.761 0.741 1.00 13.86 98 ASP C O 1
ATOM 3165 N N . SER C 1 107 ? -8.190 9.639 2.987 1.00 11.94 99 SER C N 1
ATOM 3166 C CA . SER C 1 107 ? -8.260 11.094 3.124 1.00 13.21 99 SER C CA 1
ATOM 3167 C C . SER C 1 107 ? -7.143 11.767 2.338 1.00 15.32 99 SER C C 1
ATOM 3168 O O . SER C 1 107 ? -7.377 12.735 1.604 1.00 14.99 99 SER C O 1
ATOM 3171 N N . LEU C 1 108 ? -5.913 11.260 2.480 1.00 12.81 100 LEU C N 1
ATOM 3172 C CA . LEU C 1 108 ? -4.760 11.894 1.839 1.00 15.22 100 LEU C CA 1
ATOM 3173 C C . LEU C 1 108 ? -4.868 11.848 0.319 1.00 14.81 100 LEU C C 1
ATOM 3174 O O . LEU C 1 108 ? -4.725 12.873 -0.354 1.00 15.10 100 LEU C O 1
ATOM 3179 N N . LEU C 1 109 ? -5.126 10.668 -0.247 1.00 13.32 101 LEU C N 1
ATOM 3180 C CA . LEU C 1 109 ? -5.173 10.580 -1.702 1.00 12.63 101 LEU C CA 1
ATOM 3181 C C . LEU C 1 109 ? -6.347 11.357 -2.288 1.00 16.41 101 LEU C C 1
ATOM 3182 O O . LEU C 1 109 ? -6.218 11.921 -3.380 1.00 16.92 101 LEU C O 1
ATOM 3187 N N . SER C 1 110 ? -7.490 11.411 -1.589 1.00 15.76 102 SER C N 1
ATOM 3188 C CA A SER C 1 110 ? -8.657 12.145 -2.075 0.45 14.23 102 SER C CA 1
ATOM 3189 C CA B SER C 1 110 ? -8.619 12.137 -2.155 0.55 13.76 102 SER C CA 1
ATOM 3190 C C . SER C 1 110 ? -8.447 13.650 -2.067 1.00 15.24 102 SER C C 1
ATOM 3191 O O . SER C 1 110 ? -9.191 14.369 -2.734 1.00 16.00 102 SER C O 1
ATOM 3196 N N . ILE C 1 111 ? -7.480 14.139 -1.298 1.00 14.53 103 ILE C N 1
ATOM 3197 C CA . ILE C 1 111 ? -7.188 15.572 -1.223 1.00 16.54 103 ILE C CA 1
ATOM 3198 C C . ILE C 1 111 ? -6.010 15.951 -2.110 1.00 14.52 103 ILE C C 1
ATOM 3199 O O . ILE C 1 111 ? -6.085 16.925 -2.866 1.00 16.79 103 ILE C O 1
ATOM 3204 N N . VAL C 1 112 ? -4.907 15.193 -2.038 1.00 13.38 104 VAL C N 1
ATOM 3205 C CA . VAL C 1 112 ? -3.675 15.660 -2.674 1.00 13.07 104 VAL C CA 1
ATOM 3206 C C . VAL C 1 112 ? -3.680 15.420 -4.184 1.00 17.06 104 VAL C C 1
ATOM 3207 O O . VAL C 1 112 ? -3.116 16.222 -4.937 1.00 21.10 104 VAL C O 1
ATOM 3211 N N . GLN C 1 113 ? -4.334 14.357 -4.664 1.00 14.37 105 GLN C N 1
ATOM 3212 C CA . GLN C 1 113 ? -4.211 13.957 -6.069 1.00 11.81 105 GLN C CA 1
ATOM 3213 C C . GLN C 1 113 ? -5.156 14.719 -7.009 1.00 16.00 105 GLN C C 1
ATOM 3214 O O . GLN C 1 113 ? -5.668 14.168 -7.987 1.00 15.11 105 GLN C O 1
ATOM 3220 N N . MET C 1 114 ? -5.370 16.008 -6.760 1.00 15.58 106 MET C N 1
ATOM 3221 C CA . MET C 1 114 ? -6.173 16.806 -7.668 1.00 13.38 106 MET C CA 1
ATOM 3222 C C . MET C 1 114 ? -5.569 16.773 -9.067 1.00 16.90 106 MET C C 1
ATOM 3223 O O . MET C 1 114 ? -4.348 16.944 -9.216 1.00 16.17 106 MET C O 1
ATOM 3228 N N . PRO C 1 115 ? -6.374 16.561 -10.107 1.00 18.93 107 PRO C N 1
ATOM 3229 C CA . PRO C 1 115 ? -5.872 16.720 -11.476 1.00 17.33 107 PRO C CA 1
ATOM 3230 C C . PRO C 1 115 ? -5.456 18.161 -11.725 1.00 18.63 107 PRO C C 1
ATOM 3231 O O . PRO C 1 115 ? -5.854 19.085 -11.009 1.00 17.27 107 PRO C O 1
ATOM 3235 N N . ALA C 1 116 ? -4.652 18.348 -12.771 1.00 19.56 108 ALA C N 1
ATOM 3236 C CA . ALA C 1 116 ? -4.197 19.690 -13.133 1.00 18.13 108 ALA C CA 1
ATOM 3237 C C . ALA C 1 116 ? -5.368 20.638 -13.395 1.00 20.04 108 ALA C C 1
ATOM 3238 O O . ALA C 1 116 ? -6.328 20.293 -14.088 1.00 20.10 108 ALA C O 1
ATOM 3240 N N . GLY C 1 117 ? -5.270 21.854 -12.850 1.00 20.95 109 GLY C N 1
ATOM 3241 C CA . GLY C 1 117 ? -6.253 22.892 -13.118 1.00 19.42 109 GLY C CA 1
ATOM 3242 C C . GLY C 1 117 ? -6.822 23.527 -11.865 1.00 19.16 109 GLY C C 1
ATOM 3243 O O . GLY C 1 117 ? -7.099 24.734 -11.838 1.00 20.19 109 GLY C O 1
ATOM 3244 N N . ILE C 1 118 ? -6.997 22.717 -10.826 1.00 18.86 110 ILE C N 1
ATOM 3245 C CA . ILE C 1 118 ? -7.563 23.142 -9.548 1.00 17.35 110 ILE C CA 1
ATOM 3246 C C . ILE C 1 118 ? -6.690 22.571 -8.433 1.00 17.51 110 ILE C C 1
ATOM 3247 O O . ILE C 1 118 ? -6.725 21.356 -8.169 1.00 15.75 110 ILE C O 1
ATOM 3252 N N . PRO C 1 119 ? -5.898 23.394 -7.750 1.00 16.58 111 PRO C N 1
ATOM 3253 C CA . PRO C 1 119 ? -4.981 22.872 -6.733 1.00 16.48 111 PRO C CA 1
ATOM 3254 C C . PRO C 1 119 ? -5.548 22.893 -5.322 1.00 15.47 111 PRO C C 1
ATOM 3255 O O . PRO C 1 119 ? -6.377 23.731 -4.961 1.00 19.30 111 PRO C O 1
ATOM 3259 N N . VAL C 1 120 ? -5.047 21.965 -4.507 1.00 15.29 112 VAL C N 1
ATOM 3260 C CA . VAL C 1 120 ? -5.199 22.020 -3.054 1.00 15.37 112 VAL C CA 1
ATOM 3261 C C . VAL C 1 120 ? -3.828 21.762 -2.434 1.00 17.16 112 VAL C C 1
ATOM 3262 O O . VAL C 1 120 ? -3.225 20.702 -2.669 1.00 15.90 112 VAL C O 1
ATOM 3266 N N . GLY C 1 121 ? -3.346 22.713 -1.634 1.00 15.28 113 GLY C N 1
ATOM 3267 C CA . GLY C 1 121 ? -2.086 22.541 -0.928 1.00 14.20 113 GLY C CA 1
ATOM 3268 C C . GLY C 1 121 ? -2.291 21.661 0.293 1.00 17.27 113 GLY C C 1
ATOM 3269 O O . GLY C 1 121 ? -2.969 22.059 1.242 1.00 18.14 113 GLY C O 1
ATOM 3270 N N . THR C 1 122 ? -1.726 20.461 0.278 1.00 15.14 114 THR C N 1
ATOM 3271 C CA . THR C 1 122 ? -2.069 19.430 1.249 1.00 13.50 114 THR C CA 1
ATOM 3272 C C . THR C 1 122 ? -0.987 19.313 2.319 1.00 12.82 114 THR C C 1
ATOM 3273 O O . THR C 1 122 ? 0.211 19.380 2.017 1.00 14.17 114 THR C O 1
ATOM 3277 N N . LEU C 1 123 ? -1.421 19.133 3.577 1.00 16.75 115 LEU C N 1
ATOM 3278 C CA . LEU C 1 123 ? -0.539 18.942 4.732 1.00 15.31 115 LEU C CA 1
ATOM 3279 C C . LEU C 1 123 ? -0.629 17.493 5.216 1.00 15.50 115 LEU C C 1
ATOM 3280 O O . LEU C 1 123 ? -1.393 16.694 4.677 1.00 16.34 115 LEU C O 1
ATOM 3285 N N . SER C 1 124 ? 0.164 17.174 6.251 1.00 14.94 116 SER C N 1
ATOM 3286 C CA A SER C 1 124 ? 0.251 15.817 6.790 0.55 14.09 116 SER C CA 1
ATOM 3287 C CA B SER C 1 124 ? 0.247 15.810 6.768 0.45 14.10 116 SER C CA 1
ATOM 3288 C C . SER C 1 124 ? -1.110 15.290 7.232 1.00 15.43 116 SER C C 1
ATOM 3289 O O . SER C 1 124 ? -1.998 16.044 7.617 1.00 13.68 116 SER C O 1
ATOM 3294 N N . ILE C 1 125 ? -1.253 13.959 7.222 1.00 15.36 117 ILE C N 1
ATOM 3295 C CA . ILE C 1 125 ? -2.437 13.353 7.817 1.00 16.21 117 ILE C CA 1
ATOM 3296 C C . ILE C 1 125 ? -2.509 13.733 9.294 1.00 14.42 117 ILE C C 1
ATOM 3297 O O . ILE C 1 125 ? -1.498 13.711 10.009 1.00 17.33 117 ILE C O 1
ATOM 3302 N N . GLY C 1 126 ? -3.709 14.078 9.764 1.00 14.70 118 GLY C N 1
ATOM 3303 C CA . GLY C 1 126 ? -3.958 14.194 11.195 1.00 14.52 118 GLY C CA 1
ATOM 3304 C C . GLY C 1 126 ? -3.557 15.519 11.833 1.00 17.98 118 GLY C C 1
ATOM 3305 O O . GLY C 1 126 ? -3.444 16.567 11.187 1.00 17.34 118 GLY C O 1
ATOM 3306 N N . LYS C 1 127 ? -3.325 15.438 13.148 1.00 15.77 119 LYS C N 1
ATOM 3307 C CA . LYS C 1 127 ? -3.053 16.621 13.970 1.00 20.58 119 LYS C CA 1
ATOM 3308 C C . LYS C 1 127 ? -1.842 17.399 13.466 1.00 21.89 119 LYS C C 1
ATOM 3309 O O . LYS C 1 127 ? -1.839 18.642 13.480 1.00 18.31 119 LYS C O 1
ATOM 3315 N N . ALA C 1 128 ? -0.786 16.686 13.059 1.00 19.49 120 ALA C N 1
ATOM 3316 C CA . ALA C 1 128 ? 0.389 17.355 12.505 1.00 19.36 120 ALA C CA 1
ATOM 3317 C C . ALA C 1 128 ? 0.005 18.231 11.318 1.00 20.48 120 ALA C C 1
ATOM 3318 O O . ALA C 1 128 ? 0.487 19.361 11.185 1.00 19.86 120 ALA C O 1
ATOM 3320 N N . GLY C 1 129 ? -0.880 17.730 10.452 1.00 18.15 121 GLY C N 1
ATOM 3321 C CA . GLY C 1 129 ? -1.291 18.511 9.302 1.00 17.58 121 GLY C CA 1
ATOM 3322 C C . GLY C 1 129 ? -2.174 19.689 9.662 1.00 15.43 121 GLY C C 1
ATOM 3323 O O . GLY C 1 129 ? -2.127 20.724 8.994 1.00 18.08 121 GLY C O 1
ATOM 3324 N N . ALA C 1 130 ? -2.997 19.550 10.707 1.00 15.42 122 ALA C N 1
ATOM 3325 C CA . ALA C 1 130 ? -3.798 20.687 11.164 1.00 14.74 122 ALA C CA 1
ATOM 3326 C C . ALA C 1 130 ? -2.906 21.807 11.684 1.00 15.65 122 ALA C C 1
ATOM 3327 O O . ALA C 1 130 ? -3.101 22.986 11.349 1.00 17.47 122 ALA C O 1
ATOM 3329 N N . ILE C 1 131 ? -1.932 21.462 12.524 1.00 19.88 123 ILE C N 1
ATOM 3330 C CA . ILE C 1 131 ? -1.011 22.480 13.018 1.00 21.01 123 ILE C CA 1
ATOM 3331 C C . ILE C 1 131 ? -0.272 23.125 11.850 1.00 19.21 123 ILE C C 1
ATOM 3332 O O . ILE C 1 131 ? -0.176 24.361 11.749 1.00 18.54 123 ILE C O 1
ATOM 3337 N N . ASN C 1 132 ? 0.210 22.296 10.915 1.00 17.52 124 ASN C N 1
ATOM 3338 C CA . ASN C 1 132 ? 1.009 22.820 9.811 1.00 19.01 124 ASN C CA 1
ATOM 3339 C C . ASN C 1 132 ? 0.168 23.613 8.818 1.00 20.39 124 ASN C C 1
ATOM 3340 O O . ASN C 1 132 ? 0.692 24.534 8.173 1.00 18.47 124 ASN C O 1
ATOM 3345 N N . SER C 1 133 ? -1.127 23.303 8.700 1.00 18.55 125 SER C N 1
ATOM 3346 C CA . SER C 1 133 ? -1.992 24.128 7.857 1.00 15.90 125 SER C CA 1
ATOM 3347 C C . SER C 1 133 ? -2.099 25.546 8.402 1.00 18.41 125 SER C C 1
ATOM 3348 O O . SER C 1 133 ? -2.126 26.511 7.632 1.00 20.12 125 SER C O 1
ATOM 3351 N N . ALA C 1 134 ? -2.178 25.693 9.728 1.00 16.61 126 ALA C N 1
ATOM 3352 C CA . ALA C 1 134 ? -2.192 27.028 10.313 1.00 20.14 126 ALA C CA 1
ATOM 3353 C C . ALA C 1 134 ? -0.854 27.731 10.098 1.00 20.97 126 ALA C C 1
ATOM 3354 O O . ALA C 1 134 ? -0.816 28.918 9.752 1.00 19.07 126 ALA C O 1
ATOM 3356 N N . LEU C 1 135 ? 0.255 27.009 10.284 1.00 21.36 127 LEU C N 1
ATOM 3357 C CA . LEU C 1 135 ? 1.569 27.607 10.061 1.00 22.65 127 LEU C CA 1
ATOM 3358 C C . LEU C 1 135 ? 1.766 27.983 8.595 1.00 24.29 127 LEU C C 1
ATOM 3359 O O . LEU C 1 135 ? 2.390 29.006 8.290 1.00 23.46 127 LEU C O 1
ATOM 3364 N N . PHE C 1 136 ? 1.218 27.180 7.672 1.00 20.81 128 PHE C N 1
ATOM 3365 C CA . PHE C 1 136 ? 1.358 27.484 6.248 1.00 21.54 128 PHE C CA 1
ATOM 3366 C C . PHE C 1 136 ? 0.477 28.659 5.841 1.00 23.41 128 PHE C C 1
ATOM 3367 O O . PHE C 1 136 ? 0.901 29.511 5.049 1.00 21.85 128 PHE C O 1
ATOM 3375 N N . ALA C 1 137 ? -0.759 28.710 6.346 1.00 18.90 129 ALA C N 1
ATOM 3376 C CA . ALA C 1 137 ? -1.579 29.897 6.121 1.00 20.28 129 ALA C CA 1
ATOM 3377 C C . ALA C 1 137 ? -0.863 31.137 6.626 1.00 20.11 129 ALA C C 1
ATOM 3378 O O . ALA C 1 137 ? -0.903 32.197 5.984 1.00 22.04 129 ALA C O 1
ATOM 3380 N N . ALA C 1 138 ? -0.177 31.017 7.766 1.00 22.69 130 ALA C N 1
ATOM 3381 C CA . ALA C 1 138 ? 0.558 32.160 8.296 1.00 25.27 130 ALA C CA 1
ATOM 3382 C C . ALA C 1 138 ? 1.675 32.576 7.347 1.00 28.46 130 ALA C C 1
ATOM 3383 O O . ALA C 1 138 ? 1.895 33.772 7.124 1.00 25.79 130 ALA C O 1
ATOM 3385 N N . ALA C 1 139 ? 2.377 31.602 6.763 1.00 20.09 131 ALA C N 1
ATOM 3386 C CA . ALA C 1 139 ? 3.435 31.913 5.804 1.00 21.24 131 ALA C CA 1
ATOM 3387 C C . ALA C 1 139 ? 2.875 32.645 4.588 1.00 23.13 131 ALA C C 1
ATOM 3388 O O . ALA C 1 139 ? 3.523 33.556 4.054 1.00 23.82 131 ALA C O 1
ATOM 3390 N N . ILE C 1 140 ? 1.681 32.242 4.129 1.00 20.82 132 ILE C N 1
ATOM 3391 C CA . ILE C 1 140 ? 1.020 32.919 3.014 1.00 24.04 132 ILE C CA 1
ATOM 3392 C C . ILE C 1 140 ? 0.713 34.358 3.390 1.00 28.41 132 ILE C C 1
ATOM 3393 O O . ILE C 1 140 ? 1.074 35.302 2.674 1.00 23.05 132 ILE C O 1
ATOM 3398 N N . LEU C 1 141 ? 0.067 34.545 4.542 1.00 27.12 133 LEU C N 1
ATOM 3399 C CA . LEU C 1 141 ? -0.334 35.876 4.984 1.00 25.90 133 LEU C CA 1
ATOM 3400 C C . LEU C 1 141 ? 0.867 36.753 5.313 1.00 27.99 133 LEU C C 1
ATOM 3401 O O . LEU C 1 141 ? 0.794 37.980 5.168 1.00 28.77 133 LEU C O 1
ATOM 3406 N N . ALA C 1 142 ? 1.974 36.143 5.749 1.00 24.39 134 ALA C N 1
ATOM 3407 C CA . ALA C 1 142 ? 3.172 36.897 6.106 1.00 26.61 134 ALA C CA 1
ATOM 3408 C C . ALA C 1 142 ? 3.762 37.659 4.929 1.00 30.71 134 ALA C C 1
ATOM 3409 O O . ALA C 1 142 ? 4.459 38.650 5.147 1.00 30.35 134 ALA C O 1
ATOM 3411 N N . ASN C 1 143 ? 3.515 37.222 3.689 1.00 26.74 135 ASN C N 1
ATOM 3412 C CA . ASN C 1 143 ? 3.986 37.999 2.548 1.00 26.72 135 ASN C CA 1
ATOM 3413 C C . ASN C 1 143 ? 3.309 39.353 2.466 1.00 28.45 135 ASN C C 1
ATOM 3414 O O . ASN C 1 143 ? 3.861 40.280 1.866 1.00 29.34 135 ASN C O 1
ATOM 3419 N N . LYS C 1 144 ? 2.119 39.474 3.038 1.00 30.24 136 LYS C N 1
ATOM 3420 C CA . LYS C 1 144 ? 1.320 40.686 2.949 1.00 36.38 136 LYS C CA 1
ATOM 3421 C C . LYS C 1 144 ? 1.347 41.516 4.224 1.00 30.07 136 LYS C C 1
ATOM 3422 O O . LYS C 1 144 ? 1.350 42.752 4.161 1.00 31.16 136 LYS C O 1
ATOM 3428 N N . TYR C 1 145 ? 1.378 40.861 5.379 1.00 30.99 137 TYR C N 1
ATOM 3429 C CA . TYR C 1 145 ? 1.145 41.514 6.666 1.00 29.03 137 TYR C CA 1
ATOM 3430 C C . TYR C 1 145 ? 2.393 41.424 7.529 1.00 29.34 137 TYR C C 1
ATOM 3431 O O . TYR C 1 145 ? 2.739 40.325 8.006 1.00 29.71 137 TYR C O 1
ATOM 3440 N N . PRO C 1 146 ? 3.109 42.529 7.743 1.00 29.95 138 PRO C N 1
ATOM 3441 C CA . PRO C 1 146 ? 4.376 42.450 8.488 1.00 32.97 138 PRO C CA 1
ATOM 3442 C C . PRO C 1 146 ? 4.217 41.991 9.924 1.00 30.76 138 PRO C C 1
ATOM 3443 O O . PRO C 1 146 ? 5.149 41.389 10.469 1.00 33.67 138 PRO C O 1
ATOM 3447 N N . ASP C 1 147 ? 3.073 42.259 10.563 1.00 30.96 139 ASP C N 1
ATOM 3448 C CA . ASP C 1 147 ? 2.878 41.771 11.926 1.00 38.55 139 ASP C CA 1
ATOM 3449 C C . ASP C 1 147 ? 2.755 40.251 11.954 1.00 30.77 139 ASP C C 1
ATOM 3450 O O . ASP C 1 147 ? 3.231 39.602 12.892 1.00 31.00 139 ASP C O 1
ATOM 3455 N N . ILE C 1 148 ? 2.133 39.664 10.932 1.00 29.64 140 ILE C N 1
ATOM 3456 C CA . ILE C 1 148 ? 2.037 38.205 10.878 1.00 28.25 140 ILE C CA 1
ATOM 3457 C C . ILE C 1 148 ? 3.403 37.590 10.587 1.00 25.52 140 ILE C C 1
ATOM 3458 O O . ILE C 1 148 ? 3.766 36.551 11.153 1.00 24.66 140 ILE C O 1
ATOM 3463 N N . ARG C 1 149 ? 4.182 38.221 9.705 1.00 27.82 141 ARG C N 1
ATOM 3464 C CA . ARG C 1 149 ? 5.541 37.757 9.449 1.00 26.82 141 ARG C CA 1
ATOM 3465 C C . ARG C 1 149 ? 6.373 37.770 10.726 1.00 29.05 141 ARG C C 1
ATOM 3466 O O . ARG C 1 149 ? 7.082 36.801 11.029 1.00 27.80 141 ARG C O 1
ATOM 3474 N N . ALA C 1 150 ? 6.291 38.863 11.491 1.00 30.25 142 ALA C N 1
ATOM 3475 C CA . ALA C 1 150 ? 7.003 38.935 12.764 1.00 30.78 142 ALA C CA 1
ATOM 3476 C C . ALA C 1 150 ? 6.557 37.824 13.708 1.00 31.54 142 ALA C C 1
ATOM 3477 O O . ALA C 1 150 ? 7.390 37.195 14.374 1.00 27.97 142 ALA C O 1
ATOM 3479 N N . ALA C 1 151 ? 5.244 37.570 13.774 1.00 27.40 143 ALA C N 1
ATOM 3480 C CA . ALA C 1 151 ? 4.721 36.523 14.651 1.00 25.51 143 ALA C CA 1
ATOM 3481 C C . ALA C 1 151 ? 5.212 35.145 14.228 1.00 25.78 143 ALA C C 1
ATOM 3482 O O . ALA C 1 151 ? 5.606 34.335 15.076 1.00 27.73 143 ALA C O 1
ATOM 3484 N N . LEU C 1 152 ? 5.184 34.862 12.925 1.00 24.24 144 LEU C N 1
ATOM 3485 C CA . LEU C 1 152 ? 5.649 33.571 12.427 1.00 23.02 144 LEU C CA 1
ATOM 3486 C C . LEU C 1 152 ? 7.137 33.376 12.690 1.00 24.80 144 LEU C C 1
ATOM 3487 O O . LEU C 1 152 ? 7.564 32.292 13.109 1.00 22.56 144 LEU C O 1
ATOM 3492 N N . LYS C 1 153 ? 7.952 34.402 12.422 1.00 23.41 145 LYS C N 1
ATOM 3493 C CA . LYS C 1 153 ? 9.388 34.252 12.645 1.00 24.04 145 LYS C CA 1
ATOM 3494 C C . LYS C 1 153 ? 9.693 34.046 14.123 1.00 26.81 145 LYS C C 1
ATOM 3495 O O . LYS C 1 153 ? 10.573 33.249 14.473 1.00 28.51 145 LYS C O 1
ATOM 3501 N N . HIS C 1 154 ? 8.956 34.725 15.010 1.00 27.70 146 HIS C N 1
ATOM 3502 C CA . HIS C 1 154 ? 9.161 34.511 16.440 1.00 27.12 146 HIS C CA 1
ATOM 3503 C C . HIS C 1 154 ? 8.793 33.087 16.838 1.00 27.78 146 HIS C C 1
ATOM 3504 O O . HIS C 1 154 ? 9.499 32.451 17.629 1.00 28.67 146 HIS C O 1
ATOM 3511 N N . TYR C 1 155 ? 7.676 32.583 16.312 1.00 23.09 147 TYR C N 1
ATOM 3512 C CA . TYR C 1 155 ? 7.279 31.196 16.549 1.00 24.26 147 TYR C CA 1
ATOM 3513 C C . TYR C 1 155 ? 8.384 30.230 16.134 1.00 21.27 147 TYR C C 1
ATOM 3514 O O . TYR C 1 155 ? 8.733 29.302 16.879 1.00 19.55 147 TYR C O 1
ATOM 3523 N N . ARG C 1 156 ? 8.933 30.421 14.930 1.00 23.94 148 ARG C N 1
ATOM 3524 C CA . ARG C 1 156 ? 9.964 29.514 14.434 1.00 22.92 148 ARG C CA 1
ATOM 3525 C C . ARG C 1 156 ? 11.252 29.652 15.237 1.00 23.82 148 ARG C C 1
ATOM 3526 O O . ARG C 1 156 ? 11.894 28.647 15.570 1.00 22.58 148 ARG C O 1
ATOM 3534 N N . GLU C 1 157 ? 11.642 30.890 15.563 1.00 21.27 149 GLU C N 1
ATOM 3535 C CA . GLU C 1 157 ? 12.824 31.105 16.387 1.00 21.01 149 GLU C CA 1
ATOM 3536 C C . GLU C 1 157 ? 12.678 30.433 17.747 1.00 25.04 149 GLU C C 1
ATOM 3537 O O . GLU C 1 157 ? 13.615 29.784 18.224 1.00 23.84 149 GLU C O 1
ATOM 3543 N N . GLN C 1 158 ? 11.507 30.564 18.385 1.00 23.54 150 GLN C N 1
ATOM 3544 C CA . GLN C 1 158 ? 11.338 29.978 19.716 1.00 24.33 150 GLN C CA 1
ATOM 3545 C C . GLN C 1 158 ? 11.343 28.455 19.648 1.00 22.65 150 GLN C C 1
ATOM 3546 O O . GLN C 1 158 ? 11.960 27.793 20.491 1.00 22.47 150 GLN C O 1
ATOM 3552 N N . GLN C 1 159 ? 10.696 27.884 18.636 1.00 19.59 151 GLN C N 1
ATOM 3553 C CA . GLN C 1 159 ? 10.670 26.429 18.542 1.00 21.54 151 GLN C CA 1
ATOM 3554 C C . GLN C 1 159 ? 12.068 25.878 18.268 1.00 21.38 151 GLN C C 1
ATOM 3555 O O . GLN C 1 159 ? 12.441 24.828 18.804 1.00 18.75 151 GLN C O 1
ATOM 3561 N N . THR C 1 160 ? 12.873 26.609 17.496 1.00 16.98 152 THR C N 1
ATOM 3562 C CA . THR C 1 160 ? 14.272 26.240 17.302 1.00 19.31 152 THR C CA 1
ATOM 3563 C C . THR C 1 160 ? 15.067 26.317 18.607 1.00 19.65 152 THR C C 1
ATOM 3564 O O . THR C 1 160 ? 15.808 25.389 18.948 1.00 20.96 152 THR C O 1
ATOM 3568 N N . GLN C 1 161 ? 14.940 27.426 19.347 1.00 19.97 153 GLN C N 1
ATOM 3569 C CA . GLN C 1 161 ? 15.716 27.584 20.575 1.00 21.13 153 GLN C CA 1
ATOM 3570 C C . GLN C 1 161 ? 15.355 26.538 21.619 1.00 26.99 153 GLN C C 1
ATOM 3571 O O . GLN C 1 161 ? 16.222 26.111 22.393 1.00 24.13 153 GLN C O 1
ATOM 3577 N N . LYS C 1 162 ? 14.089 26.117 21.661 1.00 21.06 154 LYS C N 1
ATOM 3578 C CA . LYS C 1 162 ? 13.684 25.126 22.651 1.00 28.80 154 LYS C CA 1
ATOM 3579 C C . LYS C 1 162 ? 14.400 23.806 22.428 1.00 21.98 154 LYS C C 1
ATOM 3580 O O . LYS C 1 162 ? 14.825 23.153 23.387 1.00 21.73 154 LYS C O 1
ATOM 3586 N N . VAL C 1 163 ? 14.552 23.396 21.168 1.00 18.13 155 VAL C N 1
ATOM 3587 C CA . VAL C 1 163 ? 15.272 22.156 20.897 1.00 16.90 155 VAL C CA 1
ATOM 3588 C C . VAL C 1 163 ? 16.757 22.331 21.204 1.00 18.57 155 VAL C C 1
ATOM 3589 O O . VAL C 1 163 ? 17.386 21.452 21.806 1.00 20.63 155 VAL C O 1
ATOM 3593 N N . LEU C 1 164 ? 17.334 23.476 20.819 1.00 18.97 156 LEU C N 1
ATOM 3594 C CA . LEU C 1 164 ? 18.752 23.712 21.072 1.00 24.00 156 LEU C CA 1
ATOM 3595 C C . LEU C 1 164 ? 19.065 23.668 22.560 1.00 25.41 156 LEU C C 1
ATOM 3596 O O . LEU C 1 164 ? 20.138 23.199 22.963 1.00 23.13 156 LEU C O 1
ATOM 3601 N N . ASP C 1 165 ? 18.150 24.160 23.393 1.00 23.72 157 ASP C N 1
ATOM 3602 C CA . ASP C 1 165 ? 18.395 24.232 24.826 1.00 22.76 157 ASP C CA 1
ATOM 3603 C C . ASP C 1 165 ? 18.006 22.958 25.565 1.00 23.64 157 ASP C C 1
ATOM 3604 O O . ASP C 1 165 ? 18.150 22.902 26.791 1.00 24.39 157 ASP C O 1
ATOM 3609 N N . ASN C 1 166 ? 17.540 21.932 24.856 1.00 21.23 158 ASN C N 1
ATOM 3610 C CA . ASN C 1 166 ? 17.209 20.639 25.455 1.00 21.14 158 ASN C CA 1
ATOM 3611 C C . ASN C 1 166 ? 17.820 19.529 24.610 1.00 19.42 158 ASN C C 1
ATOM 3612 O O . ASN C 1 166 ? 17.110 18.716 24.009 1.00 23.22 158 ASN C O 1
ATOM 3617 N N . PRO C 1 167 ? 19.157 19.472 24.544 1.00 22.73 159 PRO C N 1
ATOM 3618 C CA . PRO C 1 167 ? 19.806 18.539 23.616 1.00 25.58 159 PRO C CA 1
ATOM 3619 C C . PRO C 1 167 ? 19.910 17.106 24.121 1.00 22.86 159 PRO C C 1
ATOM 3620 O O . PRO C 1 167 ? 20.156 16.209 23.309 1.00 26.67 159 PRO C O 1
ATOM 3624 N N . ASN C 1 168 ? 19.739 16.855 25.417 1.00 23.24 160 ASN C N 1
ATOM 3625 C CA A ASN C 1 168 ? 19.973 15.530 25.979 0.55 27.10 160 ASN C CA 1
ATOM 3626 C CA B ASN C 1 168 ? 19.970 15.527 25.974 0.45 26.93 160 ASN C CA 1
ATOM 3627 C C . ASN C 1 168 ? 18.658 14.775 26.081 1.00 26.08 160 ASN C C 1
ATOM 3628 O O . ASN C 1 168 ? 17.742 15.248 26.768 1.00 30.62 160 ASN C O 1
ATOM 3637 N N . PRO C 1 169 ? 18.510 13.611 25.439 1.00 26.20 161 PRO C N 1
ATOM 3638 C CA . PRO C 1 169 ? 17.253 12.861 25.582 1.00 22.30 161 PRO C CA 1
ATOM 3639 C C . PRO C 1 169 ? 17.077 12.244 26.956 1.00 36.28 161 PRO C C 1
ATOM 3640 O O . PRO C 1 169 ? 15.934 12.008 27.368 1.00 42.83 161 PRO C O 1
ATOM 3644 N N . LY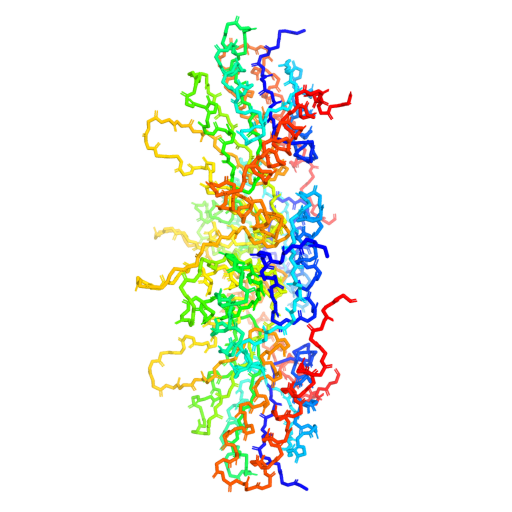S C 1 170 ? 18.160 11.999 27.684 1.00 39.74 162 LYS C N 1
ATOM 3645 C CA . LYS C 1 170 ? 18.089 11.287 28.957 1.00 52.66 162 LYS C CA 1
ATOM 3646 C C . LYS C 1 170 ? 17.706 12.221 30.105 1.00 57.35 162 LYS C C 1
ATOM 3647 O O . LYS C 1 170 ? 18.190 13.351 30.192 1.00 58.86 162 LYS C O 1
ATOM 3653 N N . MET D 1 9 ? -46.279 -8.231 7.501 1.00 70.37 1 MET D N 1
ATOM 3654 C CA . MET D 1 9 ? -46.882 -7.027 6.937 1.00 68.91 1 MET D CA 1
ATOM 3655 C C . MET D 1 9 ? -46.113 -6.552 5.705 1.00 59.39 1 MET D C 1
ATOM 3656 O O . MET D 1 9 ? -46.515 -6.828 4.576 1.00 56.33 1 MET D O 1
ATOM 3658 N N . LYS D 1 10 ? -45.009 -5.844 5.931 1.00 56.86 2 LYS D N 1
ATOM 3659 C CA . LYS D 1 10 ? -44.202 -5.327 4.830 1.00 53.87 2 LYS D CA 1
ATOM 3660 C C . LYS D 1 10 ? -43.685 -6.469 3.959 1.00 45.98 2 LYS D C 1
ATOM 3661 O O . LYS D 1 10 ? -43.099 -7.423 4.486 1.00 42.93 2 LYS D O 1
ATOM 3667 N N . PRO D 1 11 ? -43.868 -6.408 2.639 1.00 44.04 3 PRO D N 1
ATOM 3668 C CA . PRO D 1 11 ? -43.188 -7.366 1.757 1.00 35.41 3 PRO D CA 1
ATOM 3669 C C . PRO D 1 11 ? -41.679 -7.195 1.832 1.00 32.13 3 PRO D C 1
ATOM 3670 O O . PRO D 1 11 ? -41.167 -6.079 1.939 1.00 28.34 3 PRO D O 1
ATOM 3674 N N . ILE D 1 12 ? -40.966 -8.315 1.776 1.00 26.99 4 ILE D N 1
ATOM 3675 C CA . ILE D 1 12 ? -39.514 -8.311 1.928 1.00 25.70 4 ILE D CA 1
ATOM 3676 C C . ILE D 1 12 ? -38.891 -7.985 0.574 1.00 26.78 4 ILE D C 1
ATOM 3677 O O . ILE D 1 12 ? -38.988 -8.771 -0.371 1.00 24.57 4 ILE D O 1
ATOM 3682 N N . LEU D 1 13 ? -38.245 -6.822 0.475 1.00 21.72 5 LEU D N 1
ATOM 3683 C CA . LEU D 1 13 ? -37.622 -6.403 -0.771 1.00 21.87 5 LEU D CA 1
ATOM 3684 C C . LEU D 1 13 ? -36.101 -6.495 -0.762 1.00 21.05 5 LEU D C 1
ATOM 3685 O O . LEU D 1 13 ? -35.492 -6.459 -1.836 1.00 21.02 5 LEU D O 1
ATOM 3690 N N . ILE D 1 14 ? -35.473 -6.608 0.404 1.00 17.78 6 ILE D N 1
ATOM 3691 C CA . ILE D 1 14 ? -34.021 -6.651 0.508 1.00 18.29 6 ILE D CA 1
ATOM 3692 C C . ILE D 1 14 ? -33.618 -7.906 1.265 1.00 19.02 6 ILE D C 1
ATOM 3693 O O . ILE D 1 14 ? -34.152 -8.184 2.345 1.00 18.99 6 ILE D O 1
ATOM 3698 N N . GLY D 1 15 ? -32.667 -8.650 0.706 1.00 19.44 7 GLY D N 1
ATOM 3699 C CA . GLY D 1 15 ? -31.998 -9.708 1.424 1.00 18.98 7 GLY D CA 1
ATOM 3700 C C . GLY D 1 15 ? -30.679 -9.180 1.950 1.00 17.85 7 GLY D C 1
ATOM 3701 O O . GLY D 1 15 ? -29.836 -8.727 1.181 1.00 21.33 7 GLY D O 1
ATOM 3702 N N . LEU D 1 16 ? -30.520 -9.217 3.272 1.00 17.02 8 LEU D N 1
ATOM 3703 C CA . LEU D 1 16 ? -29.336 -8.686 3.947 1.00 17.79 8 LEU D CA 1
ATOM 3704 C C . LEU D 1 16 ? -28.555 -9.882 4.481 1.00 19.51 8 LEU D C 1
ATOM 3705 O O . LEU D 1 16 ? -28.950 -10.488 5.478 1.00 21.74 8 LEU D O 1
ATOM 3710 N N . ILE D 1 17 ? -27.447 -10.224 3.827 1.00 17.15 9 ILE D N 1
ATOM 3711 C CA . ILE D 1 17 ? -26.767 -11.475 4.146 1.00 15.13 9 ILE D CA 1
ATOM 3712 C C . ILE D 1 17 ? -25.311 -11.215 4.500 1.00 17.56 9 ILE D C 1
ATOM 3713 O O . ILE D 1 17 ? -24.738 -10.178 4.161 1.00 15.67 9 ILE D O 1
ATOM 3718 N N . MET D 1 18 ? -24.717 -12.173 5.211 1.00 16.22 10 MET D N 1
ATOM 3719 C CA . MET D 1 18 ? -23.356 -12.010 5.706 1.00 19.36 10 MET D CA 1
ATOM 3720 C C . MET D 1 18 ? -22.732 -13.376 5.931 1.00 24.38 10 MET D C 1
ATOM 3721 O O . MET D 1 18 ? -23.431 -14.359 6.195 1.00 19.66 10 MET D O 1
ATOM 3726 N N . GLY D 1 19 ? -21.400 -13.419 5.860 1.00 21.98 11 GLY D N 1
ATOM 3727 C CA . GLY D 1 19 ? -20.713 -14.693 5.931 1.00 22.29 11 GLY D CA 1
ATOM 3728 C C . GLY D 1 19 ? -20.683 -15.324 7.309 1.00 23.96 11 GLY D C 1
ATOM 3729 O O . GLY D 1 19 ? -20.533 -16.544 7.414 1.00 26.00 11 GLY D O 1
ATOM 3730 N N . SER D 1 20 ? -20.814 -14.529 8.370 1.00 22.01 12 SER D N 1
ATOM 3731 C CA . SER D 1 20 ? -20.629 -15.062 9.712 1.00 23.29 12 SER D CA 1
ATOM 3732 C C . SER D 1 20 ? -21.354 -14.183 10.717 1.00 22.70 12 SER D C 1
ATOM 3733 O O . SER D 1 20 ? -21.691 -13.032 10.436 1.00 23.65 12 SER D O 1
ATOM 3736 N N . GLN D 1 21 ? -21.574 -14.745 11.907 1.00 21.53 13 GLN D N 1
ATOM 3737 C CA . GLN D 1 21 ? -22.232 -13.993 12.970 1.00 25.15 13 GLN D CA 1
ATOM 3738 C C . GLN D 1 21 ? -21.458 -12.725 13.311 1.00 25.43 13 GLN D C 1
ATOM 3739 O O . GLN D 1 21 ? -22.055 -11.670 13.559 1.00 23.61 13 GLN D O 1
ATOM 3745 N N . SER D 1 22 ? -20.125 -12.804 13.334 1.00 23.90 14 SER D N 1
ATOM 3746 C CA . SER D 1 22 ? -19.343 -11.620 13.689 1.00 25.99 14 SER D CA 1
ATOM 3747 C C . SER D 1 22 ? -19.524 -10.478 12.684 1.00 25.90 14 SER D C 1
ATOM 3748 O O . SER D 1 22 ? -19.358 -9.308 13.050 1.00 26.05 14 SER D O 1
ATOM 3751 N N . ASP D 1 23 ? -19.854 -10.783 11.422 1.00 19.25 15 ASP D N 1
ATOM 3752 C CA . ASP D 1 23 ? -20.135 -9.725 10.450 1.00 19.04 15 ASP D CA 1
ATOM 3753 C C . ASP D 1 23 ? -21.370 -8.916 10.819 1.00 25.37 15 ASP D C 1
ATOM 3754 O O . ASP D 1 23 ? -21.511 -7.771 10.369 1.00 23.14 15 ASP D O 1
ATOM 3759 N N . TRP D 1 24 ? -22.272 -9.493 11.616 1.00 22.92 16 TRP D N 1
ATOM 3760 C CA . TRP D 1 24 ? -23.478 -8.778 12.016 1.00 23.52 16 TRP D CA 1
ATOM 3761 C C . TRP D 1 24 ? -23.153 -7.533 12.836 1.00 25.74 16 TRP D C 1
ATOM 3762 O O . TRP D 1 24 ? -23.937 -6.580 12.842 1.00 23.69 16 TRP D O 1
ATOM 3773 N N . GLN D 1 25 ? -22.010 -7.513 13.531 1.00 24.01 17 GLN D N 1
ATOM 3774 C CA . GLN D 1 25 ? -21.623 -6.299 14.242 1.00 22.79 17 GLN D CA 1
ATOM 3775 C C . GLN D 1 25 ? -21.452 -5.127 13.291 1.00 24.06 17 GLN D C 1
ATOM 3776 O O . GLN D 1 25 ? -21.570 -3.969 13.714 1.00 23.00 17 GLN D O 1
ATOM 3782 N N . THR D 1 26 ? -21.194 -5.403 12.016 1.00 18.85 18 THR D N 1
ATOM 3783 C CA . THR D 1 26 ? -21.155 -4.362 10.996 1.00 19.82 18 THR D CA 1
ATOM 3784 C C . THR D 1 26 ? -22.504 -4.210 10.299 1.00 22.66 18 THR D C 1
ATOM 3785 O O . THR D 1 26 ? -23.044 -3.104 10.227 1.00 21.03 18 THR D O 1
ATOM 3789 N N . LEU D 1 27 ? -23.084 -5.309 9.816 1.00 18.88 19 LEU D N 1
ATOM 3790 C CA A LEU D 1 27 ? -24.296 -5.202 9.009 0.57 17.79 19 LEU D CA 1
ATOM 3791 C CA C LEU D 1 27 ? -24.290 -5.183 9.007 0.43 18.11 19 LEU D CA 1
ATOM 3792 C C . LEU D 1 27 ? -25.535 -4.846 9.822 1.00 19.54 19 LEU D C 1
ATOM 3793 O O . LEU D 1 27 ? -26.553 -4.481 9.222 1.00 20.79 19 LEU D O 1
ATOM 3802 N N . ILE D 1 28 ? -25.485 -4.939 11.159 1.00 18.45 20 ILE D N 1
ATOM 3803 C CA . ILE D 1 28 ? -26.623 -4.488 11.961 1.00 22.15 20 ILE D CA 1
ATOM 3804 C C . ILE D 1 28 ? -26.924 -3.023 11.672 1.00 22.77 20 ILE D C 1
ATOM 3805 O O . ILE D 1 28 ? -28.074 -2.583 11.779 1.00 21.14 20 ILE D O 1
ATOM 3810 N N . HIS D 1 29 ? -25.908 -2.248 11.287 1.00 22.31 21 HIS D N 1
ATOM 3811 C CA . HIS D 1 29 ? -26.140 -0.841 10.984 1.00 21.53 21 HIS D CA 1
ATOM 3812 C C . HIS D 1 29 ? -26.891 -0.669 9.669 1.00 21.36 21 HIS D C 1
ATOM 3813 O O . HIS D 1 29 ? -27.614 0.319 9.496 1.00 20.28 21 HIS D O 1
ATOM 3820 N N . ALA D 1 30 ? -26.740 -1.611 8.732 1.00 17.02 22 ALA D N 1
ATOM 3821 C CA . ALA D 1 30 ? -27.608 -1.608 7.559 1.00 19.07 22 ALA D CA 1
ATOM 3822 C C . ALA D 1 30 ? -29.045 -1.886 7.964 1.00 19.03 22 ALA D C 1
ATOM 3823 O O . ALA D 1 30 ? -29.970 -1.200 7.516 1.00 19.39 22 ALA D O 1
ATOM 3825 N N . ALA D 1 31 ? -29.251 -2.908 8.802 1.00 18.55 23 ALA D N 1
ATOM 3826 C CA . ALA D 1 31 ? -30.592 -3.229 9.280 1.00 22.84 23 ALA D CA 1
ATOM 3827 C C . ALA D 1 31 ? -31.237 -2.030 9.968 1.00 25.32 23 ALA D C 1
ATOM 3828 O O . ALA D 1 31 ? -32.404 -1.701 9.710 1.00 23.11 23 ALA D O 1
ATOM 3830 N N . HIS D 1 32 ? -30.483 -1.356 10.844 1.00 21.55 24 HIS D N 1
ATOM 3831 C CA . HIS D 1 32 ? -31.021 -0.201 11.560 1.00 26.42 24 HIS D CA 1
ATOM 3832 C C . HIS D 1 32 ? -31.469 0.890 10.593 1.00 23.74 24 HIS D C 1
ATOM 3833 O O . HIS D 1 32 ? -32.496 1.542 10.814 1.00 25.17 24 HIS D O 1
ATOM 3840 N N . THR D 1 33 ? -30.708 1.101 9.514 1.00 18.42 25 THR D N 1
ATOM 3841 C CA . THR D 1 33 ? -31.072 2.117 8.531 1.00 21.49 25 THR D CA 1
ATOM 3842 C C . THR D 1 33 ? -32.316 1.712 7.746 1.00 25.22 25 THR D C 1
ATOM 3843 O O . THR D 1 33 ? -33.196 2.543 7.496 1.00 20.14 25 THR D O 1
ATOM 3847 N N . LEU D 1 34 ? -32.417 0.439 7.361 1.00 21.62 26 LEU D N 1
ATOM 3848 C CA . LEU D 1 34 ? -33.621 -0.021 6.677 1.00 20.83 26 LEU D CA 1
ATOM 3849 C C . LEU D 1 34 ? -34.842 0.071 7.585 1.00 23.69 26 LEU D C 1
ATOM 3850 O O . LEU D 1 34 ? -35.945 0.367 7.112 1.00 22.49 26 LEU D O 1
ATOM 3855 N N . ASP D 1 35 ? -34.674 -0.191 8.889 1.00 23.11 27 ASP D N 1
ATOM 3856 C CA . ASP D 1 35 ? -35.779 0.018 9.828 1.00 26.82 27 ASP D CA 1
ATOM 3857 C C . ASP D 1 35 ? -36.232 1.475 9.826 1.00 27.53 27 ASP D C 1
ATOM 3858 O O . ASP D 1 35 ? -37.438 1.764 9.808 1.00 26.67 27 ASP D O 1
ATOM 3863 N N . ALA D 1 36 ? -35.276 2.407 9.859 1.00 24.58 28 ALA D N 1
ATOM 3864 C CA . ALA D 1 36 ? -35.625 3.826 9.855 1.00 24.26 28 ALA D CA 1
ATOM 3865 C C . ALA D 1 36 ? -36.376 4.222 8.588 1.00 23.77 28 ALA D C 1
ATOM 3866 O O . ALA D 1 36 ? -37.244 5.101 8.635 1.00 27.42 28 ALA D O 1
ATOM 3868 N N . LEU D 1 37 ? -36.071 3.590 7.458 1.00 24.98 29 LEU D N 1
ATOM 3869 C CA . LEU D 1 37 ? -36.740 3.876 6.195 1.00 21.83 29 LEU D CA 1
ATOM 3870 C C . LEU D 1 37 ? -38.006 3.050 5.984 1.00 25.63 29 LEU D C 1
ATOM 3871 O O . LEU D 1 37 ? -38.664 3.215 4.951 1.00 24.71 29 LEU D O 1
ATOM 3876 N N . ASN D 1 38 ? -38.342 2.160 6.926 1.00 27.69 30 ASN D N 1
ATOM 3877 C CA A ASN D 1 38 ? -39.546 1.328 6.839 0.43 29.29 30 ASN D CA 1
ATOM 3878 C CA B ASN D 1 38 ? -39.540 1.318 6.845 0.57 29.29 30 ASN D CA 1
ATOM 3879 C C . ASN D 1 38 ? -39.526 0.444 5.592 1.00 27.41 30 ASN D C 1
ATOM 3880 O O . ASN D 1 38 ? -40.546 0.262 4.926 1.00 27.46 30 ASN D O 1
ATOM 3889 N N . ILE D 1 39 ? -38.355 -0.112 5.269 1.00 22.57 31 ILE D N 1
ATOM 3890 C CA . ILE D 1 39 ? -38.194 -1.007 4.124 1.00 20.06 31 ILE D CA 1
ATOM 3891 C C . ILE D 1 39 ? -38.115 -2.438 4.636 1.00 24.86 31 ILE D C 1
ATOM 3892 O O . ILE D 1 39 ? -37.355 -2.727 5.567 1.00 23.08 31 ILE D O 1
ATOM 3897 N N . GLY D 1 40 ? -38.887 -3.333 4.025 1.00 21.25 32 GLY D N 1
ATOM 3898 C CA . GLY D 1 40 ? -38.896 -4.721 4.467 1.00 20.22 32 GLY D CA 1
ATOM 3899 C C . GLY D 1 40 ? -37.622 -5.443 4.048 1.00 21.11 32 GLY D C 1
ATOM 3900 O O . GLY D 1 40 ? -37.234 -5.423 2.873 1.00 20.69 32 GLY D O 1
ATOM 3901 N N . TYR D 1 41 ? -36.968 -6.092 5.008 1.00 23.30 33 TYR D N 1
ATOM 3902 C CA . TYR D 1 41 ? -35.755 -6.850 4.734 1.00 18.92 33 TYR D CA 1
ATOM 3903 C C . TYR D 1 41 ? -35.754 -8.099 5.602 1.00 19.42 33 TYR D C 1
ATOM 3904 O O . TYR D 1 41 ? -36.512 -8.221 6.570 1.00 22.63 33 TYR D O 1
ATOM 3913 N N . GLU D 1 42 ? -34.871 -9.025 5.245 1.00 23.21 34 GLU D N 1
ATOM 3914 C CA . GLU D 1 42 ? -34.651 -10.258 5.988 1.00 21.34 34 GLU D CA 1
ATOM 3915 C C . GLU D 1 42 ? -33.148 -10.458 6.121 1.00 23.64 34 GLU D C 1
ATOM 3916 O O . GLU D 1 42 ? -32.431 -10.418 5.119 1.00 27.79 34 GLU D O 1
ATOM 3922 N N . ALA D 1 43 ? -32.666 -10.651 7.350 1.00 21.36 35 ALA D N 1
ATOM 3923 C CA . ALA D 1 43 ? -31.244 -10.839 7.604 1.00 19.33 35 ALA D CA 1
ATOM 3924 C C . ALA D 1 43 ? -30.929 -12.321 7.783 1.00 23.02 35 ALA D C 1
ATOM 3925 O O . ALA D 1 43 ? -31.670 -13.053 8.449 1.00 27.57 35 ALA D O 1
ATOM 3927 N N . GLU D 1 44 ? -29.826 -12.761 7.184 1.00 22.45 36 GLU D N 1
ATOM 3928 C CA . GLU D 1 44 ? -29.514 -14.184 7.194 1.00 22.65 36 GLU D CA 1
ATOM 3929 C C . GLU D 1 44 ? -28.011 -14.394 7.067 1.00 19.61 36 GLU D C 1
ATOM 3930 O O . GLU D 1 44 ? -27.321 -13.632 6.377 1.00 20.09 36 GLU D O 1
ATOM 3936 N N . ILE D 1 45 ? -27.508 -15.428 7.737 1.00 21.66 37 ILE D N 1
ATOM 3937 C CA . ILE D 1 45 ? -26.113 -15.823 7.602 1.00 20.89 37 ILE D CA 1
ATOM 3938 C C . ILE D 1 45 ? -26.005 -16.812 6.447 1.00 19.08 37 ILE D C 1
ATOM 3939 O O . ILE D 1 45 ? -26.629 -17.880 6.471 1.00 24.72 37 ILE D O 1
ATOM 3944 N N . VAL D 1 46 ? -25.212 -16.450 5.438 1.00 22.37 38 VAL D N 1
ATOM 3945 C CA . VAL D 1 46 ? -24.964 -17.264 4.250 1.00 22.41 38 VAL D CA 1
ATOM 3946 C C . VAL D 1 46 ? -23.459 -17.207 4.007 1.00 21.45 38 VAL D C 1
ATOM 3947 O O . VAL D 1 46 ? -22.921 -16.142 3.684 1.00 21.10 38 VAL D O 1
ATOM 3951 N N . SER D 1 47 ? -22.772 -18.332 4.181 1.00 17.66 39 SER D N 1
ATOM 3952 C CA . SER D 1 47 ? -21.315 -18.349 4.111 1.00 18.70 39 SER D CA 1
ATOM 3953 C C . SER D 1 47 ? -20.865 -18.918 2.775 1.00 21.90 39 SER D C 1
ATOM 3954 O O . SER D 1 47 ? -21.173 -20.071 2.455 1.00 21.24 39 SER D O 1
ATOM 3957 N N . ALA D 1 48 ? -20.108 -18.120 2.011 1.00 18.68 40 ALA D N 1
ATOM 3958 C CA . ALA D 1 48 ? -19.586 -18.617 0.744 1.00 21.00 40 ALA D CA 1
ATOM 3959 C C . ALA D 1 48 ? -18.647 -19.789 0.962 1.00 21.54 40 ALA D C 1
ATOM 3960 O O . ALA D 1 48 ? -18.574 -20.694 0.124 1.00 22.47 40 ALA D O 1
ATOM 3962 N N . HIS D 1 49 ? -17.911 -19.789 2.069 1.00 18.09 41 HIS D N 1
ATOM 3963 C CA . HIS D 1 49 ? -16.910 -20.821 2.268 1.00 23.88 41 HIS D CA 1
ATOM 3964 C C . HIS D 1 49 ? -17.430 -22.001 3.068 1.00 23.80 41 HIS D C 1
ATOM 3965 O O . HIS D 1 49 ? -17.039 -23.136 2.791 1.00 23.84 41 HIS D O 1
ATOM 3972 N N . ARG D 1 50 ? -18.326 -21.771 4.026 1.00 20.41 42 ARG D N 1
ATOM 3973 C CA . ARG D 1 50 ? -18.830 -22.869 4.838 1.00 20.38 42 ARG D CA 1
ATOM 3974 C C . ARG D 1 50 ? -20.194 -23.381 4.397 1.00 20.68 42 ARG D C 1
ATOM 3975 O O . ARG D 1 50 ? -20.507 -24.544 4.669 1.00 23.54 42 ARG D O 1
ATOM 3983 N N . THR D 1 51 ? -21.012 -22.566 3.729 1.00 21.10 43 THR D N 1
ATOM 3984 C CA . THR D 1 51 ? -22.290 -23.032 3.181 1.00 22.94 43 THR D CA 1
ATOM 3985 C C . THR D 1 51 ? -22.395 -22.698 1.692 1.00 21.66 43 THR D C 1
ATOM 3986 O O . THR D 1 51 ? -23.321 -22.009 1.261 1.00 22.13 43 THR D O 1
ATOM 3990 N N . PRO D 1 52 ? -21.466 -23.205 0.868 1.00 20.98 44 PRO D N 1
ATOM 3991 C CA . PRO D 1 52 ? -21.513 -22.868 -0.561 1.00 17.93 44 PRO D CA 1
ATOM 3992 C C . PRO D 1 52 ? -22.796 -23.314 -1.246 1.00 18.81 44 PRO D C 1
ATOM 3993 O O . PRO D 1 52 ? -23.328 -22.579 -2.091 1.00 18.33 44 PRO D O 1
ATOM 3997 N N . ASP D 1 53 ? -23.322 -24.494 -0.900 1.00 19.59 45 ASP D N 1
ATOM 3998 C CA . ASP D 1 53 ? -24.564 -24.933 -1.525 1.00 24.77 45 ASP D CA 1
ATOM 3999 C C . ASP D 1 53 ? -25.727 -24.014 -1.170 1.00 24.06 45 ASP D C 1
ATOM 4000 O O . ASP D 1 53 ? -26.558 -23.699 -2.032 1.00 21.49 45 ASP D O 1
ATOM 4005 N N . LYS D 1 54 ? -25.807 -23.573 0.092 1.00 20.96 46 LYS D N 1
ATOM 4006 C CA . LYS D 1 54 ? -26.887 -22.672 0.492 1.00 22.53 46 LYS D CA 1
ATOM 4007 C C . LYS D 1 54 ? -26.785 -21.323 -0.213 1.00 20.33 46 LYS D C 1
ATOM 4008 O O . LYS D 1 54 ? -27.813 -20.715 -0.546 1.00 21.31 46 LYS D O 1
ATOM 4014 N N . LEU D 1 55 ? -25.562 -20.842 -0.459 1.00 18.37 47 LEU D N 1
ATOM 4015 C CA . LEU D 1 55 ? -25.393 -19.604 -1.224 1.00 18.30 47 LEU D CA 1
ATOM 4016 C C . LEU D 1 55 ? -26.060 -19.720 -2.588 1.00 18.81 47 LEU D C 1
ATOM 4017 O O . LEU D 1 55 ? -26.792 -18.819 -3.019 1.00 18.01 47 LEU D O 1
ATOM 4022 N N . PHE D 1 56 ? -25.793 -20.818 -3.299 1.00 17.38 48 PHE D N 1
ATOM 4023 C CA . PHE D 1 56 ? -26.411 -21.006 -4.606 1.00 21.35 48 PHE D CA 1
ATOM 4024 C C . PHE D 1 56 ? -27.927 -21.083 -4.496 1.00 22.97 48 PHE D C 1
ATOM 4025 O O . PHE D 1 56 ? -28.637 -20.475 -5.299 1.00 20.32 48 PHE D O 1
ATOM 4033 N N . ARG D 1 57 ? -28.445 -21.829 -3.512 1.00 21.36 49 ARG D N 1
ATOM 4034 C CA . ARG D 1 57 ? -29.894 -21.924 -3.359 1.00 21.36 49 ARG D CA 1
ATOM 4035 C C . ARG D 1 57 ? -30.492 -20.566 -3.035 1.00 23.02 49 ARG D C 1
ATOM 4036 O O . ARG D 1 57 ? -31.528 -20.187 -3.600 1.00 24.10 49 ARG D O 1
ATOM 4044 N N . TYR D 1 58 ? -29.844 -19.812 -2.140 1.00 21.21 50 TYR D N 1
ATOM 4045 C CA . TYR D 1 58 ? -30.353 -18.493 -1.779 1.00 21.52 50 TYR D CA 1
ATOM 4046 C C . TYR D 1 58 ? -30.406 -17.588 -2.997 1.00 22.72 50 TYR D C 1
ATOM 4047 O O . TYR D 1 58 ? -31.414 -16.915 -3.245 1.00 23.39 50 TYR D O 1
ATOM 4056 N N . ALA D 1 59 ? -29.326 -17.565 -3.774 1.00 16.85 51 ALA D N 1
ATOM 4057 C CA . ALA D 1 59 ? -29.299 -16.717 -4.962 1.00 19.82 51 ALA D CA 1
ATOM 4058 C C . ALA D 1 59 ? -30.329 -17.175 -5.986 1.00 20.35 51 ALA D C 1
ATOM 4059 O O . ALA D 1 59 ? -31.016 -16.351 -6.589 1.00 17.31 51 ALA D O 1
ATOM 4061 N N . GLU D 1 60 ? -30.477 -18.492 -6.172 1.00 19.62 52 GLU D N 1
ATOM 4062 C CA . GLU D 1 60 ? -31.429 -18.987 -7.165 1.00 21.85 52 GLU D CA 1
ATOM 4063 C C . GLU D 1 60 ? -32.863 -18.580 -6.834 1.00 24.28 52 GLU D C 1
ATOM 4064 O O . GLU D 1 60 ? -33.652 -18.297 -7.742 1.00 23.02 52 GLU D O 1
ATOM 4070 N N . GLN D 1 61 ? -33.221 -18.549 -5.546 1.00 20.98 53 GLN D N 1
ATOM 4071 C CA . GLN D 1 61 ? -34.591 -18.263 -5.128 1.00 22.41 53 GLN D CA 1
ATOM 4072 C C . GLN D 1 61 ? -34.909 -16.772 -5.017 1.00 20.19 53 GLN D C 1
ATOM 4073 O O . GLN D 1 61 ? -36.093 -16.420 -4.949 1.00 21.25 53 GLN D O 1
ATOM 4079 N N . ALA D 1 62 ? -33.891 -15.907 -4.983 1.00 18.15 54 ALA D N 1
ATOM 4080 C CA . ALA D 1 62 ? -34.090 -14.517 -4.569 1.00 19.36 54 ALA D CA 1
ATOM 4081 C C . ALA D 1 62 ? -35.151 -13.810 -5.414 1.00 22.35 54 ALA D C 1
ATOM 4082 O O . ALA D 1 62 ? -36.088 -13.209 -4.875 1.00 18.17 54 ALA D O 1
ATOM 4084 N N . GLU D 1 63 ? -35.021 -13.882 -6.743 1.00 19.13 55 GLU D N 1
ATOM 4085 C CA . GLU D 1 63 ? -35.922 -13.156 -7.635 1.00 22.33 55 GLU D CA 1
ATOM 4086 C C . GLU D 1 63 ? -37.368 -13.612 -7.463 1.00 25.86 55 GLU D C 1
ATOM 4087 O O . GLU D 1 63 ? -38.288 -12.790 -7.366 1.00 21.61 55 GLU D O 1
ATOM 4093 N N . ALA D 1 64 ? -37.590 -14.925 -7.438 1.00 20.84 56 ALA D N 1
ATOM 4094 C CA . ALA D 1 64 ? -38.948 -15.447 -7.325 1.00 22.25 56 ALA D CA 1
ATOM 4095 C C . ALA D 1 64 ? -39.576 -15.123 -5.974 1.00 24.58 56 ALA D C 1
ATOM 4096 O O . ALA D 1 64 ? -40.799 -14.982 -5.883 1.00 27.98 56 ALA D O 1
ATOM 4098 N N . ARG D 1 65 ? -38.765 -14.993 -4.923 1.00 22.96 57 ARG D N 1
ATOM 4099 C CA . ARG D 1 65 ? -39.271 -14.630 -3.604 1.00 27.35 57 ARG D CA 1
ATOM 4100 C C . ARG D 1 65 ? -39.714 -13.176 -3.526 1.00 24.98 57 ARG D C 1
ATOM 4101 O O . ARG D 1 65 ? -40.326 -12.786 -2.527 1.00 31.63 57 ARG D O 1
ATOM 4109 N N . GLY D 1 66 ? -39.407 -12.369 -4.536 1.00 22.13 58 GLY D N 1
ATOM 4110 C CA . GLY D 1 66 ? -39.743 -10.960 -4.512 1.00 23.64 58 GLY D CA 1
ATOM 4111 C C . GLY D 1 66 ? -38.642 -10.037 -4.029 1.00 24.25 58 GLY D C 1
ATOM 4112 O O . GLY D 1 66 ? -38.871 -8.824 -3.951 1.00 21.68 58 GLY D O 1
ATOM 4113 N N . LEU D 1 67 ? -37.460 -10.555 -3.701 1.00 19.28 59 LEU D N 1
ATOM 4114 C CA . LEU D 1 67 ? -36.340 -9.671 -3.381 1.00 20.72 59 LEU D CA 1
ATOM 4115 C C . LEU D 1 67 ? -35.914 -8.898 -4.624 1.00 18.29 59 LEU D C 1
ATOM 4116 O O . LEU D 1 67 ? -35.951 -9.420 -5.742 1.00 19.89 59 LEU D O 1
ATOM 4121 N N . GLU D 1 68 ? -35.534 -7.631 -4.435 1.00 19.47 60 GLU D N 1
ATOM 4122 C CA . GLU D 1 68 ? -35.058 -6.814 -5.543 1.00 18.43 60 GLU D CA 1
ATOM 4123 C C . GLU D 1 68 ? -33.632 -6.311 -5.368 1.00 18.97 60 GLU D C 1
ATOM 4124 O O . GLU D 1 68 ? -33.035 -5.848 -6.348 1.00 18.23 60 GLU D O 1
ATOM 4130 N N . VAL D 1 69 ? -33.084 -6.350 -4.157 1.00 15.32 61 VAL D N 1
ATOM 4131 C CA . VAL D 1 69 ? -31.699 -5.972 -3.907 1.00 16.66 61 VAL D CA 1
ATOM 4132 C C . VAL D 1 69 ? -31.150 -6.916 -2.851 1.00 18.94 61 VAL D C 1
ATOM 4133 O O . VAL D 1 69 ? -31.850 -7.252 -1.889 1.00 18.00 61 VAL D O 1
ATOM 4137 N N . ILE D 1 70 ? -29.900 -7.340 -3.024 1.00 15.99 62 ILE D N 1
ATOM 4138 C CA A ILE D 1 70 ? -29.171 -8.125 -2.032 0.40 15.80 62 ILE D CA 1
ATOM 4139 C CA B ILE D 1 70 ? -29.184 -8.117 -2.020 0.60 15.61 62 ILE D CA 1
ATOM 4140 C C . ILE D 1 70 ? -28.016 -7.277 -1.520 1.00 15.85 62 ILE D C 1
ATOM 4141 O O . ILE D 1 70 ? -27.222 -6.761 -2.318 1.00 18.32 62 ILE D O 1
ATOM 4150 N N . ILE D 1 71 ? -27.927 -7.125 -0.202 1.00 15.48 63 ILE D N 1
ATOM 4151 C CA . ILE D 1 71 ? -26.772 -6.517 0.459 1.00 15.82 63 ILE D CA 1
ATOM 4152 C C . ILE D 1 71 ? -25.997 -7.661 1.093 1.00 17.25 63 ILE D C 1
ATOM 4153 O O . ILE D 1 71 ? -26.535 -8.361 1.960 1.00 16.82 63 ILE D O 1
ATOM 4158 N N . ALA D 1 72 ? -24.732 -7.835 0.695 1.00 15.16 64 ALA D N 1
ATOM 4159 C CA . ALA D 1 72 ? -23.904 -8.937 1.178 1.00 16.15 64 ALA D CA 1
ATOM 4160 C C . ALA D 1 72 ? -22.640 -8.379 1.809 1.00 18.40 64 ALA D C 1
ATOM 4161 O O . ALA D 1 72 ? -21.899 -7.640 1.159 1.00 16.13 64 ALA D O 1
ATOM 4163 N N . GLY D 1 73 ? -22.384 -8.744 3.055 1.00 15.72 65 GLY D N 1
ATOM 4164 C CA . GLY D 1 73 ? -21.192 -8.294 3.765 1.00 16.93 65 GLY D CA 1
ATOM 4165 C C . GLY D 1 73 ? -20.272 -9.455 4.088 1.00 20.13 65 GLY D C 1
ATOM 4166 O O . GLY D 1 73 ? -20.728 -10.509 4.534 1.00 18.74 65 GLY D O 1
ATOM 4167 N N . ALA D 1 74 ? -18.971 -9.247 3.887 1.00 17.32 66 ALA D N 1
ATOM 4168 C CA . ALA D 1 74 ? -17.986 -10.263 4.230 1.00 16.79 66 ALA D CA 1
ATOM 4169 C C . ALA D 1 74 ? -16.620 -9.606 4.376 1.00 18.15 66 ALA D C 1
ATOM 4170 O O . ALA D 1 74 ? -16.385 -8.494 3.888 1.00 19.38 66 ALA D O 1
ATOM 4172 N N . GLY D 1 75 ? -15.721 -10.316 5.059 1.00 20.43 67 GLY D N 1
ATOM 4173 C CA . GLY D 1 75 ? -14.397 -9.801 5.325 1.00 22.47 67 GLY D CA 1
ATOM 4174 C C . GLY D 1 75 ? -13.323 -10.763 4.855 1.00 22.04 67 GLY D C 1
ATOM 4175 O O . GLY D 1 75 ? -13.580 -11.939 4.579 1.00 19.78 67 GLY D O 1
ATOM 4176 N N . GLY D 1 76 ? -12.101 -10.236 4.765 1.00 20.48 68 GLY D N 1
ATOM 4177 C CA . GLY D 1 76 ? -10.979 -11.058 4.332 1.00 19.00 68 GLY D CA 1
ATOM 4178 C C . GLY D 1 76 ? -11.049 -11.322 2.841 1.00 20.48 68 GLY D C 1
ATOM 4179 O O . GLY D 1 76 ? -11.384 -10.435 2.047 1.00 20.09 68 GLY D O 1
ATOM 4180 N N . ALA D 1 77 ? -10.744 -12.564 2.445 1.00 16.69 69 ALA D N 1
ATOM 4181 C CA . ALA D 1 77 ? -10.965 -13.000 1.067 1.00 15.04 69 ALA D CA 1
ATOM 4182 C C . ALA D 1 77 ? -12.472 -13.168 0.917 1.00 22.43 69 ALA D C 1
ATOM 4183 O O . ALA D 1 77 ? -13.037 -14.251 1.087 1.00 21.50 69 ALA D O 1
ATOM 4185 N N . ALA D 1 78 ? -13.130 -12.050 0.617 1.00 20.13 70 ALA D N 1
ATOM 4186 C CA . ALA D 1 78 ? -14.585 -11.928 0.685 1.00 17.55 70 ALA D CA 1
ATOM 4187 C C . ALA D 1 78 ? -15.169 -12.361 -0.651 1.00 22.38 70 ALA D C 1
ATOM 4188 O O . ALA D 1 78 ? -15.112 -11.618 -1.634 1.00 24.29 70 ALA D O 1
ATOM 4190 N N . HIS D 1 79 ? -15.738 -13.570 -0.691 1.00 14.47 71 HIS D N 1
ATOM 4191 C CA . HIS D 1 79 ? -16.295 -14.107 -1.920 1.00 12.21 71 HIS D CA 1
ATOM 4192 C C . HIS D 1 79 ? -17.819 -14.119 -1.955 1.00 16.89 71 HIS D C 1
ATOM 4193 O O . HIS D 1 79 ? -18.386 -14.326 -3.030 1.00 18.56 71 HIS D O 1
ATOM 4200 N N . LEU D 1 80 ? -18.491 -13.860 -0.828 1.00 16.13 72 LEU D N 1
ATOM 4201 C CA . LEU D 1 80 ? -19.952 -13.931 -0.795 1.00 16.11 72 LEU D CA 1
ATOM 4202 C C . LEU D 1 80 ? -20.637 -12.977 -1.772 1.00 14.84 72 LEU D C 1
ATOM 4203 O O . LEU D 1 80 ? -21.509 -13.436 -2.528 1.00 14.54 72 LEU D O 1
ATOM 4208 N N . PRO D 1 81 ? -20.326 -11.673 -1.810 1.00 15.63 73 PRO D N 1
ATOM 4209 C CA . PRO D 1 81 ? -21.030 -10.801 -2.771 1.00 15.20 73 PRO D CA 1
ATOM 4210 C C . PRO D 1 81 ? -20.858 -11.246 -4.210 1.00 11.57 73 PRO D C 1
ATOM 4211 O O . PRO D 1 81 ? -21.850 -11.330 -4.949 1.00 15.09 73 PRO D O 1
ATOM 4215 N N . GLY D 1 82 ? -19.629 -11.577 -4.614 1.00 13.34 74 GLY D N 1
ATOM 4216 C CA . GLY D 1 82 ? -19.383 -11.907 -6.009 1.00 14.89 74 GLY D CA 1
ATOM 4217 C C . GLY D 1 82 ? -20.060 -13.197 -6.436 1.00 15.02 74 GLY D C 1
ATOM 4218 O O . GLY D 1 82 ? -20.592 -13.291 -7.545 1.00 14.55 74 GLY D O 1
ATOM 4219 N N . MET D 1 83 ? -20.047 -14.209 -5.571 1.00 14.62 75 MET D N 1
ATOM 4220 C CA . MET D 1 83 ? -20.686 -15.469 -5.949 1.00 13.73 75 MET D CA 1
ATOM 4221 C C . MET D 1 83 ? -22.210 -15.355 -5.974 1.00 14.84 75 MET D C 1
ATOM 4222 O O . MET D 1 83 ? -22.858 -16.007 -6.797 1.00 19.25 75 MET D O 1
ATOM 4227 N N . VAL D 1 84 ? -22.806 -14.533 -5.104 1.00 16.57 76 VAL D N 1
ATOM 4228 C CA . VAL D 1 84 ? -24.241 -14.273 -5.207 1.00 18.22 76 VAL D CA 1
ATOM 4229 C C . VAL D 1 84 ? -24.561 -13.562 -6.520 1.00 17.59 76 VAL D C 1
ATOM 4230 O O . VAL D 1 84 ? -25.519 -13.919 -7.217 1.00 16.52 76 VAL D O 1
ATOM 4234 N N . ALA D 1 85 ? -23.746 -12.563 -6.894 1.00 16.44 77 ALA D N 1
ATOM 4235 C CA . ALA D 1 85 ? -23.975 -11.860 -8.154 1.00 15.89 77 ALA D CA 1
ATOM 4236 C C . ALA D 1 85 ? -23.798 -12.782 -9.353 1.00 15.57 77 ALA D C 1
ATOM 4237 O O . ALA D 1 85 ? -24.410 -12.554 -10.407 1.00 13.88 77 ALA D O 1
ATOM 4239 N N . ALA D 1 86 ? -22.992 -13.841 -9.201 1.00 15.81 78 ALA D N 1
ATOM 4240 C CA . ALA D 1 86 ? -22.813 -14.821 -10.267 1.00 15.93 78 ALA D CA 1
ATOM 4241 C C . ALA D 1 86 ? -24.038 -15.708 -10.459 1.00 16.98 78 ALA D C 1
ATOM 4242 O O . ALA D 1 86 ? -24.191 -16.304 -11.532 1.00 20.09 78 ALA D O 1
ATOM 4244 N N . LYS D 1 87 ? -24.908 -15.806 -9.453 1.00 15.54 79 LYS D N 1
ATOM 4245 C CA . LYS D 1 87 ? -25.990 -16.776 -9.442 1.00 19.64 79 LYS D CA 1
ATOM 4246 C C . LYS D 1 87 ? -27.378 -16.149 -9.425 1.00 18.60 79 LYS D C 1
ATOM 4247 O O . LYS D 1 87 ? -28.369 -16.887 -9.490 1.00 20.78 79 LYS D O 1
ATOM 4253 N N . THR D 1 88 ? -27.483 -14.815 -9.346 1.00 17.27 80 THR D N 1
ATOM 4254 C CA . THR D 1 88 ? -28.755 -14.120 -9.528 1.00 22.39 80 THR D CA 1
ATOM 4255 C C . THR D 1 88 ? -28.499 -12.844 -10.315 1.00 14.89 80 THR D C 1
ATOM 4256 O O . THR D 1 88 ? -27.434 -12.234 -10.183 1.00 17.90 80 THR D O 1
ATOM 4260 N N . SER D 1 89 ? -29.473 -12.447 -11.139 1.00 15.27 81 SER D N 1
ATOM 4261 C CA . SER D 1 89 ? -29.323 -11.195 -11.884 1.00 17.58 81 SER D CA 1
ATOM 4262 C C . SER D 1 89 ? -29.805 -9.990 -11.092 1.00 16.04 81 SER D C 1
ATOM 4263 O O . SER D 1 89 ? -29.722 -8.857 -11.591 1.00 16.22 81 SER D O 1
ATOM 4266 N N . LEU D 1 90 ? -30.303 -10.190 -9.874 1.00 14.50 82 LEU D N 1
ATOM 4267 C CA . LEU D 1 90 ? -30.627 -9.040 -9.040 1.00 17.70 82 LEU D CA 1
ATOM 4268 C C . LEU D 1 90 ? -29.362 -8.220 -8.774 1.00 17.22 82 LEU D C 1
ATOM 4269 O O . LEU D 1 90 ? -28.250 -8.766 -8.735 1.00 15.91 82 LEU D O 1
ATOM 4274 N N . PRO D 1 91 ? -29.498 -6.915 -8.539 1.00 16.51 83 PRO D N 1
ATOM 4275 C CA . PRO D 1 91 ? -28.326 -6.123 -8.128 1.00 13.53 83 PRO D CA 1
ATOM 4276 C C . PRO D 1 91 ? -27.846 -6.530 -6.742 1.00 14.37 83 PRO D C 1
ATOM 4277 O O . PRO D 1 91 ? -28.635 -6.612 -5.796 1.00 17.11 83 PRO D O 1
ATOM 4281 N N . VAL D 1 92 ? -26.537 -6.775 -6.619 1.00 12.57 84 VAL D N 1
ATOM 4282 C CA . VAL D 1 92 ? -25.919 -7.166 -5.359 1.00 13.10 84 VAL D CA 1
ATOM 4283 C C . VAL D 1 92 ? -24.992 -6.050 -4.911 1.00 15.61 84 VAL D C 1
ATOM 4284 O O . VAL D 1 92 ? -24.102 -5.633 -5.665 1.00 15.39 84 VAL D O 1
ATOM 4288 N N . LEU D 1 93 ? -25.193 -5.582 -3.684 1.00 13.67 85 LEU D N 1
ATOM 4289 C CA . LEU D 1 93 ? -24.326 -4.594 -3.054 1.00 14.75 85 LEU D CA 1
ATOM 4290 C C . LEU D 1 93 ? -23.361 -5.289 -2.105 1.00 16.07 85 LEU D C 1
ATOM 4291 O O . LEU D 1 93 ? -23.750 -6.210 -1.384 1.00 18.11 85 LEU D O 1
ATOM 4296 N N . GLY D 1 94 ? -22.104 -4.850 -2.106 1.00 14.99 86 GLY D N 1
ATOM 4297 C CA . GLY D 1 94 ? -21.060 -5.456 -1.280 1.00 12.47 86 GLY D CA 1
ATOM 4298 C C . GLY D 1 94 ? -20.586 -4.515 -0.182 1.00 15.82 86 GLY D C 1
ATOM 4299 O O . GLY D 1 94 ? -20.240 -3.363 -0.441 1.00 16.89 86 GLY D O 1
ATOM 4300 N N . VAL D 1 95 ? -20.575 -5.023 1.046 1.00 14.88 87 VAL D N 1
ATOM 4301 C CA . VAL D 1 95 ? -20.084 -4.287 2.204 1.00 15.71 87 VAL D CA 1
ATOM 4302 C C . VAL D 1 95 ? -18.782 -4.949 2.659 1.00 16.60 87 VAL D C 1
ATOM 4303 O O . VAL D 1 95 ? -18.813 -6.065 3.204 1.00 14.97 87 VAL D O 1
ATOM 4307 N N . PRO D 1 96 ? -17.623 -4.320 2.453 1.00 13.51 88 PRO D N 1
ATOM 4308 C CA . PRO D 1 96 ? -16.357 -4.901 2.945 1.00 15.99 88 PRO D CA 1
ATOM 4309 C C . PRO D 1 96 ? -16.272 -4.757 4.457 1.00 16.74 88 PRO D C 1
ATOM 4310 O O . PRO D 1 96 ? -16.287 -3.645 4.982 1.00 16.83 88 PRO D O 1
ATOM 4314 N N . VAL D 1 97 ? -16.185 -5.881 5.157 1.00 14.74 89 VAL D N 1
ATOM 4315 C CA . VAL D 1 97 ? -16.101 -5.864 6.612 1.00 14.03 89 VAL D CA 1
ATOM 4316 C C . VAL D 1 97 ? -14.654 -5.630 7.016 1.00 18.14 89 VAL D C 1
ATOM 4317 O O . VAL D 1 97 ? -13.728 -6.209 6.432 1.00 21.80 89 VAL D O 1
ATOM 4321 N N . MET D 1 98 ? -14.445 -4.770 8.012 1.00 25.84 90 MET D N 1
ATOM 4322 C CA . MET D 1 98 ? -13.081 -4.500 8.447 1.00 33.57 90 MET D CA 1
ATOM 4323 C C . MET D 1 98 ? -12.436 -5.773 8.982 1.00 31.63 90 MET D C 1
ATOM 4324 O O . MET D 1 98 ? -13.002 -6.475 9.825 1.00 30.99 90 MET D O 1
ATOM 4329 N N . SER D 1 99 ? -11.259 -6.084 8.461 1.00 23.43 91 SER D N 1
ATOM 4330 C CA . SER D 1 99 ? -10.521 -7.262 8.882 1.00 25.85 91 SER D CA 1
ATOM 4331 C C . SER D 1 99 ? -9.501 -6.881 9.948 1.00 32.44 91 SER D C 1
ATOM 4332 O O . SER D 1 99 ? -8.986 -5.761 9.967 1.00 25.96 91 SER D O 1
ATOM 4335 N N . GLN D 1 100 ? -9.220 -7.830 10.844 1.00 31.47 92 GLN D N 1
ATOM 4336 C CA . GLN D 1 100 ? -8.312 -7.548 11.952 1.00 3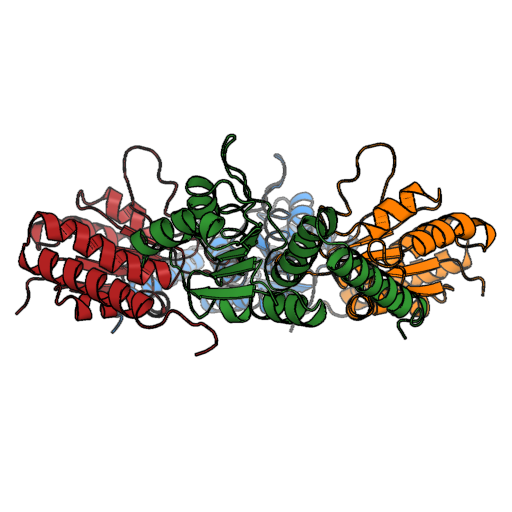6.86 92 GLN D CA 1
ATOM 4337 C C . GLN D 1 100 ? -6.879 -7.349 11.468 1.00 34.38 92 GLN D C 1
ATOM 4338 O O . GLN D 1 100 ? -6.145 -6.516 12.018 1.00 38.95 92 GLN D O 1
ATOM 4344 N N . THR D 1 101 ? -6.460 -8.094 10.440 1.00 24.09 93 THR D N 1
ATOM 4345 C CA . THR D 1 101 ? -5.072 -8.006 10.004 1.00 26.20 93 THR D CA 1
ATOM 4346 C C . THR D 1 101 ? -4.828 -6.865 9.019 1.00 27.09 93 THR D C 1
ATOM 4347 O O . THR D 1 101 ? -3.827 -6.153 9.147 1.00 30.89 93 THR D O 1
ATOM 4351 N N . LEU D 1 102 ? -5.725 -6.657 8.052 1.00 21.97 94 LEU D N 1
ATOM 4352 C CA . LEU D 1 102 ? -5.479 -5.704 6.973 1.00 20.09 94 LEU D CA 1
ATOM 4353 C C . LEU D 1 102 ? -6.522 -4.589 6.911 1.00 25.88 94 LEU D C 1
ATOM 4354 O O . LEU D 1 102 ? -6.616 -3.900 5.892 1.00 22.50 94 LEU D O 1
ATOM 4359 N N . ASN D 1 103 ? -7.307 -4.394 7.973 1.00 23.18 95 ASN D N 1
ATOM 4360 C CA . ASN D 1 103 ? -8.194 -3.232 8.083 1.00 25.26 95 ASN D CA 1
ATOM 4361 C C . ASN D 1 103 ? -9.213 -3.169 6.950 1.00 24.79 95 ASN D C 1
ATOM 4362 O O . ASN D 1 103 ? -9.637 -2.087 6.542 1.00 24.27 95 ASN D O 1
ATOM 4367 N N . GLY D 1 104 ? -9.611 -4.318 6.428 1.00 20.16 96 GLY D N 1
ATOM 4368 C CA . GLY D 1 104 ? -10.572 -4.361 5.350 1.00 18.16 96 GLY D CA 1
ATOM 4369 C C . GLY D 1 104 ? -10.028 -4.083 3.962 1.00 19.06 96 GLY D C 1
ATOM 4370 O O . GLY D 1 104 ? -10.824 -4.010 3.018 1.00 19.75 96 GLY D O 1
ATOM 4371 N N . VAL D 1 105 ? -8.709 -3.926 3.792 1.00 15.97 97 VAL D N 1
ATOM 4372 C CA . VAL D 1 105 ? -8.171 -3.759 2.440 1.00 13.95 97 VAL D CA 1
ATOM 4373 C C . VAL D 1 105 ? -8.342 -5.043 1.630 1.00 15.18 97 VAL D C 1
ATOM 4374 O O . VAL D 1 105 ? -8.663 -5.001 0.434 1.00 14.74 97 VAL D O 1
ATOM 4378 N N . ASP D 1 106 ? -8.120 -6.197 2.257 1.00 15.14 98 ASP D N 1
ATOM 4379 C CA . ASP D 1 106 ? -8.428 -7.452 1.576 1.00 14.50 98 ASP D CA 1
ATOM 4380 C C . ASP D 1 106 ? -9.924 -7.543 1.265 1.00 13.53 98 ASP D C 1
ATOM 4381 O O . ASP D 1 106 ? -10.315 -7.928 0.152 1.00 14.64 98 ASP D O 1
ATOM 4386 N N . SER D 1 107 ? -10.772 -7.177 2.230 1.00 15.24 99 SER D N 1
ATOM 4387 C CA . SER D 1 107 ? -12.217 -7.213 2.012 1.00 15.60 99 SER D CA 1
ATOM 4388 C C . SER D 1 107 ? -12.602 -6.365 0.814 1.00 15.44 99 SER D C 1
ATOM 4389 O O . SER D 1 107 ? -13.405 -6.779 -0.032 1.00 15.73 99 SER D O 1
ATOM 4392 N N . LEU D 1 108 ? -12.044 -5.157 0.746 1.00 15.03 100 LEU D N 1
ATOM 4393 C CA . LEU D 1 108 ? -12.406 -4.217 -0.306 1.00 13.01 100 LEU D CA 1
ATOM 4394 C C . LEU D 1 108 ? -11.988 -4.737 -1.673 1.00 13.39 100 LEU D C 1
ATOM 4395 O O . LEU D 1 108 ? -12.785 -4.744 -2.617 1.00 14.39 100 LEU D O 1
ATOM 4400 N N . LEU D 1 109 ? -10.729 -5.147 -1.813 1.00 13.03 101 LEU D N 1
ATOM 4401 C CA . LEU D 1 109 ? -10.259 -5.552 -3.132 1.00 13.97 101 LEU D CA 1
ATOM 4402 C C . LEU D 1 109 ? -10.933 -6.837 -3.588 1.00 18.80 101 LEU D C 1
ATOM 4403 O O . LEU D 1 109 ? -11.206 -6.994 -4.782 1.00 16.96 101 LEU D O 1
ATOM 4408 N N . SER D 1 110 ? -11.235 -7.751 -2.660 1.00 17.19 102 SER D N 1
ATOM 4409 C CA A SER D 1 110 ? -11.865 -8.991 -3.091 0.56 16.43 102 SER D CA 1
ATOM 4410 C CA B SER D 1 110 ? -11.896 -9.008 -3.004 0.44 16.85 102 SER D CA 1
ATOM 4411 C C . SER D 1 110 ? -13.336 -8.804 -3.446 1.00 16.66 102 SER D C 1
ATOM 4412 O O . SER D 1 110 ? -13.931 -9.718 -4.027 1.00 16.27 102 SER D O 1
ATOM 4417 N N . ILE D 1 111 ? -13.925 -7.651 -3.137 1.00 13.22 103 ILE D N 1
ATOM 4418 C CA . ILE D 1 111 ? -15.308 -7.356 -3.504 1.00 14.46 103 ILE D CA 1
ATOM 4419 C C . ILE D 1 111 ? -15.381 -6.453 -4.722 1.00 13.60 103 ILE D C 1
ATOM 4420 O O . ILE D 1 111 ? -16.153 -6.712 -5.647 1.00 17.51 103 ILE D O 1
ATOM 4425 N N . VAL D 1 112 ? -14.599 -5.370 -4.738 1.00 12.75 104 VAL D N 1
ATOM 4426 C CA . VAL D 1 112 ? -14.834 -4.359 -5.765 1.00 14.89 104 VAL D CA 1
ATOM 4427 C C . VAL D 1 112 ? -14.199 -4.748 -7.100 1.00 17.17 104 VAL D C 1
ATOM 4428 O O . VAL D 1 112 ? -14.719 -4.378 -8.159 1.00 18.05 104 VAL D O 1
ATOM 4432 N N . GLN D 1 113 ? -13.096 -5.509 -7.089 1.00 14.87 105 GLN D N 1
ATOM 4433 C CA . GLN D 1 113 ? -12.308 -5.747 -8.307 1.00 14.07 105 GLN D CA 1
ATOM 4434 C C . GLN D 1 113 ? -12.854 -6.886 -9.170 1.00 13.98 105 GLN D C 1
ATOM 4435 O O . GLN D 1 113 ? -12.089 -7.684 -9.742 1.00 17.23 105 GLN D O 1
ATOM 4441 N N . MET D 1 114 ? -14.173 -6.975 -9.289 1.00 13.98 106 MET D N 1
ATOM 4442 C CA . MET D 1 114 ? -14.770 -8.025 -10.105 1.00 15.88 106 MET D CA 1
ATOM 4443 C C . MET D 1 114 ? -14.364 -7.843 -11.564 1.00 18.87 106 MET D C 1
ATOM 4444 O O . MET D 1 114 ? -14.382 -6.714 -12.077 1.00 18.42 106 MET D O 1
ATOM 4449 N N . PRO D 1 115 ? -14.004 -8.919 -12.261 1.00 21.61 107 PRO D N 1
ATOM 4450 C CA . PRO D 1 115 ? -13.784 -8.817 -13.707 1.00 17.65 107 PRO D CA 1
ATOM 4451 C C . PRO D 1 115 ? -15.077 -8.452 -14.425 1.00 20.17 107 PRO D C 1
ATOM 4452 O O . PRO D 1 115 ? -16.184 -8.659 -13.915 1.00 17.46 107 PRO D O 1
ATOM 4456 N N . ALA D 1 116 ? -14.922 -7.892 -15.627 1.00 17.28 108 ALA D N 1
ATOM 4457 C CA . ALA D 1 116 ? -16.071 -7.549 -16.459 1.00 16.02 108 ALA D CA 1
ATOM 4458 C C . ALA D 1 116 ? -17.001 -8.741 -16.614 1.00 21.06 108 ALA D C 1
ATOM 4459 O O . ALA D 1 116 ? -16.552 -9.854 -16.894 1.00 20.59 108 ALA D O 1
ATOM 4461 N N . GLY D 1 117 ? -18.300 -8.497 -16.447 1.00 19.11 109 GLY D N 1
ATOM 4462 C CA . GLY D 1 117 ? -19.287 -9.519 -16.739 1.00 18.28 109 GLY D CA 1
ATOM 4463 C C . GLY D 1 117 ? -20.253 -9.775 -15.604 1.00 14.60 109 GLY D C 1
ATOM 4464 O O . GLY D 1 117 ? -21.427 -10.083 -15.839 1.00 15.11 109 GLY D O 1
ATOM 4465 N N . ILE D 1 118 ? -19.765 -9.649 -14.374 1.00 15.92 110 ILE D N 1
ATOM 4466 C CA . ILE D 1 118 ? -20.560 -9.857 -13.165 1.00 16.65 110 ILE D CA 1
ATOM 4467 C C . ILE D 1 118 ? -20.244 -8.732 -12.184 1.00 18.07 110 ILE D C 1
ATOM 4468 O O . ILE D 1 118 ? -19.147 -8.719 -11.601 1.00 16.70 110 ILE D O 1
ATOM 4473 N N . PRO D 1 119 ? -21.153 -7.775 -11.983 1.00 16.52 111 PRO D N 1
ATOM 4474 C CA . PRO D 1 119 ? -20.872 -6.607 -11.138 1.00 13.95 111 PRO D CA 1
ATOM 4475 C C . PRO D 1 119 ? -21.275 -6.793 -9.684 1.00 15.65 111 PRO D C 1
ATOM 4476 O O . PRO D 1 119 ? -22.241 -7.485 -9.361 1.00 16.81 111 PRO D O 1
ATOM 4480 N N . VAL D 1 120 ? -20.531 -6.130 -8.796 1.00 13.71 112 VAL D N 1
ATOM 4481 C CA . VAL D 1 120 ? -20.973 -5.914 -7.419 1.00 13.57 112 VAL D CA 1
ATOM 4482 C C . VAL D 1 120 ? -20.806 -4.426 -7.102 1.00 14.19 112 VAL D C 1
ATOM 4483 O O . VAL D 1 120 ? -19.698 -3.884 -7.200 1.00 15.44 112 VAL D O 1
ATOM 4487 N N . GLY D 1 121 ? -21.902 -3.767 -6.733 1.00 13.96 113 GLY D N 1
ATOM 4488 C CA . GLY D 1 121 ? -21.816 -2.363 -6.347 1.00 13.96 113 GLY D CA 1
ATOM 4489 C C . GLY D 1 121 ? -21.245 -2.247 -4.948 1.00 13.26 113 GLY D C 1
ATOM 4490 O O . GLY D 1 121 ? -21.874 -2.695 -3.984 1.00 14.85 113 GLY D O 1
ATOM 4491 N N . THR D 1 122 ? -20.052 -1.676 -4.808 1.00 12.22 114 THR D N 1
ATOM 4492 C CA . THR D 1 122 ? -19.332 -1.765 -3.542 1.00 12.79 114 THR D CA 1
ATOM 4493 C C . THR D 1 122 ? -19.397 -0.450 -2.777 1.00 15.08 114 THR D C 1
ATOM 4494 O O . THR D 1 122 ? -19.291 0.632 -3.368 1.00 13.60 114 THR D O 1
ATOM 4498 N N . LEU D 1 123 ? -19.544 -0.551 -1.451 1.00 14.24 115 LEU D N 1
ATOM 4499 C CA . LEU D 1 123 ? -19.592 0.607 -0.560 1.00 13.19 115 LEU D CA 1
ATOM 4500 C C . LEU D 1 123 ? -18.329 0.654 0.306 1.00 14.54 115 LEU D C 1
ATOM 4501 O O . LEU D 1 123 ? -17.449 -0.205 0.208 1.00 16.18 115 LEU D O 1
ATOM 4506 N N . SER D 1 124 ? -18.264 1.668 1.173 1.00 13.78 116 SER D N 1
ATOM 4507 C CA A SER D 1 124 ? -17.097 1.903 2.022 0.67 15.93 116 SER D CA 1
ATOM 4508 C CA B SER D 1 124 ? -17.079 1.889 1.997 0.33 15.70 116 SER D CA 1
ATOM 4509 C C . SER D 1 124 ? -16.806 0.711 2.929 1.00 15.16 116 SER D C 1
ATOM 4510 O O . SER D 1 124 ? -17.706 -0.041 3.308 1.00 15.22 116 SER D O 1
ATOM 4515 N N . ILE D 1 125 ? -15.531 0.568 3.316 1.00 13.68 117 ILE D N 1
ATOM 4516 C CA . ILE D 1 125 ? -15.180 -0.439 4.315 1.00 14.40 117 ILE D CA 1
ATOM 4517 C C . ILE D 1 125 ? -15.917 -0.126 5.609 1.00 15.69 117 ILE D C 1
ATOM 4518 O O . ILE D 1 125 ? -15.978 1.031 6.041 1.00 18.36 117 ILE D O 1
ATOM 4523 N N . GLY D 1 126 ? -16.493 -1.156 6.231 1.00 15.07 118 GLY D N 1
ATOM 4524 C CA . GLY D 1 126 ? -16.997 -1.030 7.587 1.00 14.68 118 GLY D CA 1
ATOM 4525 C C . GLY D 1 126 ? -18.396 -0.476 7.777 1.00 14.39 118 GLY D C 1
ATOM 4526 O O . GLY D 1 126 ? -19.248 -0.555 6.886 1.00 17.27 118 GLY D O 1
ATOM 4527 N N . LYS D 1 127 ? -18.615 0.101 8.967 1.00 16.94 119 LYS D N 1
ATOM 4528 C CA . LYS D 1 127 ? -19.921 0.620 9.364 1.00 16.61 119 LYS D CA 1
ATOM 4529 C C . LYS D 1 127 ? -20.453 1.653 8.374 1.00 16.21 119 LYS D C 1
ATOM 4530 O O . LYS D 1 127 ? -21.656 1.675 8.074 1.00 16.60 119 LYS D O 1
ATOM 4536 N N . ALA D 1 128 ? -19.582 2.528 7.865 1.00 16.49 120 ALA D N 1
ATOM 4537 C CA . ALA D 1 128 ? -20.048 3.526 6.904 1.00 16.28 120 ALA D CA 1
ATOM 4538 C C . ALA D 1 128 ? -20.623 2.855 5.662 1.00 18.92 120 ALA D C 1
ATOM 4539 O O . ALA D 1 128 ? -21.650 3.294 5.127 1.00 17.13 120 ALA D O 1
ATOM 4541 N N . GLY D 1 129 ? -19.991 1.768 5.207 1.00 15.28 121 GLY D N 1
ATOM 4542 C CA . GLY D 1 129 ? -20.500 1.063 4.047 1.00 14.35 121 GLY D CA 1
ATOM 4543 C C . GLY D 1 129 ? -21.771 0.288 4.330 1.00 16.41 121 GLY D C 1
ATOM 4544 O O . GLY D 1 129 ? -22.606 0.115 3.432 1.00 15.23 121 GLY D O 1
ATOM 4545 N N . ALA D 1 130 ? -21.934 -0.210 5.563 1.00 15.71 122 ALA D N 1
ATOM 4546 C CA . ALA D 1 130 ? -23.188 -0.878 5.911 1.00 16.12 122 ALA D CA 1
ATOM 4547 C C . ALA D 1 130 ? -24.351 0.104 5.857 1.00 19.62 122 ALA D C 1
ATOM 4548 O O . ALA D 1 130 ? -25.389 -0.175 5.245 1.00 16.21 122 ALA D O 1
ATOM 4550 N N . ILE D 1 131 ? -24.184 1.279 6.472 1.00 18.48 123 ILE D N 1
ATOM 4551 C CA . ILE D 1 131 ? -25.232 2.297 6.423 1.00 15.37 123 ILE D CA 1
ATOM 4552 C C . ILE D 1 131 ? -25.504 2.700 4.977 1.00 14.26 123 ILE D C 1
ATOM 4553 O O . ILE D 1 131 ? -26.656 2.744 4.524 1.00 15.46 123 ILE D O 1
ATOM 4558 N N . ASN D 1 132 ? -24.441 2.960 4.219 1.00 15.35 124 ASN D N 1
ATOM 4559 C CA . ASN D 1 132 ? -24.616 3.394 2.838 1.00 14.86 124 ASN D CA 1
ATOM 4560 C C . ASN D 1 132 ? -25.167 2.292 1.936 1.00 15.34 124 ASN D C 1
ATOM 4561 O O . ASN D 1 132 ? -25.786 2.602 0.914 1.00 15.50 124 ASN D O 1
ATOM 4566 N N . SER D 1 133 ? -24.958 1.010 2.273 1.00 14.08 125 SER D N 1
ATOM 4567 C CA . SER D 1 133 ? -25.568 -0.043 1.464 1.00 13.30 125 SER D CA 1
ATOM 4568 C C . SER D 1 133 ? -27.085 0.006 1.581 1.00 14.01 125 SER D C 1
ATOM 4569 O O . SER D 1 133 ? -27.801 -0.185 0.593 1.00 15.54 125 SER D O 1
ATOM 4572 N N . ALA D 1 134 ? -27.587 0.291 2.782 1.00 14.02 126 ALA D N 1
ATOM 4573 C CA . ALA D 1 134 ? -29.018 0.448 2.992 1.00 16.81 126 ALA D CA 1
ATOM 4574 C C . ALA D 1 134 ? -29.555 1.665 2.247 1.00 17.09 126 ALA D C 1
ATOM 4575 O O . ALA D 1 134 ? -30.607 1.592 1.595 1.00 15.03 126 ALA D O 1
ATOM 4577 N N . LEU D 1 135 ? -28.843 2.790 2.322 1.00 16.24 127 LEU D N 1
ATOM 4578 C CA . LEU D 1 135 ? -29.285 3.979 1.607 1.00 17.41 127 LEU D CA 1
ATOM 4579 C C . LEU D 1 135 ? -29.242 3.764 0.099 1.00 17.06 127 LEU D C 1
ATOM 4580 O O . LEU D 1 135 ? -30.120 4.243 -0.631 1.00 17.23 127 LEU D O 1
ATOM 4585 N N . PHE D 1 136 ? -28.242 3.031 -0.390 1.00 14.68 128 PHE D N 1
ATOM 4586 C CA . PHE D 1 136 ? -28.162 2.797 -1.829 1.00 14.56 128 PHE D CA 1
ATOM 4587 C C . PHE D 1 136 ? -29.235 1.816 -2.291 1.00 17.85 128 PHE D C 1
ATOM 4588 O O . PHE D 1 136 ? -29.829 2.001 -3.360 1.00 14.64 128 PHE D O 1
ATOM 4596 N N . ALA D 1 137 ? -29.494 0.764 -1.504 1.00 15.74 129 ALA D N 1
ATOM 4597 C CA . ALA D 1 137 ? -30.630 -0.104 -1.801 1.00 16.40 129 ALA D CA 1
ATOM 4598 C C . ALA D 1 137 ? -31.930 0.698 -1.862 1.00 15.97 129 ALA D C 1
ATOM 4599 O O . ALA D 1 137 ? -32.786 0.457 -2.724 1.00 16.57 129 ALA D O 1
ATOM 4601 N N . ALA D 1 138 ? -32.092 1.670 -0.962 1.00 16.17 130 ALA D N 1
ATOM 4602 C CA . ALA D 1 138 ? -33.292 2.503 -1.000 1.00 20.49 130 ALA D CA 1
ATOM 4603 C C . ALA D 1 138 ? -33.361 3.308 -2.293 1.00 19.23 130 ALA D C 1
ATOM 4604 O O . ALA D 1 138 ? -34.428 3.428 -2.902 1.00 18.89 130 ALA D O 1
ATOM 4606 N N . ALA D 1 139 ? -32.227 3.854 -2.730 1.00 15.66 131 ALA D N 1
ATOM 4607 C CA . ALA D 1 139 ? -32.182 4.608 -3.984 1.00 14.83 131 ALA D CA 1
ATOM 4608 C C . ALA D 1 139 ? -32.589 3.739 -5.170 1.00 16.94 131 ALA D C 1
ATOM 4609 O O . ALA D 1 139 ? -33.303 4.203 -6.072 1.00 18.77 131 ALA D O 1
ATOM 4611 N N . ILE D 1 140 ? -32.154 2.470 -5.174 1.00 14.85 132 ILE D N 1
ATOM 4612 C CA . ILE D 1 140 ? -32.547 1.527 -6.220 1.00 18.20 132 ILE D CA 1
ATOM 4613 C C . ILE D 1 140 ? -34.055 1.307 -6.196 1.00 23.79 132 ILE D C 1
ATOM 4614 O O . ILE D 1 140 ? -34.731 1.376 -7.230 1.00 22.35 132 ILE D O 1
ATOM 4619 N N . LEU D 1 141 ? -34.605 1.058 -5.006 1.00 18.25 133 LEU D N 1
ATOM 4620 C CA . LEU D 1 141 ? -36.029 0.780 -4.880 1.00 18.87 133 LEU D CA 1
ATOM 4621 C C . LEU D 1 141 ? -36.876 2.016 -5.150 1.00 19.87 133 LEU D C 1
ATOM 4622 O O . LEU D 1 141 ? -38.012 1.891 -5.617 1.00 19.81 133 LEU D O 1
ATOM 4627 N N . ALA D 1 142 ? -36.335 3.205 -4.863 1.00 19.58 134 ALA D N 1
ATOM 4628 C CA . ALA D 1 142 ? -37.091 4.448 -4.989 1.00 17.66 134 ALA D CA 1
ATOM 4629 C C . ALA D 1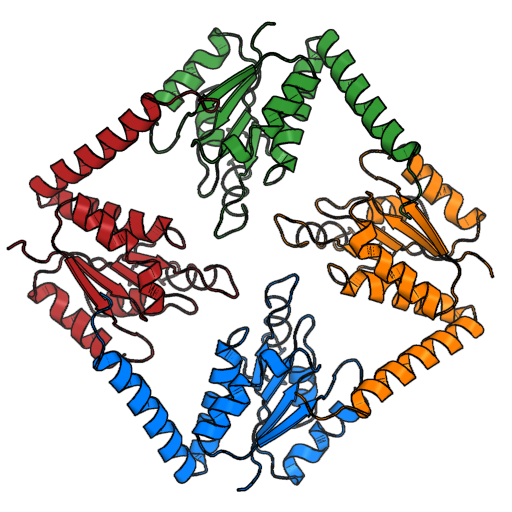 142 ? -37.554 4.696 -6.421 1.00 21.29 134 ALA D C 1
ATOM 4630 O O . ALA D 1 142 ? -38.578 5.356 -6.631 1.00 23.21 134 ALA D O 1
ATOM 4632 N N . ASN D 1 143 ? -36.830 4.171 -7.419 1.00 20.19 135 ASN D N 1
ATOM 4633 C CA . ASN D 1 143 ? -37.263 4.339 -8.807 1.00 23.94 135 ASN D CA 1
ATOM 4634 C C . ASN D 1 143 ? -38.586 3.631 -9.084 1.00 22.42 135 ASN D C 1
ATOM 4635 O O . ASN D 1 143 ? -39.295 3.990 -10.030 1.00 22.06 135 ASN D O 1
ATOM 4640 N N . LYS D 1 144 ? -38.926 2.624 -8.286 1.00 22.26 136 LYS D N 1
ATOM 4641 C CA . LYS D 1 144 ? -40.101 1.798 -8.511 1.00 23.28 136 LYS D CA 1
ATOM 4642 C C . LYS D 1 144 ? -41.183 2.002 -7.463 1.00 21.87 136 LYS D C 1
ATOM 4643 O O . LYS D 1 144 ? -42.365 1.821 -7.767 1.00 25.33 136 LYS D O 1
ATOM 4649 N N . TYR D 1 145 ? -40.805 2.387 -6.246 1.00 20.38 137 TYR D N 1
ATOM 4650 C CA . TYR D 1 145 ? -41.722 2.482 -5.110 1.00 21.39 137 TYR D CA 1
ATOM 4651 C C . TYR D 1 145 ? -41.749 3.909 -4.580 1.00 24.17 137 TYR D C 1
ATOM 4652 O O . TYR D 1 145 ? -40.800 4.338 -3.897 1.00 21.73 137 TYR D O 1
ATOM 4661 N N . PRO D 1 146 ? -42.804 4.681 -4.872 1.00 25.61 138 PRO D N 1
ATOM 4662 C CA . PRO D 1 146 ? -42.839 6.093 -4.432 1.00 25.07 138 PRO D CA 1
ATOM 4663 C C . PRO D 1 146 ? -42.807 6.275 -2.925 1.00 29.20 138 PRO D C 1
ATOM 4664 O O . PRO D 1 146 ? -42.309 7.309 -2.454 1.00 26.64 138 PRO D O 1
ATOM 4668 N N . ASP D 1 147 ? -43.337 5.315 -2.155 1.00 26.25 139 ASP D N 1
ATOM 4669 C CA . ASP D 1 147 ? -43.242 5.391 -0.698 1.00 29.96 139 ASP D CA 1
ATOM 4670 C C . ASP D 1 147 ? -41.795 5.369 -0.231 1.00 25.07 139 ASP D C 1
ATOM 4671 O O . ASP D 1 147 ? -41.420 6.105 0.688 1.00 26.55 139 ASP D O 1
ATOM 4676 N N . ILE D 1 148 ? -40.974 4.507 -0.830 1.00 24.86 140 ILE D N 1
ATOM 4677 C CA . ILE D 1 148 ? -39.568 4.436 -0.448 1.00 21.65 140 ILE D CA 1
ATOM 4678 C C . ILE D 1 148 ? -38.828 5.678 -0.922 1.00 20.79 140 ILE D C 1
ATOM 4679 O O . ILE D 1 148 ? -37.950 6.201 -0.223 1.00 22.20 140 ILE D O 1
ATOM 4684 N N . ARG D 1 149 ? -39.155 6.159 -2.123 1.00 19.96 141 ARG D N 1
ATOM 4685 C CA . ARG D 1 149 ? -38.581 7.409 -2.608 1.00 23.16 141 ARG D CA 1
ATOM 4686 C C . ARG D 1 149 ? -38.824 8.550 -1.622 1.00 23.88 141 ARG D C 1
ATOM 4687 O O . ARG D 1 149 ? -37.912 9.321 -1.314 1.00 22.73 141 ARG D O 1
ATOM 4695 N N . ALA D 1 150 ? -40.045 8.653 -1.093 1.00 22.79 142 ALA D N 1
ATOM 4696 C CA . ALA D 1 150 ? -40.346 9.715 -0.132 1.00 23.87 142 ALA D CA 1
ATOM 4697 C C . ALA D 1 150 ? -39.576 9.522 1.173 1.00 25.00 142 ALA D C 1
ATOM 4698 O O . ALA D 1 150 ? -39.071 10.492 1.754 1.00 23.39 142 ALA D O 1
ATOM 4700 N N . ALA D 1 151 ? -39.489 8.279 1.657 1.00 24.35 143 ALA D N 1
ATOM 4701 C CA . ALA D 1 151 ? -38.718 8.005 2.866 1.00 23.26 143 ALA D CA 1
ATOM 4702 C C . ALA D 1 151 ? -37.251 8.369 2.684 1.00 22.15 143 ALA D C 1
ATOM 4703 O O . ALA D 1 151 ? -36.639 8.959 3.581 1.00 20.78 143 ALA D O 1
ATOM 4705 N N . LEU D 1 152 ? -36.668 8.033 1.526 1.00 19.65 144 LEU D N 1
ATOM 4706 C CA . LEU D 1 152 ? -35.257 8.342 1.280 1.00 21.26 144 LEU D CA 1
ATOM 4707 C C . LEU D 1 152 ? -35.026 9.844 1.161 1.00 19.19 144 LEU D C 1
ATOM 4708 O O . LEU D 1 152 ? -34.051 10.382 1.708 1.00 20.21 144 LEU D O 1
ATOM 4713 N N . LYS D 1 153 ? -35.890 10.537 0.420 1.00 19.49 145 LYS D N 1
ATOM 4714 C CA . LYS D 1 153 ? -35.726 11.981 0.300 1.00 17.76 145 LYS D CA 1
ATOM 4715 C C . LYS D 1 153 ? -35.860 12.661 1.658 1.00 22.37 145 LYS D C 1
ATOM 4716 O O . LYS D 1 153 ? -35.119 13.609 1.964 1.00 22.80 145 LYS D O 1
ATOM 4722 N N . HIS D 1 154 ? -36.786 12.181 2.495 1.00 22.22 146 HIS D N 1
ATOM 4723 C CA . HIS D 1 154 ? -36.932 12.758 3.827 1.00 25.15 146 HIS D CA 1
ATOM 4724 C C . HIS D 1 154 ? -35.692 12.516 4.672 1.00 24.84 146 HIS D C 1
ATOM 4725 O O . HIS D 1 154 ? -35.257 13.409 5.406 1.00 24.17 146 HIS D O 1
ATOM 4732 N N . TYR D 1 155 ? -35.127 11.306 4.602 1.00 19.44 147 TYR D N 1
ATOM 4733 C CA . TYR D 1 155 ? -33.879 11.019 5.305 1.00 19.49 147 TYR D CA 1
ATOM 4734 C C . TYR D 1 155 ? -32.783 12.005 4.900 1.00 20.51 147 TYR D C 1
ATOM 4735 O O . TYR D 1 155 ? -32.082 12.563 5.754 1.00 20.09 147 TYR D O 1
ATOM 4744 N N . ARG D 1 156 ? -32.619 12.227 3.592 1.00 18.67 148 ARG D N 1
ATOM 4745 C CA . ARG D 1 156 ? -31.581 13.135 3.113 1.00 17.21 148 ARG D CA 1
ATOM 4746 C C . ARG D 1 156 ? -31.879 14.574 3.513 1.00 18.89 148 ARG D C 1
ATOM 4747 O O . ARG D 1 156 ? -30.971 15.311 3.916 1.00 17.85 148 ARG D O 1
ATOM 4755 N N . GLU D 1 157 ? -33.144 14.994 3.410 1.00 17.61 149 GLU D N 1
ATOM 4756 C CA . GLU D 1 157 ? -33.500 16.361 3.781 1.00 21.12 149 GLU D CA 1
ATOM 4757 C C . GLU D 1 157 ? -33.234 16.614 5.259 1.00 25.57 149 GLU D C 1
ATOM 4758 O O . GLU D 1 157 ? -32.733 17.682 5.635 1.00 23.59 149 GLU D O 1
ATOM 4764 N N . GLN D 1 158 ? -33.554 15.635 6.111 1.00 23.38 150 GLN D N 1
ATOM 4765 C CA . GLN D 1 158 ? -33.322 15.771 7.546 1.00 25.02 150 GLN D CA 1
ATOM 4766 C C . GLN D 1 158 ? -31.835 15.840 7.868 1.00 22.98 150 GLN D C 1
ATOM 4767 O O . GLN D 1 158 ? -31.412 16.638 8.713 1.00 21.06 150 GLN D O 1
ATOM 4773 N N . GLN D 1 159 ? -31.025 15.004 7.223 1.00 17.84 151 GLN D N 1
ATOM 4774 C CA . GLN D 1 159 ? -29.607 15.007 7.565 1.00 15.62 151 GLN D CA 1
ATOM 4775 C C . GLN D 1 159 ? -28.934 16.288 7.075 1.00 20.81 151 GLN D C 1
ATOM 4776 O O . GLN D 1 159 ? -28.056 16.820 7.764 1.00 19.91 151 GLN D O 1
ATOM 4782 N N . THR D 1 160 ? -29.395 16.840 5.946 1.00 18.62 152 THR D N 1
ATOM 4783 C CA . THR D 1 160 ? -28.924 18.148 5.491 1.00 19.53 152 THR D CA 1
ATOM 4784 C C . THR D 1 160 ? -29.304 19.253 6.471 1.00 21.85 152 THR D C 1
ATOM 4785 O O . THR D 1 160 ? -28.460 20.074 6.856 1.00 21.90 152 THR D O 1
ATOM 4789 N N . GLN D 1 161 ? -30.582 19.312 6.863 1.00 18.78 153 GLN D N 1
ATOM 4790 C CA . GLN D 1 161 ? -31.024 20.383 7.751 1.00 19.86 153 GLN D CA 1
ATOM 4791 C C . GLN D 1 161 ? -30.301 20.317 9.089 1.00 21.51 153 GLN D C 1
ATOM 4792 O O . GLN D 1 161 ? -29.981 21.353 9.676 1.00 21.40 153 GLN D O 1
ATOM 4798 N N . LYS D 1 162 ? -30.008 19.110 9.576 1.00 20.48 154 LYS D N 1
ATOM 4799 C CA . LYS D 1 162 ? -29.335 18.998 10.867 1.00 20.88 154 LYS D CA 1
ATOM 4800 C C . LYS D 1 162 ? -27.936 19.613 10.816 1.00 21.28 154 LYS D C 1
ATOM 4801 O O . LYS D 1 162 ? -27.520 20.304 11.754 1.00 22.36 154 LYS D O 1
ATOM 4807 N N . VAL D 1 163 ? -27.205 19.405 9.719 1.00 18.63 155 VAL D N 1
ATOM 4808 C CA . VAL D 1 163 ? -25.889 20.033 9.626 1.00 19.86 155 VAL D CA 1
ATOM 4809 C C . VAL D 1 163 ? -26.035 21.546 9.498 1.00 20.06 155 VAL D C 1
ATOM 4810 O O . VAL D 1 163 ? -25.317 22.306 10.159 1.00 20.83 155 VAL D O 1
ATOM 4814 N N . LEU D 1 164 ? -26.991 22.004 8.681 1.00 19.22 156 LEU D N 1
ATOM 4815 C CA . LEU D 1 164 ? -27.205 23.439 8.517 1.00 17.36 156 LEU D CA 1
ATOM 4816 C C . LEU D 1 164 ? -27.538 24.102 9.849 1.00 19.48 156 LEU D C 1
ATOM 4817 O O . LEU D 1 164 ? -27.141 25.247 10.099 1.00 25.17 156 LEU D O 1
ATOM 4822 N N . ASP D 1 165 ? -28.270 23.392 10.714 1.00 22.02 157 ASP D N 1
ATOM 4823 C CA . ASP D 1 165 ? -28.671 23.917 12.012 1.00 22.03 157 ASP D CA 1
ATOM 4824 C C . ASP D 1 165 ? -27.539 23.926 13.028 1.00 20.23 157 ASP D C 1
ATOM 4825 O O . ASP D 1 165 ? -27.697 24.529 14.097 1.00 25.43 157 ASP D O 1
ATOM 4830 N N . ASN D 1 166 ? -26.414 23.276 12.741 1.00 18.82 158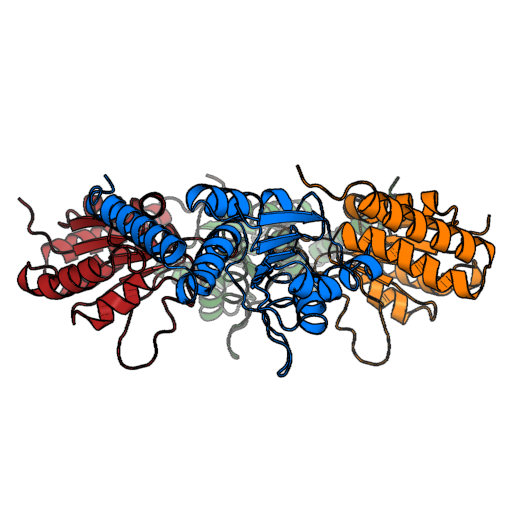 ASN D N 1
ATOM 4831 C CA . ASN D 1 166 ? -25.314 23.154 13.699 1.00 24.12 158 ASN D CA 1
ATOM 4832 C C . ASN D 1 166 ? -24.005 23.541 13.024 1.00 24.79 158 ASN D C 1
ATOM 4833 O O . ASN D 1 166 ? -23.114 22.704 12.835 1.00 24.50 158 ASN D O 1
ATOM 4838 N N . PRO D 1 167 ? -23.844 24.826 12.674 1.00 23.74 159 PRO D N 1
ATOM 4839 C CA . PRO D 1 167 ? -22.660 25.236 11.900 1.00 24.42 159 PRO D CA 1
ATOM 4840 C C . PRO D 1 167 ? -21.399 25.454 12.724 1.00 21.82 159 PRO D C 1
ATOM 4841 O O . PRO D 1 167 ? -20.305 25.485 12.147 1.00 24.83 159 PRO D O 1
ATOM 4845 N N . ASN D 1 168 ? -21.504 25.644 14.036 1.00 21.88 160 ASN D N 1
ATOM 4846 C CA . ASN D 1 168 ? -20.359 26.071 14.825 1.00 27.35 160 ASN D CA 1
ATOM 4847 C C . ASN D 1 168 ? -19.749 24.873 15.529 1.00 31.21 160 ASN D C 1
ATOM 4848 O O . ASN D 1 168 ? -20.421 24.270 16.382 1.00 32.72 160 ASN D O 1
ATOM 4853 N N . PRO D 1 169 ? -18.499 24.496 15.223 1.00 28.65 161 PRO D N 1
ATOM 4854 C CA . PRO D 1 169 ? -17.901 23.326 15.890 1.00 25.37 161 PRO D CA 1
ATOM 4855 C C . PRO D 1 169 ? -17.558 23.568 17.349 1.00 28.76 161 PRO D C 1
ATOM 4856 O O . PRO D 1 169 ? -17.377 22.596 18.093 1.00 34.22 161 PRO D O 1
ATOM 4860 N N . LYS D 1 170 ? -17.460 24.826 17.781 1.00 32.89 162 LYS D N 1
ATOM 4861 C CA . LYS D 1 170 ? -17.213 25.148 19.182 1.00 42.69 162 LYS D CA 1
ATOM 4862 C C . LYS D 1 170 ? -18.482 25.085 20.023 1.00 51.41 162 LYS D C 1
ATOM 4863 O O . LYS D 1 170 ? -18.416 25.365 21.226 1.00 59.47 162 LYS D O 1
ATOM 4869 N N . GLU D 1 171 ? -19.613 24.739 19.401 1.00 51.05 163 GLU D N 1
ATOM 4870 C CA . GLU D 1 171 ? -20.934 24.518 20.006 1.00 56.20 163 GLU D CA 1
ATOM 4871 C C . GLU D 1 171 ? -21.715 25.819 20.165 1.00 62.43 163 GLU D C 1
ATOM 4872 O O . GLU D 1 171 ? -22.870 25.906 19.738 1.00 61.42 163 GLU D O 1
#